Protein AF-0000000075213081 (afdb_homodimer)

Nearest PDB structures (foldseek):
  1ecx-assembly1_B  TM=9.614E-01  e=1.631E-43  Thermotoga maritima
  1ecx-assembly1_A  TM=9.609E-01  e=4.277E-42  Thermotoga maritima
  8rme-assembly1_A  TM=9.401E-01  e=3.590E-42  Homo sapiens
  5wkp-assembly1_E  TM=9.148E-01  e=1.260E-40  Homo sapiens
  6m4j-assembly1_A  TM=8.953E-01  e=1.385E-35  Vibrio cyclitrophicus

Structure (mmCIF, N/CA/C/O backbone):
data_AF-0000000075213081-model_v1
#
loop_
_entity.id
_entity.type
_entity.pdbx_description
1 polymer 'Cysteine desulfurase'
#
loop_
_atom_site.group_PDB
_atom_site.id
_atom_site.type_symbol
_atom_site.label_atom_id
_atom_site.label_alt_id
_atom_site.label_comp_id
_atom_site.label_asym_id
_atom_site.label_entity_id
_atom_site.label_seq_id
_atom_site.pdbx_PDB_ins_code
_atom_site.Cartn_x
_atom_site.Cartn_y
_atom_site.Cartn_z
_atom_site.occupancy
_atom_site.B_iso_or_equiv
_atom_site.auth_seq_id
_atom_site.auth_comp_id
_atom_site.auth_asym_id
_atom_site.auth_atom_id
_atom_site.pdbx_PDB_model_num
ATOM 1 N N . MET A 1 1 ? -8.414 -32.312 13.422 1 67.94 1 MET A N 1
ATOM 2 C CA . MET A 1 1 ? -7.164 -31.625 13.148 1 67.94 1 MET A CA 1
ATOM 3 C C . MET A 1 1 ? -7.246 -30.828 11.852 1 67.94 1 MET A C 1
ATOM 5 O O . MET A 1 1 ? -8.031 -31.172 10.961 1 67.94 1 MET A O 1
ATOM 9 N N . SER A 1 2 ? -6.777 -29.5 11.734 1 89.31 2 SER A N 1
ATOM 10 C CA . SER A 1 2 ? -6.891 -28.625 10.57 1 89.31 2 SER A CA 1
ATOM 11 C C . SER A 1 2 ? -5.641 -28.703 9.703 1 89.31 2 SER A C 1
ATOM 13 O O . SER A 1 2 ? -4.535 -28.906 10.211 1 89.31 2 SER A O 1
ATOM 15 N N . ALA A 1 3 ? -5.809 -28.969 8.344 1 98 3 ALA A N 1
ATOM 16 C CA . ALA A 1 3 ? -4.719 -28.953 7.367 1 98 3 ALA A CA 1
ATOM 17 C C . ALA A 1 3 ? -4.801 -27.719 6.469 1 98 3 ALA A C 1
ATOM 19 O O . ALA A 1 3 ? -5.695 -27.625 5.625 1 98 3 ALA A O 1
ATOM 20 N N . TYR A 1 4 ? -3.863 -26.797 6.688 1 98.31 4 TYR A N 1
ATOM 21 C CA . TYR A 1 4 ? -3.818 -25.609 5.848 1 98.31 4 TYR A CA 1
ATOM 22 C C . TYR A 1 4 ? -2.945 -25.844 4.621 1 98.31 4 TYR A C 1
ATOM 24 O O . TYR A 1 4 ? -1.718 -25.906 4.73 1 98.31 4 TYR A O 1
ATOM 32 N N . LEU A 1 5 ? -3.57 -25.891 3.447 1 98.69 5 LEU A N 1
ATOM 33 C CA . LEU A 1 5 ? -2.896 -26.203 2.193 1 98.69 5 LEU A CA 1
ATOM 34 C C . LEU A 1 5 ? -3.248 -25.188 1.112 1 98.69 5 LEU A C 1
ATOM 36 O O . LEU A 1 5 ? -3.461 -25.562 -0.045 1 98.69 5 LEU A O 1
ATOM 40 N N . ASP A 1 6 ? -3.41 -23.953 1.481 1 98.25 6 ASP A N 1
ATOM 41 C CA . ASP A 1 6 ? -3.668 -22.828 0.59 1 98.25 6 ASP A CA 1
ATOM 42 C C . ASP A 1 6 ? -2.543 -21.797 0.667 1 98.25 6 ASP A C 1
ATOM 44 O O . ASP A 1 6 ? -2.801 -20.594 0.733 1 98.25 6 ASP A O 1
ATOM 48 N N . ASN A 1 7 ? -1.313 -22.266 0.641 1 98.44 7 ASN A N 1
ATOM 49 C CA . ASN A 1 7 ? -0.143 -21.438 0.887 1 98.44 7 ASN A CA 1
ATOM 50 C C . ASN A 1 7 ? 0.179 -20.547 -0.316 1 98.44 7 ASN A C 1
ATOM 52 O O . ASN A 1 7 ? 0.93 -19.578 -0.196 1 98.44 7 ASN A O 1
ATOM 56 N N . SER A 1 8 ? -0.379 -20.828 -1.518 1 98.06 8 SER A N 1
ATOM 57 C CA . SER A 1 8 ? -0.176 -19.969 -2.684 1 98.06 8 SER A CA 1
ATOM 58 C C . SER A 1 8 ? -1.087 -18.75 -2.639 1 98.06 8 SER A C 1
ATOM 60 O O . SER A 1 8 ? -0.876 -17.781 -3.375 1 98.06 8 SER A O 1
ATOM 62 N N . ALA A 1 9 ? -2.182 -18.828 -1.799 1 97.69 9 ALA A N 1
ATOM 63 C CA . ALA A 1 9 ? -2.975 -17.625 -1.53 1 97.69 9 ALA A CA 1
ATOM 64 C C . ALA A 1 9 ? -2.32 -16.766 -0.456 1 97.69 9 ALA A C 1
ATOM 66 O O . ALA A 1 9 ? -2.197 -15.547 -0.617 1 97.69 9 ALA A O 1
ATOM 67 N N . THR A 1 10 ? -1.989 -17.391 0.623 1 98.44 10 THR A N 1
ATOM 68 C CA . THR A 1 10 ? -1.233 -16.734 1.683 1 98.44 10 THR A CA 1
ATOM 69 C C . THR A 1 10 ? -0.681 -17.766 2.67 1 98.44 10 THR A C 1
ATOM 71 O O . THR A 1 10 ? -1.276 -18.828 2.869 1 98.44 10 THR A O 1
ATOM 74 N N . THR A 1 11 ? 0.454 -17.516 3.244 1 98.69 11 THR A N 1
ATOM 75 C CA . THR A 1 11 ? 1.02 -18.344 4.301 1 98.69 11 THR A CA 1
ATOM 76 C C . THR A 1 11 ? 0.714 -17.766 5.676 1 98.69 11 THR A C 1
ATOM 78 O O . THR A 1 11 ? 0.503 -16.547 5.809 1 98.69 11 THR A O 1
ATOM 81 N N . LYS A 1 12 ? 0.634 -18.594 6.656 1 98.38 12 LYS A N 1
ATOM 82 C CA . LYS A 1 12 ? 0.564 -18.109 8.031 1 98.38 12 LYS A CA 1
ATOM 83 C C . LYS A 1 12 ? 1.892 -17.5 8.461 1 98.38 12 LYS A C 1
ATOM 85 O O . LYS A 1 12 ? 2.941 -18.125 8.359 1 98.38 12 LYS A O 1
ATOM 90 N N . PRO A 1 13 ? 1.875 -16.266 8.961 1 98.75 13 PRO A N 1
ATOM 91 C CA . PRO A 1 13 ? 3.127 -15.672 9.445 1 98.75 13 PRO A CA 1
ATOM 92 C C . PRO A 1 13 ? 3.736 -16.453 10.602 1 98.75 13 PRO A C 1
ATOM 94 O O . PRO A 1 13 ? 3.008 -16.969 11.453 1 98.75 13 PRO A O 1
ATOM 97 N N . GLU A 1 14 ? 5.066 -16.5 10.594 1 98.31 14 GLU A N 1
ATOM 98 C CA . GLU A 1 14 ? 5.766 -17.047 11.75 1 98.31 14 GLU A CA 1
ATOM 99 C C . GLU A 1 14 ? 5.473 -16.234 13.008 1 98.31 14 GLU A C 1
ATOM 101 O O . GLU A 1 14 ? 5.219 -15.031 12.93 1 98.31 14 GLU A O 1
ATOM 106 N N . GLU A 1 15 ? 5.504 -16.922 14.141 1 98.38 15 GLU A N 1
ATOM 107 C CA . GLU A 1 15 ? 5.254 -16.234 15.406 1 98.38 15 GLU A CA 1
ATOM 108 C C . GLU A 1 15 ? 6.23 -15.086 15.617 1 98.38 15 GLU A C 1
ATOM 110 O O . GLU A 1 15 ? 5.84 -14.016 16.078 1 98.38 15 GLU A O 1
ATOM 115 N N . ALA A 1 16 ? 7.484 -15.32 15.305 1 98.81 16 ALA A N 1
ATOM 116 C CA . ALA A 1 16 ? 8.508 -14.289 15.453 1 98.81 16 ALA A CA 1
ATOM 117 C C . ALA A 1 16 ? 8.195 -13.07 14.586 1 98.81 16 ALA A C 1
ATOM 119 O O . ALA A 1 16 ? 8.492 -11.938 14.977 1 98.81 16 ALA A O 1
ATOM 120 N N . VAL A 1 17 ? 7.613 -13.312 13.438 1 98.94 17 VAL A N 1
ATOM 121 C CA . VAL A 1 17 ? 7.215 -12.234 12.539 1 98.94 17 VAL A CA 1
ATOM 122 C C . VAL A 1 17 ? 6.109 -11.398 13.18 1 98.94 17 VAL A C 1
ATOM 124 O O . VAL A 1 17 ? 6.18 -10.172 13.195 1 98.94 17 VAL A O 1
ATOM 127 N N . ALA A 1 18 ? 5.062 -12.086 13.711 1 98.94 18 ALA A N 1
ATOM 128 C CA . ALA A 1 18 ? 3.963 -11.391 14.375 1 98.94 18 ALA A CA 1
ATOM 129 C C . ALA A 1 18 ? 4.469 -10.57 15.562 1 98.94 18 ALA A C 1
ATOM 131 O O . ALA A 1 18 ? 4.023 -9.445 15.781 1 98.94 18 ALA A O 1
ATOM 132 N N . LYS A 1 19 ? 5.375 -11.109 16.281 1 98.88 19 LYS A N 1
ATOM 133 C CA . LYS A 1 19 ? 5.953 -10.422 17.438 1 98.88 19 LYS A CA 1
ATOM 134 C C . LYS A 1 19 ? 6.73 -9.18 16.984 1 98.88 19 LYS A C 1
ATOM 136 O O . LYS A 1 19 ? 6.68 -8.141 17.656 1 98.88 19 LYS A O 1
ATOM 141 N N . LYS A 1 20 ? 7.504 -9.336 15.93 1 98.94 20 LYS A N 1
ATOM 142 C CA . LYS A 1 20 ? 8.258 -8.203 15.391 1 98.94 20 LYS A CA 1
ATOM 143 C C . LYS A 1 20 ? 7.324 -7.074 14.969 1 98.94 20 LYS A C 1
ATOM 145 O O . LYS A 1 20 ? 7.582 -5.902 15.258 1 98.94 20 LYS A O 1
ATOM 150 N N . VAL A 1 21 ? 6.223 -7.414 14.289 1 98.94 21 VAL A N 1
ATOM 151 C CA . VAL A 1 21 ? 5.238 -6.414 13.891 1 98.94 21 VAL A CA 1
ATOM 152 C C . VAL A 1 21 ? 4.656 -5.73 15.125 1 98.94 21 VAL A C 1
ATOM 154 O O . VAL A 1 21 ? 4.543 -4.504 15.172 1 98.94 21 VAL A O 1
ATOM 157 N N . TYR A 1 22 ? 4.32 -6.504 16.125 1 98.94 22 TYR A N 1
ATOM 158 C CA . TYR A 1 22 ? 3.783 -5.977 17.359 1 98.94 22 TYR A CA 1
ATOM 159 C C . TYR A 1 22 ? 4.77 -5.016 18.016 1 98.94 22 TYR A C 1
ATOM 161 O O . TYR A 1 22 ? 4.379 -3.939 18.484 1 98.94 22 TYR A O 1
ATOM 169 N N . GLN A 1 23 ? 6.016 -5.371 18.031 1 98.81 23 GLN A N 1
ATOM 170 C CA . GLN A 1 23 ? 7.066 -4.543 18.625 1 98.81 23 GLN A CA 1
ATOM 171 C C . GLN A 1 23 ? 7.188 -3.209 17.891 1 98.81 23 GLN A C 1
ATOM 173 O O . GLN A 1 23 ? 7.379 -2.166 18.516 1 98.81 23 GLN A O 1
ATOM 178 N N . MET A 1 24 ? 7.109 -3.244 16.578 1 98.88 24 MET A N 1
ATOM 179 C CA . MET A 1 24 ? 7.211 -2.027 15.781 1 98.88 24 MET A CA 1
ATOM 180 C C . MET A 1 24 ? 6.043 -1.089 16.062 1 98.88 24 MET A C 1
ATOM 182 O O . MET A 1 24 ? 6.184 0.132 15.977 1 98.88 24 MET A O 1
ATOM 186 N N . LEU A 1 25 ? 4.859 -1.648 16.438 1 98.81 25 LEU A N 1
ATOM 187 C CA . LEU A 1 25 ? 3.674 -0.845 16.703 1 98.81 25 LEU A CA 1
ATOM 188 C C . LEU A 1 25 ? 3.736 -0.246 18.109 1 98.81 25 LEU A C 1
ATOM 190 O O . LEU A 1 25 ? 3.189 0.833 18.359 1 98.81 25 LEU A O 1
ATOM 194 N N . THR A 1 26 ? 4.465 -0.879 19.016 1 98.38 26 THR A N 1
ATOM 195 C CA . THR A 1 26 ? 4.363 -0.498 20.406 1 98.38 26 THR A CA 1
ATOM 196 C C . THR A 1 26 ? 5.648 0.18 20.875 1 98.38 26 THR A C 1
ATOM 198 O O . THR A 1 26 ? 5.602 1.148 21.641 1 98.38 26 THR A O 1
ATOM 201 N N . GLU A 1 27 ? 6.789 -0.245 20.344 1 97.94 27 GLU A N 1
ATOM 202 C CA . GLU A 1 27 ? 8.07 0.209 20.875 1 97.94 27 GLU A CA 1
ATOM 203 C C . GLU A 1 27 ? 8.797 1.089 19.859 1 97.94 27 GLU A C 1
ATOM 205 O O . GLU A 1 27 ? 9.438 2.076 20.234 1 97.94 27 GLU A O 1
ATOM 210 N N . HIS A 1 28 ? 8.727 0.736 18.641 1 97.94 28 HIS A N 1
ATOM 211 C CA . HIS A 1 28 ? 9.398 1.468 17.578 1 97.94 28 HIS A CA 1
ATOM 212 C C . HIS A 1 28 ? 8.391 2.076 16.609 1 97.94 28 HIS A C 1
ATOM 214 O O . HIS A 1 28 ? 8.5 1.891 15.391 1 97.94 28 HIS A O 1
ATOM 220 N N . PHE A 1 29 ? 7.469 2.869 17.172 1 98 29 PHE A N 1
ATOM 221 C CA . PHE A 1 29 ? 6.293 3.299 16.422 1 98 29 PHE A CA 1
ATOM 222 C C . PHE A 1 29 ? 6.594 4.555 15.617 1 98 29 PHE A C 1
ATOM 224 O O . PHE A 1 29 ? 5.797 4.961 14.766 1 98 29 PHE A O 1
ATOM 231 N N . GLY A 1 30 ? 7.727 5.219 15.766 1 97.81 30 GLY A N 1
ATOM 232 C CA . GLY A 1 30 ? 8 6.52 15.172 1 97.81 30 GLY A CA 1
ATOM 233 C C . GLY A 1 30 ? 7.977 6.504 13.656 1 97.81 30 GLY A C 1
ATOM 234 O O . GLY A 1 30 ? 8 5.434 13.047 1 97.81 30 GLY A O 1
ATOM 235 N N . ASN A 1 31 ? 7.832 7.633 13.055 1 97.25 31 ASN A N 1
ATOM 236 C CA . ASN A 1 31 ? 7.977 7.809 11.609 1 97.25 31 ASN A CA 1
ATOM 237 C C . ASN A 1 31 ? 9.43 7.68 11.172 1 97.25 31 ASN A C 1
ATOM 239 O O . ASN A 1 31 ? 10.281 8.469 11.594 1 97.25 31 ASN A O 1
ATOM 243 N N . PRO A 1 32 ? 9.734 6.773 10.258 1 97.12 32 PRO A N 1
ATOM 244 C CA . PRO A 1 32 ? 11.133 6.574 9.867 1 97.12 32 PRO A CA 1
ATOM 245 C C . PRO A 1 32 ? 11.773 7.84 9.305 1 97.12 32 PRO A C 1
ATOM 247 O O . PRO A 1 32 ? 13.008 7.949 9.266 1 97.12 32 PRO A O 1
ATOM 250 N N . SER A 1 33 ? 11 8.812 8.898 1 93.94 33 SER A N 1
ATOM 251 C CA . SER A 1 33 ? 11.523 10.039 8.297 1 93.94 33 SER A CA 1
ATOM 252 C C . SER A 1 33 ? 11.797 11.102 9.352 1 93.94 33 SER A C 1
ATOM 254 O O . SER A 1 33 ? 12.336 12.164 9.047 1 93.94 33 SER A O 1
ATOM 256 N N . SER A 1 34 ? 11.375 10.859 10.586 1 94.12 34 SER A N 1
ATOM 257 C CA . SER A 1 34 ? 11.602 11.836 11.648 1 94.12 34 SER A CA 1
ATOM 258 C C . SER A 1 34 ? 13.039 11.773 12.148 1 94.12 34 SER A C 1
ATOM 260 O O . SER A 1 34 ? 13.625 10.695 12.242 1 94.12 34 SER A O 1
ATOM 262 N N . PHE A 1 35 ? 13.578 12.883 12.633 1 91.88 35 PHE A N 1
ATOM 263 C CA . PHE A 1 35 ? 14.992 13 12.953 1 91.88 35 PHE A CA 1
ATOM 264 C C . PHE A 1 35 ? 15.219 12.859 14.453 1 91.88 35 PHE A C 1
ATOM 266 O O . PHE A 1 35 ? 16.359 12.961 14.922 1 91.88 35 PHE A O 1
ATOM 273 N N . HIS A 1 36 ? 14.203 12.609 15.211 1 93.56 36 HIS A N 1
ATOM 274 C CA . HIS A 1 36 ? 14.352 12.336 16.641 1 93.56 36 HIS A CA 1
ATOM 275 C C . HIS A 1 36 ? 14.523 10.836 16.891 1 93.56 36 HIS A C 1
ATOM 277 O O . HIS A 1 36 ? 14.398 10.031 15.969 1 93.56 36 HIS A O 1
ATOM 283 N N . LYS A 1 37 ? 14.727 10.383 18.078 1 93.62 37 LYS A N 1
ATOM 284 C CA . LYS A 1 37 ? 15.109 9.023 18.469 1 93.62 37 LYS A CA 1
ATOM 285 C C . LYS A 1 37 ? 14.062 8.008 18.016 1 93.62 37 LYS A C 1
ATOM 287 O O . LYS A 1 37 ? 14.398 6.957 17.469 1 93.62 37 LYS A O 1
ATOM 292 N N . GLU A 1 38 ? 12.75 8.289 18.219 1 95 38 GLU A N 1
ATOM 293 C CA . GLU A 1 38 ? 11.688 7.371 17.844 1 95 38 GLU A CA 1
ATOM 294 C C . GLU A 1 38 ? 11.688 7.117 16.328 1 95 38 GLU A C 1
ATOM 296 O O . GLU A 1 38 ? 11.438 5.996 15.891 1 95 38 GLU A O 1
ATOM 301 N N . GLY A 1 39 ? 11.898 8.188 15.57 1 96.25 39 GLY A N 1
ATOM 302 C CA . GLY A 1 39 ? 12.008 8.047 14.125 1 96.25 39 GLY A CA 1
ATOM 303 C C . GLY A 1 39 ? 13.242 7.289 13.688 1 96.25 39 GLY A C 1
ATOM 304 O O . GLY A 1 39 ? 13.164 6.414 12.82 1 96.25 39 GLY A O 1
ATOM 305 N N . LEU A 1 40 ? 14.359 7.586 14.32 1 95.81 40 LEU A N 1
ATOM 306 C CA . LEU A 1 40 ? 15.625 6.941 13.992 1 95.81 40 LEU A CA 1
ATOM 307 C C . LEU A 1 40 ? 15.57 5.449 14.312 1 95.81 40 LEU A C 1
ATOM 309 O O . LEU A 1 40 ? 16.109 4.633 13.562 1 95.81 40 LEU A O 1
ATOM 313 N N . ASP A 1 41 ? 14.93 5.113 15.391 1 96.62 41 ASP A N 1
ATOM 314 C CA . ASP A 1 41 ? 14.781 3.711 15.766 1 96.62 41 ASP A CA 1
ATOM 315 C C . ASP A 1 41 ? 13.945 2.953 14.734 1 96.62 41 ASP A C 1
ATOM 317 O O . ASP A 1 41 ? 14.289 1.833 14.352 1 96.62 41 ASP A O 1
ATOM 321 N N . ALA A 1 42 ? 12.859 3.535 14.352 1 97.94 42 ALA A N 1
ATOM 322 C CA . ALA A 1 42 ? 12.016 2.93 13.32 1 97.94 42 ALA A CA 1
ATOM 323 C C . ALA A 1 42 ? 12.781 2.781 12.008 1 97.94 42 ALA A C 1
ATOM 325 O O . ALA A 1 42 ? 12.68 1.751 11.344 1 97.94 42 ALA A O 1
ATOM 326 N N . ASN A 1 43 ? 13.492 3.801 11.656 1 98.25 43 ASN A N 1
ATOM 327 C CA . ASN A 1 43 ? 14.281 3.777 10.43 1 98.25 43 ASN A CA 1
ATOM 328 C C . ASN A 1 43 ? 15.336 2.674 10.461 1 98.25 43 ASN A C 1
ATOM 330 O O . ASN A 1 43 ? 15.602 2.035 9.445 1 98.25 43 ASN A O 1
ATOM 334 N N . ALA A 1 44 ? 15.953 2.488 11.602 1 98.62 44 ALA A N 1
ATOM 335 C CA . ALA A 1 44 ? 16.953 1.439 11.758 1 98.62 44 ALA A CA 1
ATOM 336 C C . ALA A 1 44 ? 16.375 0.066 11.453 1 98.62 44 ALA A C 1
ATOM 338 O O . ALA A 1 44 ? 17.031 -0.783 10.852 1 98.62 44 ALA A O 1
ATOM 339 N N . GLU A 1 45 ? 15.148 -0.151 11.859 1 98.75 45 GLU A N 1
ATOM 340 C CA . GLU A 1 45 ? 14.484 -1.425 11.617 1 98.75 45 GLU A CA 1
ATOM 341 C C . GLU A 1 45 ? 14.141 -1.597 10.141 1 98.75 45 GLU A C 1
ATOM 343 O O . GLU A 1 45 ? 14.219 -2.703 9.602 1 98.75 45 GLU A O 1
ATOM 348 N N . VAL A 1 46 ? 13.734 -0.515 9.484 1 98.75 46 VAL A N 1
ATOM 349 C CA . VAL A 1 46 ? 13.469 -0.549 8.055 1 98.75 46 VAL A CA 1
ATOM 350 C C . VAL A 1 46 ? 14.75 -0.877 7.297 1 98.75 46 VAL A C 1
ATOM 352 O O . VAL A 1 46 ? 14.75 -1.708 6.387 1 98.75 46 VAL A O 1
ATOM 355 N N . ARG A 1 47 ? 15.852 -0.271 7.695 1 98.69 47 ARG A N 1
ATOM 356 C CA . ARG A 1 47 ? 17.156 -0.519 7.074 1 98.69 47 ARG A CA 1
ATOM 357 C C . ARG A 1 47 ? 17.594 -1.962 7.285 1 98.69 47 ARG A C 1
ATOM 359 O O . ARG A 1 47 ? 18.125 -2.596 6.371 1 98.69 47 ARG A O 1
ATOM 366 N N . ARG A 1 48 ? 17.391 -2.439 8.461 1 98.81 48 ARG A N 1
ATOM 367 C CA . ARG A 1 48 ? 17.734 -3.824 8.773 1 98.81 48 ARG A CA 1
ATOM 368 C C . ARG A 1 48 ? 16.969 -4.793 7.883 1 98.81 48 ARG A C 1
ATOM 370 O O . ARG A 1 48 ? 17.547 -5.738 7.34 1 98.81 48 ARG A O 1
ATOM 377 N N . ALA A 1 49 ? 15.695 -4.543 7.785 1 98.94 49 ALA A N 1
ATOM 378 C CA . ALA A 1 49 ? 14.867 -5.375 6.914 1 98.94 49 ALA A CA 1
ATOM 379 C C . ALA A 1 49 ? 15.375 -5.34 5.477 1 98.94 49 ALA A C 1
ATOM 381 O O . ALA A 1 49 ? 15.477 -6.379 4.82 1 98.94 49 ALA A O 1
ATOM 382 N N . ARG A 1 50 ? 15.656 -4.121 4.957 1 98.94 50 ARG A N 1
ATOM 383 C CA . ARG A 1 50 ? 16.172 -3.957 3.604 1 98.94 50 ARG A CA 1
ATOM 384 C C . ARG A 1 50 ? 17.453 -4.754 3.408 1 98.94 50 ARG A C 1
ATOM 386 O O . ARG A 1 50 ? 17.641 -5.414 2.383 1 98.94 50 ARG A O 1
ATOM 393 N N . GLU A 1 51 ? 18.328 -4.711 4.371 1 98.88 51 GLU A N 1
ATOM 394 C CA . GLU A 1 51 ? 19.609 -5.422 4.305 1 98.88 51 GLU A CA 1
ATOM 395 C C . GLU A 1 51 ? 19.391 -6.934 4.23 1 98.88 51 GLU A C 1
ATOM 397 O O . GLU A 1 51 ? 20.016 -7.613 3.422 1 98.88 51 GLU A O 1
ATOM 402 N N . ILE A 1 52 ? 18.547 -7.441 5.051 1 98.94 52 ILE A N 1
ATOM 403 C CA . ILE A 1 52 ? 18.281 -8.875 5.121 1 98.94 52 ILE A CA 1
ATOM 404 C C . ILE A 1 52 ? 17.703 -9.359 3.791 1 98.94 52 ILE A C 1
ATOM 406 O O . ILE A 1 52 ? 18.141 -10.367 3.244 1 98.94 52 ILE A O 1
ATOM 410 N N . ILE A 1 53 ? 16.734 -8.617 3.232 1 98.94 53 ILE A N 1
ATOM 411 C CA . ILE A 1 53 ? 16.062 -9.016 2.004 1 98.94 53 ILE A CA 1
ATOM 412 C C . ILE A 1 53 ? 17 -8.867 0.819 1 98.94 53 ILE A C 1
ATOM 414 O O . ILE A 1 53 ? 17.062 -9.75 -0.046 1 98.94 53 ILE A O 1
ATOM 418 N N . ALA A 1 54 ? 17.719 -7.766 0.767 1 98.94 54 ALA A N 1
ATOM 419 C CA . ALA A 1 54 ? 18.703 -7.566 -0.296 1 98.94 54 ALA A CA 1
ATOM 420 C C . ALA A 1 54 ? 19.734 -8.695 -0.305 1 98.94 54 ALA A C 1
ATOM 422 O O . ALA A 1 54 ? 20.078 -9.219 -1.366 1 98.94 54 ALA A O 1
ATOM 423 N N . LYS A 1 55 ? 20.219 -9.047 0.864 1 98.81 55 LYS A N 1
ATOM 424 C CA . LYS A 1 55 ? 21.188 -10.133 0.979 1 98.81 55 LYS A CA 1
ATOM 425 C C . LYS A 1 55 ? 20.609 -11.438 0.445 1 98.81 55 LYS A C 1
ATOM 427 O O . LYS A 1 55 ? 21.312 -12.195 -0.24 1 98.81 55 LYS A O 1
ATOM 432 N N . SER A 1 56 ? 19.359 -11.719 0.729 1 98.75 56 SER A N 1
ATOM 433 C CA . SER A 1 56 ? 18.719 -12.945 0.281 1 98.75 56 SER A CA 1
ATOM 434 C C . SER A 1 56 ? 18.641 -13.008 -1.241 1 98.75 56 SER A C 1
ATOM 436 O O . SER A 1 56 ? 18.594 -14.094 -1.824 1 98.75 56 SER A O 1
ATOM 438 N N . LEU A 1 57 ? 18.656 -11.867 -1.919 1 98.81 57 LEU A N 1
ATOM 439 C CA . LEU A 1 57 ? 18.594 -11.766 -3.373 1 98.81 57 LEU A CA 1
ATOM 440 C C . LEU A 1 57 ? 19.969 -11.555 -3.973 1 98.81 57 LEU A C 1
ATOM 442 O O . LEU A 1 57 ? 20.125 -11.469 -5.195 1 98.81 57 LEU A O 1
ATOM 446 N N . SER A 1 58 ? 20.969 -11.414 -3.135 1 98.56 58 SER A N 1
ATOM 447 C CA . SER A 1 58 ? 22.344 -11.117 -3.557 1 98.56 58 SER A CA 1
ATOM 448 C C . SER A 1 58 ? 22.391 -9.828 -4.363 1 98.56 58 SER A C 1
ATOM 450 O O . SER A 1 58 ? 23.016 -9.781 -5.43 1 98.56 58 SER A O 1
ATOM 452 N N . CYS A 1 59 ? 21.719 -8.805 -3.861 1 98.62 59 CYS A N 1
ATOM 453 C CA . CYS A 1 59 ? 21.75 -7.496 -4.512 1 98.62 59 CYS A CA 1
ATOM 454 C C . CYS A 1 59 ? 22.094 -6.398 -3.51 1 98.62 59 CYS A C 1
ATOM 456 O O . CYS A 1 59 ? 22.281 -6.672 -2.324 1 98.62 59 CYS A O 1
ATOM 458 N N . GLU A 1 60 ? 22.297 -5.141 -3.99 1 98.62 60 GLU A N 1
ATOM 459 C CA . GLU A 1 60 ? 22.578 -3.992 -3.135 1 98.62 60 GLU A CA 1
ATOM 460 C C . GLU A 1 60 ? 21.312 -3.467 -2.467 1 98.62 60 GLU A C 1
ATOM 462 O O . GLU A 1 60 ? 20.234 -3.553 -3.037 1 98.62 60 GLU A O 1
ATOM 467 N N . ASN A 1 61 ? 21.5 -2.916 -1.284 1 98.56 61 ASN A N 1
ATOM 468 C CA . ASN A 1 61 ? 20.359 -2.336 -0.563 1 98.56 61 ASN A CA 1
ATOM 469 C C . ASN A 1 61 ? 19.641 -1.294 -1.407 1 98.56 61 ASN A C 1
ATOM 471 O O . ASN A 1 61 ? 18.406 -1.208 -1.372 1 98.56 61 ASN A O 1
ATOM 475 N N . GLU A 1 62 ? 20.359 -0.523 -2.229 1 98 62 GLU A N 1
ATOM 476 C CA . GLU A 1 62 ? 19.828 0.589 -3.014 1 98 62 GLU A CA 1
ATOM 477 C C . GLU A 1 62 ? 18.984 0.089 -4.18 1 98 62 GLU A C 1
ATOM 479 O O . GLU A 1 62 ? 18.266 0.865 -4.805 1 98 62 GLU A O 1
ATOM 484 N N . GLU A 1 63 ? 19.016 -1.224 -4.41 1 98.81 63 GLU A N 1
ATOM 485 C CA . GLU A 1 63 ? 18.281 -1.807 -5.531 1 98.81 63 GLU A CA 1
ATOM 486 C C . GLU A 1 63 ? 16.922 -2.342 -5.086 1 98.81 63 GLU A C 1
ATOM 488 O O . GLU A 1 63 ? 16.125 -2.807 -5.91 1 98.81 63 GLU A O 1
ATOM 493 N N . LEU A 1 64 ? 16.688 -2.24 -3.777 1 98.81 64 LEU A N 1
ATOM 494 C CA . LEU A 1 64 ? 15.453 -2.799 -3.244 1 98.81 64 LEU A CA 1
ATOM 495 C C . LEU A 1 64 ? 14.484 -1.691 -2.844 1 98.81 64 LEU A C 1
ATOM 497 O O . LEU A 1 64 ? 14.844 -0.797 -2.074 1 98.81 64 LEU A O 1
ATOM 501 N N . PHE A 1 65 ? 13.227 -1.751 -3.334 1 98.88 65 PHE A N 1
ATOM 502 C CA . PHE A 1 65 ? 12.195 -0.772 -3.033 1 98.88 65 PHE A CA 1
ATOM 503 C C . PHE A 1 65 ? 10.961 -1.452 -2.449 1 98.88 65 PHE A C 1
ATOM 505 O O . PHE A 1 65 ? 10.383 -2.346 -3.074 1 98.88 65 PHE A O 1
ATOM 512 N N . PHE A 1 66 ? 10.531 -1.043 -1.281 1 98.88 66 PHE A N 1
ATOM 513 C CA . PHE A 1 66 ? 9.375 -1.646 -0.634 1 98.88 66 PHE A CA 1
ATOM 514 C C . PHE A 1 66 ? 8.078 -1.15 -1.269 1 98.88 66 PHE A C 1
ATOM 516 O O . PHE A 1 66 ? 7.973 0.022 -1.635 1 98.88 66 PHE A O 1
ATOM 523 N N . THR A 1 67 ? 7.137 -2.016 -1.458 1 98.81 67 THR A N 1
ATOM 524 C CA . THR A 1 67 ? 5.797 -1.742 -1.967 1 98.81 67 THR A CA 1
ATOM 525 C C . THR A 1 67 ? 4.734 -2.326 -1.039 1 98.81 67 THR A C 1
ATOM 527 O O . THR A 1 67 ? 5.062 -2.996 -0.057 1 98.81 67 THR A O 1
ATOM 530 N N . SER A 1 68 ? 3.492 -2.059 -1.298 1 98.69 68 SER A N 1
ATOM 531 C CA . SER A 1 68 ? 2.412 -2.539 -0.442 1 98.69 68 SER A CA 1
ATOM 532 C C . SER A 1 68 ? 2.049 -3.982 -0.768 1 98.69 68 SER A C 1
ATOM 534 O O . SER A 1 68 ? 1.137 -4.551 -0.165 1 98.69 68 SER A O 1
ATOM 536 N N . GLY A 1 69 ? 2.73 -4.652 -1.699 1 98.56 69 GLY A N 1
ATOM 537 C CA . GLY A 1 69 ? 2.494 -6.031 -2.084 1 98.56 69 GLY A CA 1
ATOM 538 C C . GLY A 1 69 ? 2.988 -6.355 -3.482 1 98.56 69 GLY A C 1
ATOM 539 O O . GLY A 1 69 ? 3.535 -5.488 -4.168 1 98.56 69 GLY A O 1
ATOM 540 N N . GLY A 1 70 ? 2.812 -7.578 -3.861 1 98.75 70 GLY A N 1
ATOM 541 C CA . GLY A 1 70 ? 3.246 -8.023 -5.176 1 98.75 70 GLY A CA 1
ATOM 542 C C . GLY A 1 70 ? 2.516 -7.332 -6.312 1 98.75 70 GLY A C 1
ATOM 543 O O . GLY A 1 70 ? 3.107 -7.043 -7.352 1 98.75 70 GLY A O 1
ATOM 544 N N . THR A 1 71 ? 1.214 -7.035 -6.117 1 98.81 71 THR A N 1
ATOM 545 C CA . THR A 1 71 ? 0.419 -6.367 -7.141 1 98.81 71 THR A CA 1
ATOM 546 C C . THR A 1 71 ? 0.971 -4.977 -7.434 1 98.81 71 THR A C 1
ATOM 548 O O . THR A 1 71 ? 1.169 -4.609 -8.594 1 98.81 71 THR A O 1
ATOM 551 N N . GLU A 1 72 ? 1.263 -4.23 -6.391 1 98.81 72 GLU A N 1
ATOM 552 C CA . GLU A 1 72 ? 1.831 -2.9 -6.594 1 98.81 72 GLU A CA 1
ATOM 553 C C . GLU A 1 72 ? 3.211 -2.98 -7.238 1 98.81 72 GLU A C 1
ATOM 555 O O . GLU A 1 72 ? 3.543 -2.17 -8.109 1 98.81 72 GLU A O 1
ATOM 560 N N . ALA A 1 73 ? 4.027 -3.916 -6.82 1 98.94 73 ALA A N 1
ATOM 561 C CA . ALA A 1 73 ? 5.363 -4.09 -7.387 1 98.94 73 ALA A CA 1
ATOM 562 C C . ALA A 1 73 ? 5.289 -4.422 -8.875 1 98.94 73 ALA A C 1
ATOM 564 O O . ALA A 1 73 ? 6.031 -3.861 -9.68 1 98.94 73 ALA A O 1
ATOM 565 N N . ASN A 1 74 ? 4.379 -5.352 -9.273 1 98.94 74 ASN A N 1
ATOM 566 C CA . ASN A 1 74 ? 4.188 -5.695 -10.672 1 98.94 74 ASN A CA 1
ATOM 567 C C . ASN A 1 74 ? 3.74 -4.484 -11.492 1 98.94 74 ASN A C 1
ATOM 569 O O . ASN A 1 74 ? 4.227 -4.266 -12.602 1 98.94 74 ASN A O 1
ATOM 573 N N . ASN A 1 75 ? 2.787 -3.744 -10.945 1 98.94 75 ASN A N 1
ATOM 574 C CA . ASN A 1 75 ? 2.318 -2.551 -11.641 1 98.94 75 ASN A CA 1
ATOM 575 C C . ASN A 1 75 ? 3.449 -1.548 -11.852 1 98.94 75 ASN A C 1
ATOM 577 O O . ASN A 1 75 ? 3.596 -0.994 -12.945 1 98.94 75 ASN A O 1
ATOM 581 N N . LEU A 1 76 ? 4.199 -1.304 -10.758 1 98.88 76 LEU A N 1
ATOM 582 C CA . LEU A 1 76 ? 5.332 -0.389 -10.852 1 98.88 76 LEU A CA 1
ATOM 583 C C . LEU A 1 76 ? 6.328 -0.86 -11.906 1 98.88 76 LEU A C 1
ATOM 585 O O . LEU A 1 76 ? 6.809 -0.061 -12.711 1 98.88 76 LEU A O 1
ATOM 589 N N . ALA A 1 77 ? 6.625 -2.133 -11.953 1 98.94 77 ALA A N 1
ATOM 590 C CA . ALA A 1 77 ? 7.566 -2.703 -12.914 1 98.94 77 ALA A CA 1
ATOM 591 C C . ALA A 1 77 ? 7.059 -2.545 -14.344 1 98.94 77 ALA A C 1
ATOM 593 O O . ALA A 1 77 ? 7.789 -2.08 -15.219 1 98.94 77 ALA A O 1
ATOM 594 N N . ILE A 1 78 ? 5.805 -2.9 -14.57 1 98.94 78 ILE A N 1
ATOM 595 C CA . ILE A 1 78 ? 5.25 -2.99 -15.914 1 98.94 78 ILE A CA 1
ATOM 596 C C . ILE A 1 78 ? 5.012 -1.587 -16.469 1 98.94 78 ILE A C 1
ATOM 598 O O . ILE A 1 78 ? 5.52 -1.237 -17.531 1 98.94 78 ILE A O 1
ATOM 602 N N . PHE A 1 79 ? 4.285 -0.75 -15.758 1 98.75 79 PHE A N 1
ATOM 603 C CA . PHE A 1 79 ? 4.004 0.599 -16.234 1 98.75 79 PHE A CA 1
ATOM 604 C C . PHE A 1 79 ? 5.273 1.442 -16.25 1 98.75 79 PHE A C 1
ATOM 606 O O . PHE A 1 79 ? 5.516 2.189 -17.188 1 98.75 79 PHE A O 1
ATOM 613 N N . GLY A 1 80 ? 6.031 1.337 -15.102 1 98.62 80 GLY A N 1
ATOM 614 C CA . GLY A 1 80 ? 7.25 2.123 -15.016 1 98.62 80 GLY A CA 1
ATOM 615 C C . GLY A 1 80 ? 8.219 1.847 -16.156 1 98.62 80 GLY A C 1
ATOM 616 O O . GLY A 1 80 ? 8.805 2.775 -16.703 1 98.62 80 GLY A O 1
ATOM 617 N N . SER A 1 81 ? 8.398 0.555 -16.5 1 98.62 81 SER A N 1
ATOM 618 C CA . SER A 1 81 ? 9.305 0.171 -17.562 1 98.62 81 SER A CA 1
ATOM 619 C C . SER A 1 81 ? 8.773 0.618 -18.922 1 98.62 81 SER A C 1
ATOM 621 O O . SER A 1 81 ? 9.516 1.153 -19.75 1 98.62 81 SER A O 1
ATOM 623 N N . ALA A 1 82 ? 7.48 0.337 -19.188 1 98.56 82 ALA A N 1
ATOM 624 C CA . ALA A 1 82 ? 6.875 0.69 -20.469 1 98.56 82 ALA A CA 1
ATOM 625 C C . ALA A 1 82 ? 6.988 2.189 -20.734 1 98.56 82 ALA A C 1
ATOM 627 O O . ALA A 1 82 ? 7.391 2.605 -21.828 1 98.56 82 ALA A O 1
ATOM 628 N N . MET A 1 83 ? 6.711 3.014 -19.703 1 97.69 83 MET A N 1
ATOM 629 C CA . MET A 1 83 ? 6.723 4.465 -19.875 1 97.69 83 MET A CA 1
ATOM 630 C C . MET A 1 83 ? 8.148 4.98 -20.031 1 97.69 83 MET A C 1
ATOM 632 O O . MET A 1 83 ? 8.391 5.914 -20.797 1 97.69 83 MET A O 1
ATOM 636 N N . ALA A 1 84 ? 9.031 4.371 -19.328 1 97.88 84 ALA A N 1
ATOM 637 C CA . ALA A 1 84 ? 10.422 4.801 -19.406 1 97.88 84 ALA A CA 1
ATOM 638 C C . ALA A 1 84 ? 11.008 4.523 -20.781 1 97.88 84 ALA A C 1
ATOM 640 O O . ALA A 1 84 ? 11.914 5.227 -21.234 1 97.88 84 ALA A O 1
ATOM 641 N N . ASN A 1 85 ? 10.484 3.549 -21.484 1 97.88 85 ASN A N 1
ATOM 642 C CA . ASN A 1 85 ? 11.086 3.113 -22.734 1 97.88 85 ASN A CA 1
ATO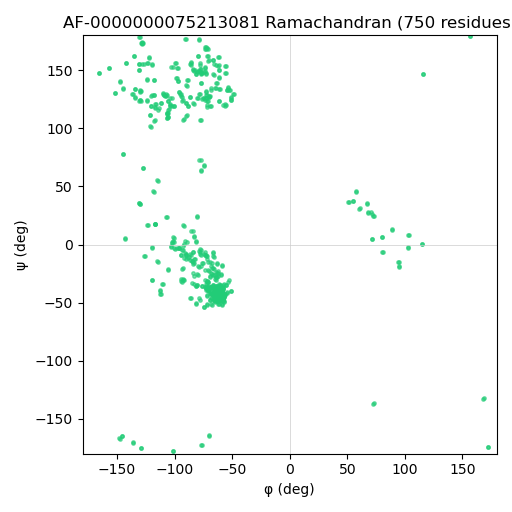M 643 C C . ASN A 1 85 ? 10.141 3.328 -23.922 1 97.88 85 ASN A C 1
ATOM 645 O O . ASN A 1 85 ? 10.336 2.748 -24.984 1 97.88 85 ASN A O 1
ATOM 649 N N . LYS A 1 86 ? 9.164 4.145 -23.719 1 95 86 LYS A N 1
ATOM 650 C CA . LYS A 1 86 ? 8.094 4.34 -24.703 1 95 86 LYS A CA 1
ATOM 651 C C . LYS A 1 86 ? 8.648 4.832 -26.031 1 95 86 LYS A C 1
ATOM 653 O O . LYS A 1 86 ? 8.094 4.535 -27.094 1 95 86 LYS A O 1
ATOM 658 N N . ARG A 1 87 ? 9.75 5.5 -26.109 1 96 87 ARG A N 1
ATOM 659 C CA . ARG A 1 87 ? 10.32 6.074 -27.328 1 96 87 ARG A CA 1
ATOM 660 C C . ARG A 1 87 ? 11.156 5.039 -28.078 1 96 87 ARG A C 1
ATOM 662 O O . ARG A 1 87 ? 11.484 5.234 -29.25 1 96 87 ARG A O 1
ATOM 669 N N . LYS A 1 88 ? 11.477 3.943 -27.422 1 97.62 88 LYS A N 1
ATOM 670 C CA . LYS A 1 88 ? 12.375 2.955 -28 1 97.62 88 LYS A CA 1
ATOM 671 C C . LYS A 1 88 ? 11.602 1.864 -28.734 1 97.62 88 LYS A C 1
ATOM 673 O O . LYS A 1 88 ? 12.156 1.156 -29.578 1 97.62 88 LYS A O 1
ATOM 678 N N . GLY A 1 89 ? 10.383 1.689 -28.453 1 96.69 89 GLY A N 1
ATOM 679 C CA . GLY A 1 89 ? 9.531 0.643 -29 1 96.69 89 GLY A CA 1
ATOM 680 C C . GLY A 1 89 ? 8.172 0.565 -28.328 1 96.69 89 GLY A C 1
ATOM 681 O O . GLY A 1 89 ? 7.859 1.372 -27.453 1 96.69 89 GLY A O 1
ATOM 682 N N . ASN A 1 90 ? 7.391 -0.416 -28.688 1 97.62 90 ASN A N 1
ATOM 683 C CA . ASN A 1 90 ? 6.039 -0.476 -28.141 1 97.62 90 ASN A CA 1
ATOM 684 C C . ASN A 1 90 ? 5.609 -1.914 -27.859 1 97.62 90 ASN A C 1
ATOM 686 O O . ASN A 1 90 ? 4.457 -2.166 -27.516 1 97.62 90 ASN A O 1
ATOM 690 N N . ARG A 1 91 ? 6.504 -2.842 -28.031 1 98.81 91 ARG A N 1
ATOM 691 C CA . ARG A 1 91 ? 6.137 -4.246 -27.875 1 98.81 91 ARG A CA 1
ATOM 692 C C . ARG A 1 91 ? 6.453 -4.742 -26.469 1 98.81 91 ARG A C 1
ATOM 694 O O . ARG A 1 91 ? 7.547 -4.5 -25.953 1 98.81 91 ARG A O 1
ATOM 701 N N . ILE A 1 92 ? 5.504 -5.352 -25.844 1 98.94 92 ILE A N 1
ATOM 702 C CA . ILE A 1 92 ? 5.625 -6.008 -24.547 1 98.94 92 ILE A CA 1
ATOM 703 C C . ILE A 1 92 ? 5.336 -7.5 -24.703 1 98.94 92 ILE A C 1
ATOM 705 O O . ILE A 1 92 ? 4.332 -7.887 -25.297 1 98.94 92 ILE A O 1
ATOM 709 N N . VAL A 1 93 ? 6.223 -8.375 -24.203 1 98.94 93 VAL A N 1
ATOM 710 C CA . VAL A 1 93 ? 6.051 -9.82 -24.25 1 98.94 93 VAL A CA 1
ATOM 711 C C . VAL A 1 93 ? 5.773 -10.359 -22.859 1 98.94 93 VAL A C 1
ATOM 713 O O . VAL A 1 93 ? 6.473 -10.008 -21.906 1 98.94 93 VAL A O 1
ATOM 716 N N . THR A 1 94 ? 4.773 -11.102 -22.703 1 98.94 94 THR A N 1
ATOM 717 C CA . THR A 1 94 ? 4.387 -11.758 -21.469 1 98.94 94 THR A CA 1
ATOM 718 C C . THR A 1 94 ? 3.764 -13.117 -21.734 1 98.94 94 THR A C 1
ATOM 720 O O . THR A 1 94 ? 4.055 -13.742 -22.766 1 98.94 94 THR A O 1
ATOM 723 N N . THR A 1 95 ? 3.086 -13.734 -20.797 1 98.88 95 THR A N 1
ATOM 724 C CA . THR A 1 95 ? 2.428 -15.016 -21.016 1 98.88 95 THR A CA 1
ATOM 725 C C . THR A 1 95 ? 0.933 -14.914 -20.734 1 98.88 95 THR A C 1
ATOM 727 O O . THR A 1 95 ? 0.488 -13.992 -20.047 1 98.88 95 THR A O 1
ATOM 730 N N . ALA A 1 96 ? 0.174 -15.844 -21.25 1 98.62 96 ALA A N 1
ATOM 731 C CA . ALA A 1 96 ? -1.275 -15.867 -21.062 1 98.62 96 ALA A CA 1
ATOM 732 C C . ALA A 1 96 ? -1.647 -16.375 -19.688 1 98.62 96 ALA A C 1
ATOM 734 O O . ALA A 1 96 ? -2.799 -16.25 -19.25 1 98.62 96 ALA A O 1
ATOM 735 N N . ILE A 1 97 ? -0.651 -16.812 -18.906 1 98.12 97 ILE A N 1
ATOM 736 C CA . ILE A 1 97 ? -0.99 -17.469 -17.641 1 98.12 97 ILE A CA 1
ATOM 737 C C . ILE A 1 97 ? -0.445 -16.656 -16.469 1 98.12 97 ILE A C 1
ATOM 739 O O . ILE A 1 97 ? -0.312 -17.172 -15.359 1 98.12 97 ILE A O 1
ATOM 743 N N . GLU A 1 98 ? -0.103 -15.375 -16.719 1 98.62 98 GLU A N 1
ATOM 744 C CA . GLU A 1 98 ? 0.407 -14.508 -15.664 1 98.62 98 GLU A CA 1
ATOM 745 C C . GLU A 1 98 ? -0.664 -14.219 -14.617 1 98.62 98 GLU A C 1
ATOM 747 O O . GLU A 1 98 ? -1.854 -14.43 -14.867 1 98.62 98 GLU A O 1
ATOM 752 N N . HIS A 1 99 ? -0.19 -13.828 -13.414 1 98.19 99 HIS A N 1
ATOM 753 C CA . HIS A 1 99 ? -1.097 -13.297 -12.406 1 98.19 99 HIS A CA 1
ATOM 754 C C . HIS A 1 99 ? -1.888 -12.109 -12.945 1 98.19 99 HIS A C 1
ATOM 756 O O . HIS A 1 99 ? -1.396 -11.367 -13.797 1 98.19 99 HIS A O 1
ATOM 762 N N . GLU A 1 100 ? -3.039 -11.875 -12.406 1 97.69 100 GLU A N 1
ATOM 763 C CA . GLU A 1 100 ? -3.926 -10.812 -12.859 1 97.69 100 GLU A CA 1
ATOM 764 C C . GLU A 1 100 ? -3.234 -9.453 -12.781 1 97.69 100 GLU A C 1
ATOM 766 O O . GLU A 1 100 ? -3.492 -8.57 -13.602 1 97.69 100 GLU A O 1
ATOM 771 N N . SER A 1 101 ? -2.383 -9.242 -11.797 1 98.56 101 SER A N 1
ATOM 772 C CA . SER A 1 101 ? -1.692 -7.965 -11.641 1 98.56 101 SER A CA 1
ATOM 773 C C . SER A 1 101 ? -0.796 -7.672 -12.844 1 98.56 101 SER A C 1
ATOM 775 O O . SER A 1 101 ? -0.516 -6.512 -13.148 1 98.56 101 SER A O 1
ATOM 777 N N . VAL A 1 102 ? -0.313 -8.688 -13.523 1 98.88 102 VAL A N 1
ATOM 778 C CA . VAL A 1 102 ? 0.463 -8.5 -14.75 1 98.88 102 VAL A CA 1
ATOM 779 C C . VAL A 1 102 ? -0.477 -8.398 -15.945 1 98.88 102 VAL A C 1
ATOM 781 O O . VAL A 1 102 ? -0.367 -7.473 -16.75 1 98.88 102 VAL A O 1
ATOM 784 N N . LEU A 1 103 ? -1.473 -9.305 -16.047 1 98.75 103 LEU A N 1
ATOM 785 C CA . LEU A 1 103 ? -2.354 -9.383 -17.203 1 98.75 103 LEU A CA 1
ATOM 786 C C . LEU A 1 103 ? -3.18 -8.109 -17.359 1 98.75 103 LEU A C 1
ATOM 788 O O . LEU A 1 103 ? -3.348 -7.594 -18.453 1 98.75 103 LEU A O 1
ATOM 792 N N . GLU A 1 104 ? -3.73 -7.609 -16.219 1 98.62 104 GLU A N 1
ATOM 793 C CA . GLU A 1 104 ? -4.547 -6.398 -16.266 1 98.62 104 GLU A CA 1
ATOM 794 C C . GLU A 1 104 ? -3.691 -5.164 -16.547 1 98.62 104 GLU A C 1
ATOM 796 O O . GLU A 1 104 ? -4.145 -4.215 -17.188 1 98.62 104 GLU A O 1
ATOM 801 N N . SER A 1 105 ? -2.465 -5.133 -16.094 1 98.81 105 SER A N 1
ATOM 802 C CA . SER A 1 105 ? -1.549 -4.027 -16.344 1 98.81 105 SER A CA 1
ATOM 803 C C . SER A 1 105 ? -1.213 -3.924 -17.828 1 98.81 105 SER A C 1
ATOM 805 O O . SER A 1 105 ? -1.293 -2.844 -18.422 1 98.81 105 SER A O 1
ATOM 807 N N . VAL A 1 106 ? -0.865 -5.07 -18.438 1 98.88 106 VAL A N 1
ATOM 808 C CA . 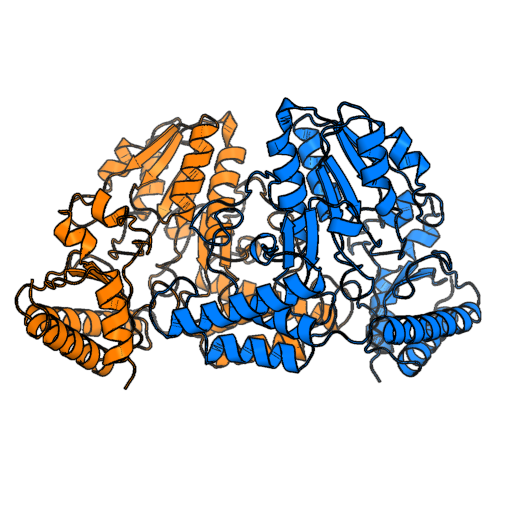VAL A 1 106 ? -0.492 -5.02 -19.844 1 98.88 106 VAL A CA 1
ATOM 809 C C . VAL A 1 106 ? -1.733 -4.77 -20.703 1 98.88 106 VAL A C 1
ATOM 811 O O . VAL A 1 106 ? -1.656 -4.113 -21.734 1 98.88 106 VAL A O 1
ATOM 814 N N . ALA A 1 107 ? -2.906 -5.281 -20.234 1 98.81 107 ALA A N 1
ATOM 815 C CA . ALA A 1 107 ? -4.145 -4.98 -20.953 1 98.81 107 ALA A CA 1
ATOM 816 C C . ALA A 1 107 ? -4.402 -3.479 -21 1 98.81 1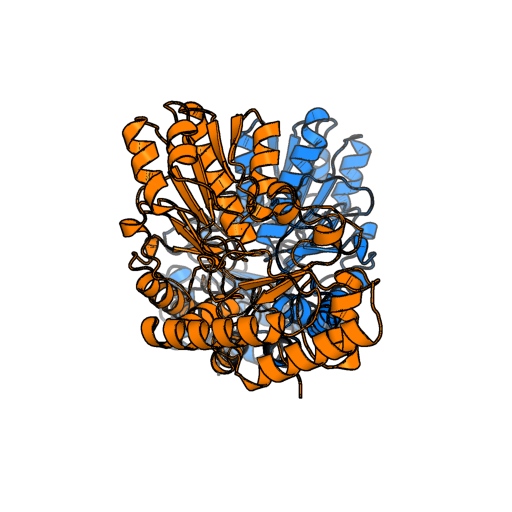07 ALA A C 1
ATOM 818 O O . ALA A 1 107 ? -4.832 -2.947 -22.016 1 98.81 107 ALA A O 1
ATOM 819 N N . GLU A 1 108 ? -4.18 -2.811 -19.875 1 98.5 108 GLU A N 1
ATOM 820 C CA . GLU A 1 108 ? -4.34 -1.361 -19.828 1 98.5 108 GLU A CA 1
ATOM 821 C C . GLU A 1 108 ? -3.354 -0.667 -20.766 1 98.5 108 GLU A C 1
ATOM 823 O O . GLU A 1 108 ? -3.701 0.312 -21.438 1 98.5 108 GLU A O 1
ATOM 828 N N . LEU A 1 109 ? -2.127 -1.151 -20.781 1 98.62 109 LEU A N 1
ATOM 829 C CA . LEU A 1 109 ? -1.117 -0.591 -21.688 1 98.62 109 LEU A CA 1
ATOM 830 C C . LEU A 1 109 ? -1.504 -0.805 -23.141 1 98.62 109 LEU A C 1
ATOM 832 O O . LEU A 1 109 ? -1.232 0.046 -23.984 1 98.62 109 LEU A O 1
ATOM 836 N N . GLU A 1 110 ? -2.133 -1.95 -23.391 1 98.56 110 GLU A N 1
ATOM 837 C CA . GLU A 1 110 ? -2.619 -2.211 -24.734 1 98.56 110 GLU A CA 1
ATOM 838 C C . GLU A 1 110 ? -3.613 -1.144 -25.188 1 98.56 110 GLU A C 1
ATOM 840 O O . GLU A 1 110 ? -3.578 -0.695 -26.328 1 98.56 110 GLU A O 1
ATOM 845 N N . LYS A 1 111 ? -4.473 -0.722 -24.297 1 97.62 111 LYS A N 1
ATOM 846 C CA . LYS A 1 111 ? -5.426 0.345 -24.578 1 97.62 111 LYS A CA 1
ATOM 847 C C . LYS A 1 111 ? -4.707 1.654 -24.891 1 97.62 111 LYS A C 1
ATOM 849 O O . LYS A 1 111 ? -5.262 2.523 -25.562 1 97.62 111 LYS A O 1
ATOM 854 N N . GLN A 1 112 ? -3.52 1.777 -24.406 1 96.06 112 GLN A N 1
ATOM 855 C CA . GLN A 1 112 ? -2.75 3.004 -24.594 1 96.06 112 GLN A CA 1
ATOM 856 C C . GLN A 1 112 ? -1.873 2.93 -25.828 1 96.06 112 GLN A C 1
ATOM 858 O O . GLN A 1 112 ? -1.068 3.83 -26.094 1 96.06 112 GLN A O 1
ATOM 863 N N . GLY A 1 113 ? -1.913 1.82 -26.547 1 97.56 113 GLY A N 1
ATOM 864 C CA . GLY A 1 113 ? -1.274 1.771 -27.859 1 97.56 113 GLY A CA 1
ATOM 865 C C . GLY A 1 113 ? -0.105 0.806 -27.906 1 97.56 113 GLY A C 1
ATOM 866 O O . GLY A 1 113 ? 0.508 0.625 -28.969 1 97.56 113 GLY A O 1
ATOM 867 N N . PHE A 1 114 ? 0.223 0.117 -26.844 1 98.69 114 PHE A N 1
ATOM 868 C CA . PHE A 1 114 ? 1.3 -0.866 -26.844 1 98.69 114 PHE A CA 1
ATOM 869 C C . PHE A 1 114 ? 0.848 -2.16 -27.516 1 98.69 114 PHE A C 1
ATOM 871 O O . PHE A 1 114 ? -0.336 -2.502 -27.484 1 98.69 114 PHE A O 1
ATOM 878 N N . GLU A 1 115 ? 1.778 -2.832 -28.172 1 98.81 115 GLU A N 1
ATOM 879 C CA . GLU A 1 115 ? 1.564 -4.184 -28.672 1 98.81 115 GLU A CA 1
ATOM 880 C C . GLU A 1 115 ? 1.922 -5.227 -27.625 1 98.81 115 GLU A C 1
ATOM 882 O O . GLU A 1 115 ? 3.074 -5.316 -27.188 1 98.81 115 GLU A O 1
ATOM 887 N N . VAL A 1 116 ? 0.979 -5.988 -27.25 1 98.88 116 VAL A N 1
ATOM 888 C CA . VAL A 1 116 ? 1.238 -6.984 -26.203 1 98.88 116 VAL A CA 1
ATOM 889 C C . VAL A 1 116 ? 1.166 -8.383 -26.812 1 98.88 116 VAL A C 1
ATOM 891 O O . VAL A 1 116 ? 0.156 -8.758 -27.406 1 98.88 116 VAL A O 1
ATOM 894 N N . ILE A 1 117 ? 2.25 -9.148 -26.703 1 98.94 117 ILE A N 1
ATOM 895 C CA . ILE A 1 117 ? 2.314 -10.547 -27.109 1 98.94 117 ILE A CA 1
ATOM 896 C C . ILE A 1 117 ? 2.174 -11.453 -25.875 1 98.94 117 ILE A C 1
ATOM 898 O O . ILE A 1 117 ? 2.986 -11.383 -24.953 1 98.94 117 ILE A O 1
ATOM 902 N N . ARG A 1 118 ? 1.17 -12.258 -25.859 1 98.88 118 ARG A N 1
ATOM 903 C CA . ARG A 1 118 ? 0.94 -13.219 -24.797 1 98.88 118 ARG A CA 1
ATOM 904 C C . ARG A 1 118 ? 1.257 -14.641 -25.25 1 98.88 118 ARG A C 1
ATOM 906 O O . ARG A 1 118 ? 0.555 -15.195 -26.094 1 98.88 118 ARG A O 1
ATOM 913 N N . LEU A 1 119 ? 2.283 -15.219 -24.672 1 98.88 119 LEU A N 1
ATOM 914 C CA . LEU A 1 119 ? 2.666 -16.578 -25.016 1 98.88 119 LEU A CA 1
ATOM 915 C C . LEU A 1 119 ? 1.672 -17.594 -24.438 1 98.88 119 LEU A C 1
ATOM 917 O O . LEU A 1 119 ? 1.328 -17.516 -23.25 1 98.88 119 LEU A O 1
ATOM 921 N N . GLU A 1 120 ? 1.213 -18.516 -25.234 1 98.5 120 GLU A N 1
ATOM 922 C CA . GLU A 1 120 ? 0.249 -19.531 -24.828 1 98.5 120 GLU A CA 1
ATOM 923 C C . GLU A 1 120 ? 0.954 -20.781 -24.281 1 98.5 120 GLU A C 1
ATOM 925 O O . GLU A 1 120 ? 1.947 -21.234 -24.844 1 98.5 120 GLU A O 1
ATOM 930 N N . PRO A 1 121 ? 0.423 -21.281 -23.188 1 98.06 121 PRO A N 1
ATOM 931 C CA . PRO A 1 121 ? 1.014 -22.516 -22.656 1 98.06 121 PRO A CA 1
ATOM 932 C C . PRO A 1 121 ? 0.546 -23.766 -23.406 1 98.06 121 PRO A C 1
ATOM 934 O O . PRO A 1 121 ? -0.428 -23.703 -24.156 1 98.06 121 PRO A O 1
ATOM 937 N N . ASN A 1 122 ? 1.304 -24.875 -23.25 1 96.56 122 ASN A N 1
ATOM 938 C CA . ASN A 1 122 ? 0.766 -26.188 -23.641 1 96.56 122 ASN A CA 1
ATOM 939 C C . ASN A 1 122 ? -0.226 -26.703 -22.609 1 96.56 122 ASN A C 1
ATOM 941 O O . ASN A 1 122 ? -0.576 -26 -21.672 1 96.56 122 ASN A O 1
ATOM 945 N N . SER A 1 123 ? -0.646 -27.891 -22.75 1 94.38 123 SER A N 1
ATOM 946 C CA . SER A 1 123 ? -1.706 -28.453 -21.922 1 94.38 123 SER A CA 1
ATOM 947 C C . SER A 1 123 ? -1.207 -28.734 -20.516 1 94.38 123 SER A C 1
ATOM 949 O O . SER A 1 123 ? -2.004 -28.969 -19.594 1 94.38 123 SER A O 1
ATOM 951 N N . ASP A 1 124 ? 0.104 -28.641 -20.281 1 92.88 124 ASP A N 1
ATOM 952 C CA . ASP A 1 124 ? 0.682 -28.859 -18.969 1 92.88 124 ASP A CA 1
ATOM 953 C C . ASP A 1 124 ? 1.033 -27.531 -18.297 1 92.88 124 ASP A C 1
ATOM 955 O O . ASP A 1 124 ? 1.604 -27.5 -17.203 1 92.88 124 ASP A O 1
ATOM 959 N N . GLY A 1 125 ? 0.727 -26.438 -19 1 95.69 125 GLY A N 1
ATOM 960 C CA . GLY A 1 125 ? 0.966 -25.125 -18.438 1 95.69 125 GLY A CA 1
ATOM 961 C C . GLY A 1 125 ? 2.355 -24.594 -18.734 1 95.69 125 GLY A C 1
ATOM 962 O O . GLY A 1 125 ? 2.768 -23.562 -18.172 1 95.69 125 GLY A O 1
ATOM 963 N N . ASN A 1 126 ? 3.072 -25.219 -19.625 1 96.31 126 ASN A N 1
ATOM 964 C CA . ASN A 1 126 ? 4.461 -24.844 -19.875 1 96.31 126 ASN A CA 1
ATOM 965 C C . ASN A 1 126 ? 4.586 -23.922 -21.078 1 96.31 126 ASN A C 1
ATOM 967 O O . ASN A 1 126 ? 3.838 -24.047 -22.047 1 96.31 126 ASN A O 1
ATOM 971 N N . ILE A 1 127 ? 5.473 -23 -21 1 97.69 127 ILE A N 1
ATOM 972 C CA . ILE A 1 127 ? 5.902 -22.109 -22.078 1 97.69 127 ILE A CA 1
ATOM 973 C C . ILE A 1 127 ? 7.328 -22.469 -22.5 1 97.69 127 ILE A C 1
ATOM 975 O O . ILE A 1 127 ? 8.219 -22.609 -21.656 1 97.69 127 ILE A O 1
ATOM 979 N N . SER A 1 128 ? 7.57 -22.656 -23.766 1 98 128 SER A N 1
ATOM 980 C CA . SER A 1 128 ? 8.891 -23.094 -24.219 1 98 128 SER A CA 1
ATOM 981 C C . SER A 1 128 ? 9.828 -21.906 -24.406 1 98 128 SER A C 1
ATOM 983 O O . SER A 1 128 ? 9.375 -20.781 -24.609 1 98 128 SER A O 1
ATOM 985 N N . GLU A 1 129 ? 11.102 -22.188 -24.328 1 98.19 129 GLU A N 1
ATOM 986 C CA . GLU A 1 129 ? 12.094 -21.156 -24.625 1 98.19 129 GLU A CA 1
ATOM 987 C C . GLU A 1 129 ? 11.938 -20.625 -26.047 1 98.19 129 GLU A C 1
ATOM 989 O O . GLU A 1 129 ? 12.125 -19.422 -26.297 1 98.19 129 GLU A O 1
ATOM 994 N N . GLU A 1 130 ? 11.594 -21.516 -26.953 1 98.5 130 GLU A N 1
ATOM 995 C CA . GLU A 1 130 ? 11.445 -21.156 -28.359 1 98.5 130 GLU A CA 1
ATOM 996 C C . GLU A 1 130 ? 10.383 -20.062 -28.531 1 98.5 130 GLU A C 1
ATOM 998 O O . GLU A 1 130 ? 10.547 -19.156 -29.344 1 98.5 130 GLU A O 1
ATOM 1003 N N . GLN A 1 131 ? 9.328 -20.156 -27.781 1 98.75 131 GLN A N 1
ATOM 1004 C CA . GLN A 1 131 ? 8.273 -19.156 -27.859 1 98.75 131 GLN A CA 1
ATOM 1005 C C . GLN A 1 131 ? 8.797 -17.766 -27.5 1 98.75 131 GLN A C 1
ATOM 1007 O O . GLN A 1 131 ? 8.383 -16.766 -28.078 1 98.75 131 GLN A O 1
ATOM 1012 N N . ILE A 1 132 ? 9.703 -17.703 -26.484 1 98.88 132 ILE A N 1
ATOM 1013 C CA . ILE A 1 132 ? 10.273 -16.438 -26.047 1 98.88 132 ILE A CA 1
ATOM 1014 C C . ILE A 1 132 ? 11.133 -15.844 -27.156 1 98.88 132 ILE A C 1
ATOM 1016 O O . ILE A 1 132 ? 10.992 -14.672 -27.5 1 98.88 132 ILE A O 1
ATOM 1020 N N . PHE A 1 133 ? 11.984 -16.703 -27.766 1 98.81 133 PHE A N 1
ATOM 1021 C CA . PHE A 1 133 ? 12.875 -16.266 -28.828 1 98.81 133 PHE A CA 1
ATOM 1022 C C . PHE A 1 133 ? 12.078 -15.758 -30.016 1 98.81 133 PHE A C 1
ATOM 1024 O O . PHE A 1 133 ? 12.469 -14.789 -30.672 1 98.81 133 PHE A O 1
ATOM 1031 N N . GLU A 1 134 ? 11.008 -16.406 -30.328 1 98.81 134 GLU A N 1
ATOM 1032 C CA . GLU A 1 134 ? 10.18 -16.031 -31.469 1 98.81 134 GLU A CA 1
ATOM 1033 C C . GLU A 1 134 ? 9.414 -14.734 -31.203 1 98.81 134 GLU A C 1
ATOM 1035 O O . GLU A 1 134 ? 9.164 -13.961 -32.125 1 98.81 134 GLU A O 1
ATOM 1040 N N . ALA A 1 135 ? 9.055 -14.492 -29.969 1 98.88 135 ALA A N 1
ATOM 1041 C CA . ALA A 1 135 ? 8.195 -13.367 -29.625 1 98.88 135 ALA A CA 1
ATOM 1042 C C . ALA A 1 135 ? 9 -12.078 -29.484 1 98.88 135 ALA A C 1
ATOM 1044 O O . ALA A 1 135 ? 8.5 -10.992 -29.797 1 98.88 135 ALA A O 1
ATOM 1045 N N . VAL A 1 136 ? 10.25 -12.164 -29 1 98.88 136 VAL A N 1
ATOM 1046 C CA . VAL A 1 136 ? 11.094 -10.992 -28.766 1 98.88 136 VAL A CA 1
ATOM 1047 C C . VAL A 1 136 ? 11.711 -10.523 -30.078 1 98.88 136 VAL A C 1
ATOM 1049 O O . VAL A 1 136 ? 12.297 -11.32 -30.812 1 98.88 136 VAL A O 1
ATOM 1052 N N . ASN A 1 137 ? 11.531 -9.281 -30.391 1 98.56 137 ASN A N 1
ATOM 1053 C CA . ASN A 1 137 ? 12.156 -8.672 -31.562 1 98.56 137 ASN A CA 1
ATOM 1054 C C . ASN A 1 137 ? 12.734 -7.293 -31.234 1 98.56 137 ASN A C 1
ATOM 1056 O O . ASN A 1 137 ? 12.812 -6.914 -30.062 1 98.56 137 ASN A O 1
ATOM 1060 N N . SER A 1 138 ? 13.164 -6.508 -32.219 1 98.25 138 SER A N 1
ATOM 1061 C CA . SER A 1 138 ? 13.922 -5.277 -32.031 1 98.25 138 SER A CA 1
ATOM 1062 C C . SER A 1 138 ? 13.047 -4.172 -31.438 1 98.25 138 SER A C 1
ATOM 1064 O O . SER A 1 138 ? 13.547 -3.174 -30.922 1 98.25 138 SER A O 1
ATOM 1066 N N . ASP A 1 139 ? 11.68 -4.387 -31.484 1 98.31 139 ASP A N 1
ATOM 1067 C CA . ASP A 1 139 ? 10.75 -3.375 -30.984 1 98.31 139 ASP A CA 1
ATOM 1068 C C . ASP A 1 139 ? 10.328 -3.68 -29.547 1 98.31 139 ASP A C 1
ATOM 1070 O O . ASP A 1 139 ? 9.586 -2.908 -28.938 1 98.31 139 ASP A O 1
ATOM 1074 N N . THR A 1 140 ? 10.797 -4.801 -29.031 1 98.88 140 THR A N 1
ATOM 1075 C CA . THR A 1 140 ? 10.414 -5.207 -27.688 1 98.88 140 THR A CA 1
ATOM 1076 C C . THR A 1 140 ? 11.086 -4.32 -26.641 1 98.88 140 THR A C 1
ATOM 1078 O O . THR A 1 140 ? 12.305 -4.145 -26.656 1 98.88 140 THR A O 1
ATOM 1081 N N . ILE A 1 141 ? 10.258 -3.762 -25.703 1 98.88 141 ILE A N 1
ATOM 1082 C CA . ILE A 1 141 ? 10.82 -2.848 -24.719 1 98.88 141 ILE A CA 1
ATOM 1083 C C . ILE A 1 141 ? 10.695 -3.459 -23.312 1 98.88 141 ILE A C 1
ATOM 1085 O O . ILE A 1 141 ? 11.305 -2.975 -22.359 1 98.88 141 ILE A O 1
ATOM 1089 N N . LEU A 1 142 ? 9.891 -4.484 -23.172 1 98.94 142 LEU A N 1
ATOM 1090 C CA . LEU A 1 142 ? 9.672 -5.152 -21.891 1 98.94 142 LEU A CA 1
ATOM 1091 C C . LEU A 1 142 ? 9.297 -6.617 -22.094 1 98.94 142 LEU A C 1
ATOM 1093 O O . LEU A 1 142 ? 8.477 -6.934 -22.969 1 98.94 142 LEU A O 1
ATOM 1097 N N . VAL A 1 143 ? 9.938 -7.512 -21.422 1 98.94 143 VAL A N 1
ATOM 1098 C CA . VAL A 1 143 ? 9.484 -8.883 -21.234 1 98.94 143 VAL A CA 1
ATOM 1099 C C . VAL A 1 143 ? 9.148 -9.117 -19.766 1 98.94 143 VAL A C 1
ATOM 1101 O O . VAL A 1 143 ? 10 -8.93 -18.891 1 98.94 143 VAL A O 1
ATOM 1104 N N . SER A 1 144 ? 7.938 -9.406 -19.469 1 98.94 144 SER A N 1
ATOM 1105 C CA . SER A 1 144 ? 7.473 -9.711 -18.125 1 98.94 144 SER A CA 1
ATOM 1106 C C . SER A 1 144 ? 6.941 -11.141 -18.031 1 98.94 144 SER A C 1
ATOM 1108 O O . SER A 1 144 ? 5.996 -11.5 -18.734 1 98.94 144 SER A O 1
ATOM 1110 N N . MET A 1 145 ? 7.512 -11.953 -17.188 1 98.88 145 MET A N 1
ATOM 1111 C CA . MET A 1 145 ? 7.145 -13.359 -17.031 1 98.88 145 MET A CA 1
ATOM 1112 C C . MET A 1 145 ? 7.262 -13.805 -15.578 1 98.88 145 MET A C 1
ATOM 1114 O O . MET A 1 145 ? 8.227 -13.453 -14.898 1 98.88 145 MET A O 1
ATOM 1118 N N . MET A 1 146 ? 6.281 -14.508 -15.094 1 98.88 146 MET A N 1
ATOM 1119 C CA . MET A 1 146 ? 6.402 -15.062 -13.75 1 98.88 146 MET A CA 1
ATOM 1120 C C . MET A 1 146 ? 7.367 -16.25 -13.742 1 98.88 146 MET A C 1
ATOM 1122 O O . MET A 1 146 ? 7.543 -16.922 -14.758 1 98.88 146 MET A O 1
ATOM 1126 N N . TYR A 1 147 ? 8.008 -16.469 -12.586 1 98.88 147 TYR A N 1
ATOM 1127 C CA . TYR A 1 147 ? 8.922 -17.594 -12.414 1 98.88 147 TYR A CA 1
ATOM 1128 C C . TYR A 1 147 ? 8.156 -18.891 -12.203 1 98.88 147 TYR A C 1
ATOM 1130 O O . TYR A 1 147 ? 8.445 -19.906 -12.844 1 98.88 147 TYR A O 1
ATOM 1138 N N . VAL A 1 148 ? 7.184 -18.859 -11.328 1 98.81 148 VAL A N 1
ATOM 1139 C CA . VAL A 1 148 ? 6.344 -20 -10.984 1 98.81 148 VAL A CA 1
ATOM 1140 C C . VAL A 1 148 ? 4.871 -19.594 -11.047 1 98.81 148 VAL A C 1
ATOM 1142 O O . VAL A 1 148 ? 4.473 -18.578 -10.477 1 98.81 148 VAL A O 1
ATOM 1145 N N . ASN A 1 149 ? 4.105 -20.328 -11.844 1 98.5 149 ASN A N 1
ATOM 1146 C CA . ASN A 1 149 ? 2.674 -20.062 -11.914 1 98.5 149 ASN A CA 1
ATOM 1147 C C . ASN A 1 149 ? 1.971 -20.422 -10.602 1 98.5 149 ASN A C 1
ATOM 1149 O O . ASN A 1 149 ? 2.211 -21.484 -10.031 1 98.5 149 ASN A O 1
ATOM 1153 N N . ASN A 1 150 ? 1.144 -19.531 -10.148 1 97.88 150 ASN A N 1
ATOM 1154 C CA . ASN A 1 150 ? 0.531 -19.656 -8.836 1 97.88 150 ASN A CA 1
ATOM 1155 C C . ASN A 1 150 ? -0.617 -20.656 -8.836 1 97.88 150 ASN A C 1
ATOM 1157 O O . ASN A 1 150 ? -1.151 -21 -7.781 1 97.88 150 ASN A O 1
ATOM 1161 N N . GLU A 1 151 ? -1.039 -21.203 -9.93 1 97.25 151 GLU A N 1
ATOM 1162 C CA . GLU A 1 151 ? -2.211 -22.078 -9.984 1 97.25 151 GLU A CA 1
ATOM 1163 C C . GLU A 1 151 ? -1.814 -23.516 -10.297 1 97.25 151 GLU A C 1
ATOM 1165 O O . GLU A 1 151 ? -2.299 -24.453 -9.656 1 97.25 151 GLU A O 1
ATOM 1170 N N . VAL A 1 152 ? -0.865 -23.641 -11.273 1 97.75 152 VAL A N 1
ATOM 1171 C CA . VAL A 1 152 ? -0.537 -25 -11.711 1 97.75 152 VAL A CA 1
ATOM 1172 C C . VAL A 1 152 ? 0.939 -25.281 -11.445 1 97.75 152 VAL A C 1
ATOM 1174 O O . VAL A 1 152 ? 1.428 -26.375 -11.727 1 97.75 152 VAL A O 1
ATOM 1177 N N . GLY A 1 153 ? 1.686 -24.328 -10.945 1 98.25 153 GLY A N 1
ATOM 1178 C CA . GLY A 1 153 ? 3.051 -24.562 -10.5 1 98.25 153 GLY A CA 1
ATOM 1179 C C . GLY A 1 153 ? 4.055 -24.594 -11.633 1 98.25 153 GLY A C 1
ATOM 1180 O O . GLY A 1 153 ? 5.23 -24.906 -11.422 1 98.25 153 GLY A O 1
ATOM 1181 N N . SER A 1 154 ? 3.646 -24.281 -12.883 1 98.19 154 SER A N 1
ATOM 1182 C CA . SER A 1 154 ? 4.59 -24.25 -13.992 1 98.19 154 SER A C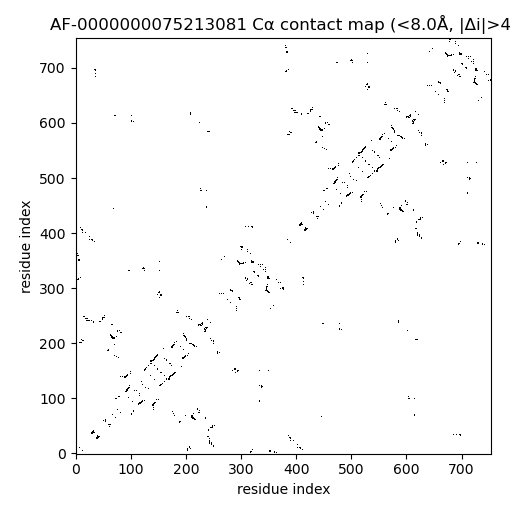A 1
ATOM 1183 C C . SER A 1 154 ? 5.809 -23.391 -13.656 1 98.19 154 SER A C 1
ATOM 1185 O O . SER A 1 154 ? 5.672 -22.281 -13.156 1 98.19 154 SER A O 1
ATOM 1187 N N . VAL A 1 155 ? 6.98 -23.969 -13.812 1 98.5 155 VAL A N 1
ATOM 1188 C CA . VAL A 1 155 ? 8.234 -23.234 -13.695 1 98.5 155 VAL A CA 1
ATOM 1189 C C . VAL A 1 155 ? 8.664 -22.734 -15.07 1 98.5 155 VAL A C 1
ATOM 1191 O O . VAL A 1 155 ? 9.125 -23.516 -15.906 1 98.5 155 VAL A O 1
ATOM 1194 N N . LEU A 1 156 ? 8.555 -21.438 -15.344 1 98.44 156 LEU A N 1
ATOM 1195 C CA . LEU A 1 156 ? 8.75 -20.891 -16.688 1 98.44 156 LEU A CA 1
ATOM 1196 C C . LEU A 1 156 ? 10.227 -20.656 -16.969 1 98.44 156 LEU A C 1
ATOM 1198 O O . LEU A 1 156 ? 11.016 -20.453 -16.031 1 98.44 156 LEU A O 1
ATOM 1202 N N . PRO A 1 157 ? 10.625 -20.75 -18.188 1 98.44 157 PRO A N 1
ATOM 1203 C CA . PRO A 1 157 ? 12.039 -20.641 -18.562 1 98.44 157 PRO A CA 1
ATOM 1204 C C . PRO A 1 157 ? 12.539 -19.203 -18.562 1 98.44 157 PRO A C 1
ATOM 1206 O O . PRO A 1 157 ? 13.078 -18.734 -19.562 1 98.44 157 PRO A O 1
ATOM 1209 N N . VAL A 1 158 ? 12.547 -18.531 -17.422 1 98.62 158 VAL A N 1
ATOM 1210 C CA . VAL A 1 158 ? 12.836 -17.109 -17.297 1 98.62 158 VAL A CA 1
ATOM 1211 C C . VAL A 1 158 ? 14.312 -16.859 -17.578 1 98.62 158 VAL A C 1
ATOM 1213 O O . VAL A 1 158 ? 14.695 -15.75 -17.969 1 98.62 158 VAL A O 1
ATOM 1216 N N . LYS A 1 159 ? 15.188 -17.828 -17.438 1 97.62 159 LYS A N 1
ATOM 1217 C CA . LYS A 1 159 ? 16.609 -17.672 -17.688 1 97.62 159 LYS A CA 1
ATOM 1218 C C . LYS A 1 159 ? 16.891 -17.406 -19.156 1 97.62 159 LYS A C 1
ATOM 1220 O O . LYS A 1 159 ? 17.938 -16.875 -19.516 1 97.62 159 LYS A O 1
ATOM 1225 N N . SER A 1 160 ? 15.953 -17.766 -20.016 1 98.38 160 SER A N 1
ATOM 1226 C CA . SER A 1 160 ? 16.125 -17.625 -21.453 1 98.38 160 SER A CA 1
ATOM 1227 C C . SER A 1 160 ? 15.773 -16.219 -21.922 1 98.38 160 SER A C 1
ATOM 1229 O O . SER A 1 160 ? 16.109 -15.836 -23.047 1 98.38 160 SER A O 1
ATOM 1231 N N . ILE A 1 161 ? 15.102 -15.43 -21.094 1 98.88 161 ILE A N 1
ATOM 1232 C CA . ILE A 1 161 ? 14.578 -14.133 -21.5 1 98.88 161 ILE A CA 1
ATOM 1233 C C . ILE A 1 161 ? 15.727 -13.219 -21.906 1 98.88 161 ILE A C 1
ATOM 1235 O O . ILE A 1 161 ? 15.703 -12.625 -22.984 1 98.88 161 ILE A O 1
ATOM 1239 N N . ARG A 1 162 ? 16.719 -13.117 -21.031 1 98.75 162 ARG A N 1
ATOM 1240 C CA . ARG A 1 162 ? 17.844 -12.234 -21.328 1 98.75 162 ARG A CA 1
ATOM 1241 C C . ARG A 1 162 ? 18.531 -12.633 -22.625 1 98.75 162 ARG A C 1
ATOM 1243 O O . ARG A 1 162 ? 18.953 -11.773 -23.391 1 98.75 162 ARG A O 1
ATOM 1250 N N . LYS A 1 163 ? 18.672 -13.961 -22.844 1 98.56 163 LYS A N 1
ATOM 1251 C CA . LYS A 1 163 ? 19.281 -14.461 -24.078 1 98.56 163 LYS A CA 1
ATOM 1252 C C . LYS A 1 163 ? 18.469 -14.031 -25.297 1 98.56 163 LYS A C 1
ATOM 1254 O O . LYS A 1 163 ? 19.031 -13.617 -26.312 1 98.56 163 LYS A O 1
ATOM 1259 N N . ALA A 1 164 ? 17.188 -14.156 -25.219 1 98.81 164 ALA A N 1
ATOM 1260 C CA . ALA A 1 164 ? 16.312 -13.766 -26.328 1 98.81 164 ALA A CA 1
ATOM 1261 C C . ALA A 1 164 ? 16.406 -12.273 -26.609 1 98.81 164 ALA A C 1
ATOM 1263 O O . ALA A 1 164 ? 16.453 -11.852 -27.766 1 98.81 164 ALA A O 1
ATOM 1264 N N . VAL A 1 165 ? 16.453 -11.461 -25.547 1 98.88 165 VAL A N 1
ATOM 1265 C CA . VAL A 1 165 ? 16.547 -10.008 -25.656 1 98.88 165 VAL A CA 1
ATOM 1266 C C . VAL A 1 165 ? 17.859 -9.633 -26.359 1 98.88 165 VAL A C 1
ATOM 1268 O O . VAL A 1 165 ? 17.859 -8.805 -27.266 1 98.88 165 VAL A O 1
ATOM 1271 N N . LYS A 1 166 ? 18.953 -10.234 -25.953 1 98.69 166 LYS A N 1
ATOM 1272 C CA . LYS A 1 166 ? 20.266 -9.969 -26.547 1 98.69 166 LYS A CA 1
ATOM 1273 C C . LYS A 1 166 ? 20.297 -10.375 -28.016 1 98.69 166 LYS A C 1
ATOM 1275 O O . LYS A 1 166 ? 20.781 -9.625 -28.859 1 98.69 166 LYS A O 1
ATOM 1280 N N . LYS A 1 167 ? 19.797 -11.555 -28.25 1 98.5 167 LYS A N 1
ATOM 1281 C CA . LYS A 1 167 ? 19.797 -12.078 -29.609 1 98.5 167 LYS A CA 1
ATOM 1282 C C . LYS A 1 167 ? 19.031 -11.148 -30.562 1 98.5 167 LYS A C 1
ATOM 1284 O O . LYS A 1 167 ? 19.469 -10.922 -31.688 1 98.5 167 LYS A O 1
ATOM 1289 N N . ALA A 1 168 ? 17.953 -10.586 -30.109 1 98.56 168 ALA A N 1
ATOM 1290 C CA . ALA A 1 168 ? 17.094 -9.734 -30.922 1 98.56 168 ALA A CA 1
ATOM 1291 C C . ALA A 1 168 ? 17.609 -8.297 -30.953 1 98.56 168 ALA A C 1
ATOM 1293 O O . ALA A 1 168 ? 17.078 -7.457 -31.688 1 98.56 168 ALA A O 1
ATOM 1294 N N . LYS A 1 169 ? 18.656 -8.016 -30.141 1 98.38 169 LYS A N 1
ATOM 1295 C CA . LYS A 1 169 ? 19.156 -6.652 -29.969 1 98.38 169 LYS A CA 1
ATOM 1296 C C . LYS A 1 169 ? 18.031 -5.711 -29.531 1 98.38 169 LYS A C 1
ATOM 1298 O O . LYS A 1 169 ? 17.922 -4.594 -30.047 1 98.38 169 LYS A O 1
ATOM 1303 N N . ALA A 1 170 ? 17.188 -6.203 -28.719 1 98.56 170 ALA A N 1
ATOM 1304 C CA . ALA A 1 170 ? 16.047 -5.438 -28.219 1 98.56 170 ALA A CA 1
ATOM 1305 C C . ALA A 1 170 ? 16.453 -4.523 -27.062 1 98.56 170 ALA A C 1
ATOM 1307 O O . ALA A 1 170 ? 17.328 -4.871 -26.281 1 98.56 170 ALA A O 1
ATOM 1308 N N . PRO A 1 171 ? 15.859 -3.371 -26.922 1 98.19 171 PRO A N 1
ATOM 1309 C CA . PRO A 1 171 ? 16.094 -2.516 -25.766 1 98.19 171 PRO A CA 1
ATOM 1310 C C . PRO A 1 171 ? 15.281 -2.953 -24.547 1 98.19 171 PRO A C 1
ATOM 1312 O O . PRO A 1 171 ? 15.039 -2.152 -23.641 1 98.19 171 PRO A O 1
ATOM 1315 N N . ALA A 1 172 ? 14.859 -4.164 -24.422 1 98.75 172 ALA A N 1
ATOM 1316 C CA . ALA A 1 172 ? 13.836 -4.641 -23.5 1 98.75 172 ALA A CA 1
ATOM 1317 C C . ALA A 1 172 ? 14.391 -4.797 -22.094 1 98.75 172 ALA A C 1
ATOM 1319 O O . ALA A 1 172 ? 15.484 -5.332 -21.906 1 98.75 172 ALA A O 1
ATOM 1320 N N . LEU A 1 173 ? 13.68 -4.223 -21.125 1 98.94 173 LEU A N 1
ATOM 1321 C CA . LEU A 1 173 ? 13.883 -4.613 -19.734 1 98.94 173 LEU A CA 1
ATOM 1322 C C . LEU A 1 173 ? 13.305 -5.996 -19.469 1 98.94 173 LEU A C 1
ATOM 1324 O O . LEU A 1 173 ? 12.328 -6.402 -20.094 1 98.94 173 LEU A O 1
ATOM 1328 N N . VAL A 1 174 ? 13.938 -6.727 -18.578 1 98.94 174 VAL A N 1
ATOM 1329 C CA . VAL A 1 174 ? 13.484 -8.047 -18.156 1 98.94 174 VAL A CA 1
ATOM 1330 C C . VAL A 1 174 ? 12.898 -7.977 -16.75 1 98.94 174 VAL A C 1
ATOM 1332 O O . VAL A 1 174 ? 13.609 -7.688 -15.789 1 98.94 174 VAL A O 1
ATOM 1335 N N . HIS A 1 175 ? 11.617 -8.195 -16.656 1 99 175 HIS A N 1
ATOM 1336 C CA . HIS A 1 175 ? 10.914 -8.289 -15.375 1 99 175 HIS A CA 1
ATOM 1337 C C . HIS A 1 175 ? 10.516 -9.727 -15.07 1 99 175 HIS A C 1
ATOM 1339 O O . HIS A 1 175 ? 9.922 -10.398 -15.922 1 99 175 HIS A O 1
ATOM 1345 N N . ILE A 1 176 ? 10.836 -10.219 -13.898 1 99 176 ILE A N 1
ATOM 1346 C CA . ILE A 1 176 ? 10.414 -11.547 -13.469 1 99 176 ILE A CA 1
ATOM 1347 C C . ILE A 1 176 ? 9.578 -11.43 -12.195 1 99 176 ILE A C 1
ATOM 1349 O O . ILE A 1 176 ? 10.047 -10.898 -11.18 1 99 176 ILE A O 1
ATOM 1353 N N . ASP A 1 177 ? 8.344 -11.867 -12.266 1 98.94 177 ASP A N 1
ATOM 1354 C CA . ASP A 1 177 ? 7.496 -11.992 -11.086 1 98.94 177 ASP A CA 1
ATOM 1355 C C . ASP A 1 177 ? 7.859 -13.234 -10.273 1 98.94 177 ASP A C 1
ATOM 1357 O O . ASP A 1 177 ? 7.5 -14.352 -10.648 1 98.94 177 ASP A O 1
ATOM 1361 N N . CYS A 1 178 ? 8.5 -13.016 -9.133 1 98.94 178 CYS A N 1
ATOM 1362 C CA . CYS A 1 178 ? 9 -14.117 -8.312 1 98.94 178 CYS A CA 1
ATOM 1363 C C . CYS A 1 178 ? 8.156 -14.305 -7.066 1 98.94 178 CYS A C 1
ATOM 1365 O O . CYS A 1 178 ? 8.609 -14.883 -6.078 1 98.94 178 CYS A O 1
ATOM 1367 N N . VAL A 1 179 ? 6.934 -13.875 -7.078 1 98.88 179 VAL A N 1
ATOM 1368 C CA . VAL A 1 179 ? 6.051 -13.891 -5.918 1 98.88 179 VAL A CA 1
ATOM 1369 C C . VAL A 1 179 ? 5.914 -15.32 -5.395 1 98.88 179 VAL A C 1
ATOM 1371 O O . VAL A 1 179 ? 6.008 -15.562 -4.188 1 98.88 179 VAL A O 1
ATOM 1374 N N . GLN A 1 180 ? 5.734 -16.297 -6.277 1 98.75 180 GLN A N 1
ATOM 1375 C CA . GLN A 1 180 ? 5.543 -17.672 -5.852 1 98.75 180 GLN A CA 1
ATOM 1376 C C . GLN A 1 180 ? 6.875 -18.422 -5.777 1 98.75 180 GLN A C 1
ATOM 1378 O O . GLN A 1 180 ? 6.949 -19.516 -5.215 1 98.75 180 GLN A O 1
ATOM 1383 N N . ALA A 1 181 ? 7.938 -17.844 -6.301 1 98.88 181 ALA A N 1
ATOM 1384 C CA . ALA A 1 181 ? 9.242 -18.5 -6.359 1 98.88 181 ALA A CA 1
ATOM 1385 C C . ALA A 1 181 ? 10.102 -18.109 -5.164 1 98.88 181 ALA A C 1
ATOM 1387 O O . ALA A 1 181 ? 10.922 -18.906 -4.695 1 98.88 181 ALA A O 1
ATOM 1388 N N . TYR A 1 182 ? 9.961 -16.922 -4.633 1 98.88 182 TYR A N 1
ATOM 1389 C CA . TYR A 1 182 ? 10.805 -16.375 -3.58 1 98.88 182 TYR A CA 1
ATOM 1390 C C . TYR A 1 182 ? 10.719 -17.234 -2.318 1 98.88 182 TYR A C 1
ATOM 1392 O O . TYR A 1 182 ? 9.625 -17.594 -1.882 1 98.88 182 TYR A O 1
ATOM 1400 N N . GLY A 1 183 ? 11.82 -17.531 -1.743 1 98.5 183 GLY A N 1
ATOM 1401 C CA . GLY A 1 183 ? 11.883 -18.375 -0.557 1 98.5 183 GLY A CA 1
ATOM 1402 C C . GLY A 1 183 ? 11.797 -19.859 -0.87 1 98.5 183 GLY A C 1
ATOM 1403 O O . GLY A 1 183 ? 11.984 -20.688 0.015 1 98.5 183 GLY A O 1
ATOM 1404 N N . LYS A 1 184 ? 11.547 -20.234 -2.162 1 98.44 184 LYS A N 1
ATOM 1405 C CA . LYS A 1 184 ? 11.352 -21.609 -2.578 1 98.44 184 LYS A CA 1
ATOM 1406 C C . LYS A 1 184 ? 12.398 -22.031 -3.609 1 98.44 184 LYS A C 1
ATOM 1408 O O . LYS A 1 184 ? 12.688 -23.219 -3.754 1 98.44 184 LYS A O 1
ATOM 1413 N N . TYR A 1 185 ? 12.859 -21.094 -4.395 1 97.94 185 TYR A N 1
ATOM 1414 C CA . TYR A 1 185 ? 13.922 -21.266 -5.379 1 97.94 185 TYR A CA 1
ATOM 1415 C C . TYR A 1 185 ? 15.047 -20.266 -5.129 1 97.94 185 TYR A C 1
ATOM 1417 O O . TYR A 1 185 ? 14.867 -19.266 -4.426 1 97.94 185 TYR A O 1
ATOM 1425 N N . GLU A 1 186 ? 16.219 -20.609 -5.602 1 96.56 186 GLU A N 1
ATOM 1426 C CA . GLU A 1 186 ? 17.281 -19.609 -5.578 1 96.56 186 GLU A CA 1
ATOM 1427 C C . GLU A 1 186 ? 17 -18.469 -6.551 1 96.56 186 GLU A C 1
ATOM 1429 O O . GLU A 1 186 ? 16.844 -18.688 -7.754 1 96.56 186 GLU A O 1
ATOM 1434 N N . ILE A 1 187 ? 16.891 -17.328 -6.047 1 98.31 187 ILE A N 1
ATOM 1435 C CA . ILE A 1 187 ? 16.625 -16.141 -6.863 1 98.31 187 ILE A CA 1
ATOM 1436 C C . ILE A 1 187 ? 17.797 -15.172 -6.738 1 98.31 187 ILE A C 1
ATOM 1438 O O . ILE A 1 187 ? 17.984 -14.547 -5.688 1 98.31 187 ILE A O 1
ATOM 1442 N N . LYS A 1 188 ? 18.578 -15.055 -7.672 1 98.62 188 LYS A N 1
ATOM 1443 C CA . LYS A 1 188 ? 19.609 -14.047 -7.855 1 98.62 188 LYS A CA 1
ATOM 1444 C C . LYS A 1 188 ? 19.391 -13.25 -9.141 1 98.62 188 LYS A C 1
ATOM 1446 O O . LYS A 1 188 ? 19.734 -13.703 -10.227 1 98.62 188 LYS A O 1
ATOM 1451 N N . PRO A 1 189 ? 18.844 -12.031 -8.969 1 98.81 189 PRO A N 1
ATOM 1452 C CA . PRO A 1 189 ? 18.438 -11.266 -10.148 1 98.81 189 PRO A CA 1
ATOM 1453 C C . PRO A 1 189 ? 19.531 -11.156 -11.203 1 98.81 189 PRO A C 1
ATOM 1455 O O . PRO A 1 189 ? 19.266 -11.328 -12.398 1 98.81 189 PRO A O 1
ATOM 1458 N N . ALA A 1 190 ? 20.75 -10.969 -10.781 1 98.38 190 ALA A N 1
ATOM 1459 C CA . ALA A 1 190 ? 21.859 -10.852 -11.711 1 98.38 190 ALA A CA 1
ATOM 1460 C C . ALA A 1 190 ? 22.047 -12.133 -12.516 1 98.38 190 ALA A C 1
ATOM 1462 O O . ALA A 1 190 ? 22.266 -12.094 -13.727 1 98.38 190 ALA A O 1
ATOM 1463 N N . LYS A 1 191 ? 21.953 -13.305 -11.852 1 98.12 191 LYS A N 1
ATOM 1464 C CA . LYS A 1 191 ? 22.125 -14.594 -12.516 1 98.12 191 LYS A CA 1
ATOM 1465 C C . LYS A 1 191 ? 20.953 -14.883 -13.453 1 98.12 191 LYS A C 1
ATOM 1467 O O . LYS A 1 191 ? 21.125 -15.539 -14.484 1 98.12 191 LYS A O 1
ATOM 1472 N N . LEU A 1 192 ? 19.797 -14.336 -13.156 1 98.5 192 LEU A N 1
ATOM 1473 C CA . LEU A 1 192 ? 18.594 -14.539 -13.961 1 98.5 192 LEU A CA 1
ATOM 1474 C C . LEU A 1 192 ? 18.578 -13.586 -15.156 1 98.5 192 LEU A C 1
ATOM 1476 O O . LEU A 1 192 ? 17.781 -13.758 -16.078 1 98.5 192 LEU A O 1
ATOM 1480 N N . GLY A 1 193 ? 19.469 -12.602 -15.125 1 98.56 193 GLY A N 1
ATOM 1481 C CA . GLY A 1 193 ? 19.453 -11.57 -16.156 1 98.56 193 GLY A CA 1
ATOM 1482 C C . GLY A 1 193 ? 18.297 -10.609 -16.016 1 98.56 193 GLY A C 1
ATOM 1483 O O . GLY A 1 193 ? 17.844 -10.023 -17.016 1 98.56 193 GLY A O 1
ATOM 1484 N N . ALA A 1 194 ? 17.781 -10.477 -14.844 1 98.88 194 ALA A N 1
ATOM 1485 C CA . ALA A 1 194 ? 16.594 -9.648 -14.609 1 98.88 194 ALA A CA 1
ATOM 1486 C C . ALA A 1 194 ? 17 -8.203 -14.312 1 98.88 194 ALA A C 1
ATOM 1488 O O . ALA A 1 194 ? 18.016 -7.957 -13.664 1 98.88 194 ALA A O 1
ATOM 1489 N N . ASP A 1 195 ? 16.234 -7.219 -14.82 1 98.94 195 ASP A N 1
ATOM 1490 C CA . ASP A 1 195 ? 16.344 -5.812 -14.438 1 98.94 195 ASP A CA 1
ATOM 1491 C C . ASP A 1 195 ? 15.398 -5.477 -13.289 1 98.94 195 ASP A C 1
ATOM 1493 O O . ASP A 1 195 ? 15.656 -4.551 -12.516 1 98.94 195 ASP A O 1
ATOM 1497 N N . LEU A 1 196 ? 14.297 -6.164 -13.242 1 98.94 196 LEU A N 1
ATOM 1498 C CA . LEU A 1 196 ? 13.242 -5.988 -12.25 1 98.94 196 LEU A CA 1
ATOM 1499 C C . LEU A 1 196 ? 12.773 -7.34 -11.719 1 98.94 196 LEU A C 1
ATOM 1501 O O . LEU A 1 196 ? 12.578 -8.281 -12.484 1 98.94 196 LEU A O 1
ATOM 1505 N N . VAL A 1 197 ? 12.633 -7.492 -10.375 1 99 197 VAL A N 1
ATOM 1506 C CA . VAL A 1 197 ? 12.117 -8.711 -9.758 1 99 197 VAL A CA 1
ATOM 1507 C C . VAL A 1 197 ? 11.094 -8.352 -8.688 1 99 197 VAL A C 1
ATOM 1509 O O . VAL A 1 197 ? 11.367 -7.547 -7.797 1 99 197 VAL A O 1
ATOM 1512 N N . THR A 1 198 ? 9.922 -8.906 -8.75 1 98.94 198 THR A N 1
ATOM 1513 C CA . THR A 1 198 ? 8.859 -8.695 -7.781 1 98.94 198 THR A CA 1
ATOM 1514 C C . THR A 1 198 ? 8.852 -9.805 -6.734 1 98.94 198 THR A C 1
ATOM 1516 O O . THR A 1 198 ? 8.922 -10.992 -7.074 1 98.94 198 THR A O 1
ATOM 1519 N N . ILE A 1 199 ? 8.797 -9.43 -5.445 1 98.94 199 ILE A N 1
ATOM 1520 C CA . ILE A 1 199 ? 8.633 -10.391 -4.359 1 98.94 199 ILE A CA 1
ATOM 1521 C C . ILE A 1 199 ? 7.59 -9.875 -3.369 1 98.94 199 ILE A C 1
ATOM 1523 O O . ILE A 1 199 ? 7.227 -8.695 -3.396 1 98.94 199 ILE A O 1
ATOM 1527 N N . THR A 1 200 ? 7.039 -10.742 -2.52 1 98.88 200 THR A N 1
ATOM 1528 C CA . THR A 1 200 ? 6.047 -10.359 -1.519 1 98.88 200 THR A CA 1
ATOM 1529 C C . THR A 1 200 ? 6.266 -11.141 -0.223 1 98.88 200 THR A C 1
ATOM 1531 O O . THR A 1 200 ? 6.891 -12.203 -0.228 1 98.88 200 THR A O 1
ATOM 1534 N N . ALA A 1 201 ? 5.824 -10.609 0.851 1 98.94 201 ALA A N 1
ATOM 1535 C CA . ALA A 1 201 ? 6.082 -11.18 2.17 1 98.94 201 ALA A CA 1
ATOM 1536 C C . ALA A 1 201 ? 5.117 -12.328 2.467 1 98.94 201 ALA A C 1
ATOM 1538 O O . ALA A 1 201 ? 5.504 -13.328 3.07 1 98.94 201 ALA A O 1
ATOM 1539 N N . HIS A 1 202 ? 3.857 -12.211 2.004 1 98.75 202 HIS A N 1
ATOM 1540 C CA . HIS A 1 202 ? 2.811 -13.062 2.562 1 98.75 202 HIS A CA 1
ATOM 1541 C C . HIS A 1 202 ? 2.793 -14.43 1.892 1 98.75 202 HIS A C 1
ATOM 1543 O O . HIS A 1 202 ? 1.91 -15.25 2.16 1 98.75 202 HIS A O 1
ATOM 1549 N N . LYS A 1 203 ? 3.789 -14.75 1.007 1 98.88 203 LYS A N 1
ATOM 1550 C CA . LYS A 1 203 ? 3.967 -16.094 0.474 1 98.88 203 LYS A CA 1
ATOM 1551 C C . LYS A 1 203 ? 5.129 -16.812 1.156 1 98.88 203 LYS A C 1
ATOM 1553 O O . LYS A 1 203 ? 5.398 -17.984 0.878 1 98.88 203 LYS A O 1
ATOM 1558 N N . VAL A 1 204 ? 5.797 -16.125 2.049 1 98.75 204 VAL A N 1
ATOM 1559 C CA . VAL A 1 204 ? 6.961 -16.703 2.709 1 98.75 204 VAL A CA 1
ATOM 1560 C C . VAL A 1 204 ? 6.836 -16.531 4.223 1 98.75 204 VAL A C 1
ATOM 1562 O O . VAL A 1 204 ? 7.82 -16.234 4.902 1 98.75 204 VAL A O 1
ATOM 1565 N N . HIS A 1 205 ? 5.613 -16.609 4.68 1 98.88 205 HIS A N 1
ATOM 1566 C CA . HIS A 1 205 ? 5.285 -16.594 6.102 1 98.88 205 HIS A CA 1
ATOM 1567 C C . HIS A 1 205 ? 5.57 -15.234 6.727 1 98.88 205 HIS A C 1
ATOM 1569 O O . HIS A 1 205 ? 5.969 -15.156 7.891 1 98.88 205 HIS A O 1
ATOM 1575 N N . GLY A 1 206 ? 5.508 -14.18 5.961 1 98.88 206 GLY A N 1
ATOM 1576 C CA . GLY A 1 206 ? 5.488 -12.789 6.379 1 98.88 206 GLY A CA 1
ATOM 1577 C C . GLY A 1 206 ? 4.105 -12.172 6.34 1 98.88 206 GLY A C 1
ATOM 1578 O O . GLY A 1 206 ? 3.121 -12.859 6.055 1 98.88 206 GLY A O 1
ATOM 1579 N N . PRO A 1 207 ? 4.02 -10.922 6.652 1 98.88 207 PRO A N 1
ATOM 1580 C CA . PRO A 1 207 ? 2.705 -10.281 6.754 1 98.88 207 PRO A CA 1
ATOM 1581 C C . PRO A 1 207 ? 2.135 -9.891 5.391 1 98.88 207 PRO A C 1
ATOM 1583 O O . PRO A 1 207 ? 2.891 -9.617 4.453 1 98.88 207 PRO A O 1
ATOM 1586 N N . LYS A 1 208 ? 0.788 -9.914 5.238 1 98.69 208 LYS A N 1
ATOM 1587 C CA . LYS A 1 208 ? 0.109 -9.281 4.109 1 98.69 208 LYS A CA 1
ATOM 1588 C C . LYS A 1 208 ? 0.273 -7.766 4.145 1 98.69 208 LYS A C 1
ATOM 1590 O O . LYS A 1 208 ? 0.306 -7.164 5.223 1 98.69 208 LYS A O 1
ATOM 1595 N N . GLY A 1 209 ? 0.355 -7.16 2.953 1 98.56 209 GLY A N 1
ATOM 1596 C CA . GLY A 1 209 ? 0.371 -5.707 2.893 1 98.56 209 GLY A CA 1
ATOM 1597 C C . GLY A 1 209 ? 1.751 -5.137 2.625 1 98.56 209 GLY A C 1
ATOM 1598 O O . GLY A 1 209 ? 1.949 -3.922 2.689 1 98.56 209 GLY A O 1
ATOM 1599 N N . THR A 1 210 ? 2.701 -6.07 2.32 1 98.88 210 THR A N 1
ATOM 1600 C CA . THR A 1 210 ? 4.039 -5.578 2.01 1 98.88 210 THR A CA 1
ATOM 1601 C C . THR A 1 210 ? 4.723 -6.477 0.984 1 98.88 210 THR A C 1
ATOM 1603 O O . THR A 1 210 ? 4.5 -7.688 0.968 1 98.88 210 THR A O 1
ATOM 1606 N N . GLY A 1 211 ? 5.445 -5.93 0.062 1 98.81 211 GLY A N 1
ATOM 1607 C CA . GLY A 1 211 ? 6.301 -6.543 -0.94 1 98.81 211 GLY A CA 1
ATOM 1608 C C . GLY A 1 211 ? 7.5 -5.688 -1.307 1 98.81 211 GLY A C 1
ATOM 1609 O O . GLY A 1 211 ? 7.883 -4.793 -0.552 1 98.81 211 GLY A O 1
ATOM 1610 N N . ALA A 1 212 ? 8.141 -6.035 -2.348 1 98.94 212 ALA A N 1
ATOM 1611 C CA . ALA A 1 212 ? 9.297 -5.258 -2.797 1 98.94 212 ALA A CA 1
ATOM 1612 C C . ALA A 1 212 ? 9.555 -5.473 -4.285 1 98.94 212 ALA A C 1
ATOM 1614 O O . ALA A 1 212 ? 9.133 -6.48 -4.855 1 98.94 212 ALA A O 1
ATOM 1615 N N . LEU A 1 213 ? 10.102 -4.52 -4.867 1 98.94 213 LEU A N 1
ATOM 1616 C CA . LEU A 1 213 ? 10.594 -4.574 -6.238 1 98.94 213 LEU A CA 1
ATOM 1617 C C . LEU A 1 213 ? 12.109 -4.363 -6.273 1 98.94 213 LEU A C 1
ATOM 1619 O O . LEU A 1 213 ? 12.609 -3.348 -5.785 1 98.94 213 LEU A O 1
ATOM 1623 N N . TYR A 1 214 ? 12.82 -5.379 -6.75 1 98.94 214 TYR A N 1
ATOM 1624 C CA . TYR A 1 214 ? 14.211 -5.188 -7.133 1 98.94 214 TYR A CA 1
ATOM 1625 C C . TYR A 1 214 ? 14.32 -4.391 -8.43 1 98.94 214 TYR A C 1
ATOM 1627 O O . TYR A 1 214 ? 13.656 -4.715 -9.414 1 98.94 214 TYR A O 1
ATOM 1635 N N . ILE A 1 215 ? 15.039 -3.354 -8.414 1 98.94 215 ILE A N 1
ATOM 1636 C CA . ILE A 1 215 ? 15.383 -2.561 -9.594 1 98.94 215 ILE A CA 1
ATOM 1637 C C . ILE A 1 215 ? 16.906 -2.51 -9.758 1 98.94 215 ILE A C 1
ATOM 1639 O O . ILE A 1 215 ? 17.594 -1.896 -8.945 1 98.94 215 ILE A O 1
ATOM 1643 N N . LYS A 1 216 ? 17.359 -3.125 -10.758 1 98.88 216 LYS A N 1
ATOM 1644 C CA . LYS A 1 216 ? 18.797 -3.143 -11.016 1 98.88 216 LYS A CA 1
ATOM 1645 C C . LYS A 1 216 ? 19.359 -1.725 -11.086 1 98.88 216 LYS A C 1
ATOM 1647 O O . LYS A 1 216 ? 18.766 -0.845 -11.711 1 98.88 216 LYS A O 1
ATOM 1652 N N . LYS A 1 217 ? 20.484 -1.517 -10.383 1 98 217 LYS A N 1
ATOM 1653 C CA . LYS A 1 217 ? 21.141 -0.214 -10.422 1 98 217 LYS A CA 1
ATOM 1654 C C . LYS A 1 217 ? 21.312 0.268 -11.859 1 98 217 LYS A C 1
ATOM 1656 O O . LYS A 1 217 ? 21.766 -0.49 -12.727 1 98 217 LYS A O 1
ATOM 1661 N N . GLY A 1 218 ? 20.891 1.49 -12.125 1 97.5 218 GLY A N 1
ATOM 1662 C CA . GLY A 1 218 ? 21.031 2.068 -13.445 1 97.5 218 GLY A CA 1
ATOM 1663 C C . GLY A 1 218 ? 19.797 1.905 -14.305 1 97.5 218 GLY A C 1
ATOM 1664 O O . GLY A 1 218 ? 19.656 2.564 -15.336 1 97.5 218 GLY A O 1
ATOM 1665 N N . THR A 1 219 ? 18.844 1.022 -13.922 1 98.5 219 THR A N 1
ATOM 1666 C CA . THR A 1 219 ? 17.594 0.834 -14.656 1 98.5 219 THR A CA 1
ATOM 1667 C C . THR A 1 219 ? 16.641 1.996 -14.398 1 98.5 219 THR A C 1
ATOM 1669 O O . THR A 1 219 ? 16.359 2.332 -13.25 1 98.5 219 THR A O 1
ATOM 1672 N N . ARG A 1 220 ? 16.188 2.602 -15.383 1 96.81 220 ARG A N 1
ATOM 1673 C CA . ARG A 1 220 ? 15.234 3.699 -15.258 1 96.81 220 ARG A CA 1
ATOM 1674 C C . ARG A 1 220 ? 13.797 3.193 -15.344 1 96.81 220 ARG A C 1
ATOM 1676 O O . ARG A 1 220 ? 13.445 2.473 -16.281 1 96.81 220 ARG A O 1
ATOM 1683 N N . ILE A 1 221 ? 13.023 3.486 -14.352 1 97.56 221 ILE A N 1
ATOM 1684 C CA . ILE A 1 221 ? 11.586 3.268 -14.445 1 97.56 221 ILE A CA 1
ATOM 1685 C C . ILE A 1 221 ? 10.844 4.527 -14.008 1 97.56 221 ILE A C 1
ATOM 1687 O O . ILE A 1 221 ? 11.375 5.332 -13.234 1 97.56 221 ILE A O 1
ATOM 1691 N N . VAL A 1 222 ? 9.695 4.789 -14.508 1 97.94 222 VAL A N 1
ATOM 1692 C CA . VAL A 1 222 ? 8.859 5.934 -14.156 1 97.94 222 VAL A CA 1
ATOM 1693 C C . VAL A 1 222 ? 8 5.59 -12.945 1 97.94 222 VAL A C 1
ATOM 1695 O O . VAL A 1 222 ? 7.297 4.578 -12.938 1 97.94 222 VAL A O 1
ATOM 1698 N N . PRO A 1 223 ? 8.047 6.422 -11.898 1 98.12 223 PRO A N 1
ATOM 1699 C CA . PRO A 1 223 ? 7.207 6.16 -10.727 1 98.12 223 PRO A CA 1
ATOM 1700 C C . PRO A 1 223 ? 5.715 6.18 -11.047 1 98.12 223 PRO A C 1
ATOM 1702 O O . PRO A 1 223 ? 5.301 6.809 -12.031 1 98.12 223 PRO A O 1
ATOM 1705 N N . ARG A 1 224 ? 4.965 5.465 -10.242 1 97.56 224 ARG A N 1
ATOM 1706 C CA . ARG A 1 224 ? 3.514 5.453 -10.406 1 97.56 224 ARG A CA 1
ATOM 1707 C C . ARG A 1 224 ? 2.834 6.277 -9.32 1 97.56 224 ARG A C 1
ATOM 1709 O O . ARG A 1 224 ? 1.663 6.641 -9.453 1 97.56 224 ARG A O 1
ATOM 1716 N N . THR A 1 225 ? 3.496 6.477 -8.242 1 98.06 225 THR A N 1
ATOM 1717 C CA . THR A 1 225 ? 3.023 7.27 -7.113 1 98.06 225 THR A CA 1
ATOM 1718 C C . THR A 1 225 ? 3.939 8.469 -6.871 1 98.06 225 THR A C 1
ATOM 1720 O O . THR A 1 225 ? 5.16 8.352 -6.98 1 98.06 225 THR A O 1
ATOM 1723 N N . TYR A 1 226 ? 3.354 9.578 -6.527 1 98.56 226 TYR A N 1
ATOM 1724 C CA . TYR A 1 226 ? 4.094 10.82 -6.332 1 98.56 226 TYR A CA 1
ATOM 1725 C C . TYR A 1 226 ? 3.846 11.391 -4.941 1 98.56 226 TYR A C 1
ATOM 1727 O O . TYR A 1 226 ? 2.73 11.312 -4.422 1 98.56 226 TYR A O 1
ATOM 1735 N N . GLY A 1 227 ? 4.855 11.953 -4.312 1 97.56 227 GLY A N 1
ATOM 1736 C CA . GLY A 1 227 ? 4.773 12.484 -2.963 1 97.56 227 GLY A CA 1
ATOM 1737 C C . GLY A 1 227 ? 6.129 12.82 -2.367 1 97.56 227 GLY A C 1
ATOM 1738 O O . GLY A 1 227 ? 6.945 13.484 -3.006 1 97.56 227 GLY A O 1
ATOM 1739 N N . GLY A 1 228 ? 6.363 12.359 -1.116 1 94.31 228 GLY A N 1
ATOM 1740 C CA . GLY A 1 228 ? 7.578 12.664 -0.38 1 94.31 228 GLY A CA 1
ATOM 1741 C C . GLY A 1 228 ? 8.805 11.984 -0.947 1 94.31 228 GLY A C 1
ATOM 1742 O O . GLY A 1 228 ? 8.797 11.531 -2.094 1 94.31 228 GLY A O 1
ATOM 1743 N N . GLU A 1 229 ? 9.867 11.945 -0.175 1 92.81 229 GLU A N 1
ATOM 1744 C CA . GLU A 1 229 ? 11.188 11.523 -0.646 1 92.81 229 GLU A CA 1
ATOM 1745 C C . GLU A 1 229 ? 11.414 10.039 -0.398 1 92.81 229 GLU A C 1
ATOM 1747 O O . GLU A 1 229 ? 12.445 9.492 -0.788 1 92.81 229 GLU A O 1
ATOM 1752 N N . GLN A 1 230 ? 10.453 9.375 0.271 1 92.62 230 GLN A N 1
ATOM 1753 C CA . GLN A 1 230 ? 10.625 7.973 0.629 1 92.62 230 GLN A CA 1
ATOM 1754 C C . GLN A 1 230 ? 10.922 7.121 -0.603 1 92.62 230 GLN A C 1
ATOM 1756 O O . GLN A 1 230 ? 10.469 7.434 -1.704 1 92.62 230 GLN A O 1
ATOM 1761 N N . GLU A 1 231 ? 11.75 6.023 -0.432 1 96.12 231 GLU A N 1
ATOM 1762 C CA . GLU A 1 231 ? 12.117 5.074 -1.477 1 96.12 231 GLU A CA 1
ATOM 1763 C C . GLU A 1 231 ? 12.641 5.793 -2.719 1 96.12 231 GLU A C 1
ATOM 1765 O O . GLU A 1 231 ? 12.266 5.453 -3.842 1 96.12 231 GLU A O 1
ATOM 1770 N N . HIS A 1 232 ? 13.359 6.871 -2.508 1 94.62 232 HIS A N 1
ATOM 1771 C CA . HIS A 1 232 ? 14.031 7.641 -3.551 1 94.62 232 HIS A CA 1
ATOM 1772 C C . HIS A 1 232 ? 13.023 8.188 -4.559 1 94.62 232 HIS A C 1
ATOM 1774 O O . HIS A 1 232 ? 13.297 8.203 -5.762 1 94.62 232 HIS A O 1
ATOM 1780 N N . LYS A 1 233 ? 11.836 8.477 -4.125 1 95.69 233 LYS A N 1
ATOM 1781 C CA . LYS A 1 233 ? 10.758 9.078 -4.902 1 95.69 233 LYS A CA 1
ATOM 1782 C C . LYS A 1 233 ? 10.188 8.094 -5.918 1 95.69 233 LYS A C 1
ATOM 1784 O O . LYS A 1 233 ? 9.273 8.43 -6.676 1 95.69 233 LYS A O 1
ATOM 1789 N N . ILE A 1 234 ? 10.695 6.832 -5.852 1 97.5 234 ILE A N 1
ATOM 1790 C CA . ILE A 1 234 ? 10.141 5.793 -6.711 1 97.5 234 ILE A CA 1
ATOM 1791 C C . ILE A 1 234 ? 8.797 5.324 -6.16 1 97.5 234 ILE A C 1
ATOM 1793 O O . ILE A 1 234 ? 7.895 4.977 -6.922 1 97.5 234 ILE A O 1
ATOM 1797 N N . ARG A 1 235 ? 8.742 5.301 -4.863 1 97.88 235 ARG A N 1
ATOM 1798 C CA . ARG A 1 235 ? 7.523 4.906 -4.168 1 97.88 235 ARG A CA 1
ATOM 1799 C C . ARG A 1 235 ? 7.34 5.703 -2.881 1 97.88 235 ARG A C 1
ATOM 1801 O O . ARG A 1 235 ? 7.508 5.164 -1.783 1 97.88 235 ARG A O 1
ATOM 1808 N N . PRO A 1 236 ? 6.883 6.961 -2.953 1 97.69 236 PRO A N 1
ATOM 1809 C CA . PRO A 1 236 ? 6.73 7.824 -1.778 1 97.69 236 PRO A CA 1
ATOM 1810 C C . PRO A 1 236 ? 5.574 7.395 -0.879 1 97.69 236 PRO A C 1
ATOM 1812 O O . PRO A 1 236 ? 4.742 6.578 -1.283 1 97.69 236 PRO A O 1
ATOM 1815 N N . GLY A 1 237 ? 5.555 8.023 0.357 1 96.88 237 GLY A N 1
ATOM 1816 C CA . GLY A 1 237 ? 4.586 7.738 1.4 1 96.88 237 GLY A CA 1
ATOM 1817 C C . GLY A 1 237 ? 5.207 7.141 2.648 1 96.88 237 GLY A C 1
ATOM 1818 O O . GLY A 1 237 ? 6.156 6.355 2.561 1 96.88 237 GLY A O 1
ATOM 1819 N N . THR A 1 238 ? 4.617 7.48 3.771 1 96.5 238 THR A N 1
ATOM 1820 C CA . THR A 1 238 ? 5.133 6.922 5.016 1 96.5 238 THR A CA 1
ATOM 1821 C C . THR A 1 238 ? 5.266 5.402 4.914 1 96.5 238 THR A C 1
ATOM 1823 O O . THR A 1 238 ? 4.309 4.715 4.555 1 96.5 238 THR A O 1
ATOM 1826 N N . GLU A 1 239 ? 6.43 4.918 5.16 1 97.62 239 GLU A N 1
ATOM 1827 C CA . GLU A 1 239 ? 6.711 3.49 5.051 1 97.62 239 GLU A CA 1
ATOM 1828 C C . GLU A 1 239 ? 5.895 2.689 6.062 1 97.62 239 GLU A C 1
ATOM 1830 O O . GLU A 1 239 ? 5.73 3.111 7.207 1 97.62 239 GLU A O 1
ATOM 1835 N N . ALA A 1 240 ? 5.383 1.554 5.602 1 98.69 240 ALA A N 1
ATOM 1836 C CA . ALA A 1 240 ? 4.742 0.616 6.516 1 98.69 240 ALA A CA 1
ATOM 1837 C C . ALA A 1 240 ? 5.777 -0.123 7.359 1 98.69 240 ALA A C 1
ATOM 1839 O O . ALA A 1 240 ? 5.922 -1.343 7.25 1 98.69 240 ALA A O 1
ATOM 1840 N N . SER A 1 241 ? 6.461 0.596 8.258 1 98.81 241 SER A N 1
ATOM 1841 C CA . SER A 1 241 ? 7.645 0.097 8.945 1 98.81 241 SER A CA 1
ATOM 1842 C C . SER A 1 241 ? 7.336 -1.182 9.719 1 98.81 241 SER A C 1
ATOM 1844 O O . SER A 1 241 ? 8.164 -2.094 9.773 1 98.81 241 SER A O 1
ATOM 1846 N N . PRO A 1 242 ? 6.066 -1.329 10.375 1 98.94 242 PRO A N 1
ATOM 1847 C CA . PRO A 1 242 ? 5.809 -2.6 11.055 1 98.94 242 PRO A CA 1
ATOM 1848 C C . PRO A 1 242 ? 5.816 -3.791 10.094 1 98.94 242 PRO A C 1
ATOM 1850 O O . PRO A 1 242 ? 6.418 -4.824 10.398 1 98.94 242 PRO A O 1
ATOM 1853 N N . LEU A 1 243 ? 5.203 -3.65 8.938 1 98.94 243 LEU A N 1
ATOM 1854 C CA . LEU A 1 243 ? 5.125 -4.75 7.984 1 98.94 243 LEU A CA 1
ATOM 1855 C C . LEU A 1 243 ? 6.477 -4.996 7.324 1 98.94 243 LEU A C 1
ATOM 1857 O O . LEU A 1 243 ? 6.844 -6.145 7.066 1 98.94 243 LEU A O 1
ATOM 1861 N N . ILE A 1 244 ? 7.219 -3.895 7.035 1 98.94 244 ILE A N 1
ATOM 1862 C CA . ILE A 1 244 ? 8.547 -4.012 6.441 1 98.94 244 ILE A CA 1
ATOM 1863 C C . ILE A 1 244 ? 9.469 -4.777 7.387 1 98.94 244 ILE A C 1
ATOM 1865 O O . ILE A 1 244 ? 10.18 -5.691 6.965 1 98.94 244 ILE A O 1
ATOM 1869 N N . ALA A 1 245 ? 9.414 -4.398 8.695 1 98.94 245 ALA A N 1
ATOM 1870 C CA . ALA A 1 245 ? 10.211 -5.121 9.688 1 98.94 245 ALA A CA 1
ATOM 1871 C C . ALA A 1 245 ? 9.797 -6.586 9.758 1 98.94 245 ALA A C 1
ATOM 1873 O O . ALA A 1 245 ? 10.648 -7.473 9.859 1 98.94 245 ALA A O 1
ATOM 1874 N N . GLY A 1 246 ? 8.516 -6.832 9.695 1 98.94 246 GLY A N 1
ATOM 1875 C CA . GLY A 1 246 ? 8.023 -8.203 9.648 1 98.94 246 GLY A CA 1
ATOM 1876 C C . GLY A 1 246 ? 8.523 -8.977 8.438 1 98.94 246 GLY A C 1
ATOM 1877 O O . GLY A 1 246 ? 8.875 -10.148 8.555 1 98.94 246 GLY A O 1
ATOM 1878 N N . PHE A 1 247 ? 8.539 -8.352 7.285 1 98.94 247 PHE A N 1
ATOM 1879 C CA . PHE A 1 247 ? 9.062 -8.961 6.066 1 98.94 247 PHE A CA 1
ATOM 1880 C C . PHE A 1 247 ? 10.516 -9.367 6.242 1 98.94 247 PHE A C 1
ATOM 1882 O O . PHE A 1 247 ? 10.898 -10.492 5.918 1 98.94 247 PHE A O 1
ATOM 1889 N N . GLY A 1 248 ? 11.328 -8.414 6.781 1 98.94 248 GLY A N 1
ATOM 1890 C CA . GLY A 1 248 ? 12.711 -8.75 7.078 1 98.94 248 GLY A CA 1
ATOM 1891 C C . GLY A 1 248 ? 12.852 -9.93 8.016 1 98.94 248 GLY A C 1
ATOM 1892 O O . GLY A 1 248 ? 13.688 -10.812 7.781 1 98.94 248 GLY A O 1
ATOM 1893 N N . GLU A 1 249 ? 12.008 -9.945 9.078 1 98.94 249 GLU A N 1
ATOM 1894 C CA . GLU A 1 249 ? 12.047 -11.047 10.031 1 98.94 249 GLU A CA 1
ATOM 1895 C C . GLU A 1 249 ? 11.711 -12.375 9.367 1 98.94 249 GLU A C 1
ATOM 1897 O O . GLU A 1 249 ? 12.352 -13.391 9.641 1 98.94 249 GLU A O 1
ATOM 1902 N N . ALA A 1 250 ? 10.711 -12.406 8.477 1 98.94 250 ALA A N 1
ATOM 1903 C CA . ALA A 1 250 ? 10.328 -13.617 7.758 1 98.94 250 ALA A CA 1
ATOM 1904 C C . ALA A 1 250 ? 11.5 -14.156 6.938 1 98.94 250 ALA A C 1
ATOM 1906 O O . ALA A 1 250 ? 11.766 -15.359 6.934 1 98.94 250 ALA A O 1
ATOM 1907 N N . VAL A 1 251 ? 12.188 -13.297 6.266 1 98.88 251 VAL A N 1
ATOM 1908 C CA . VAL A 1 251 ? 13.297 -13.672 5.395 1 98.88 251 VAL A CA 1
ATOM 1909 C C . VAL A 1 251 ? 14.469 -14.172 6.238 1 98.88 251 VAL A C 1
ATOM 1911 O O . VAL A 1 251 ? 15.172 -15.109 5.848 1 98.88 251 VAL A O 1
ATOM 1914 N N . SER A 1 252 ? 14.672 -13.555 7.426 1 98.81 252 SER A N 1
ATOM 1915 C CA . SER A 1 252 ? 15.758 -13.969 8.305 1 98.81 252 SER A CA 1
ATOM 1916 C C . SER A 1 252 ? 15.562 -15.406 8.781 1 98.81 252 SER A C 1
ATOM 1918 O O . SER A 1 252 ? 16.516 -16.047 9.227 1 98.81 252 SER A O 1
ATOM 1920 N N . LEU A 1 253 ? 14.367 -15.945 8.656 1 98.5 253 LEU A N 1
ATOM 1921 C CA . LEU A 1 253 ? 14.023 -17.266 9.156 1 98.5 253 LEU A CA 1
ATOM 1922 C C . LEU A 1 253 ? 14.023 -18.297 8.031 1 98.5 253 LEU A C 1
ATOM 1924 O O . LEU A 1 253 ? 13.617 -19.438 8.227 1 98.5 253 LEU A O 1
ATOM 1928 N N . PHE A 1 254 ? 14.438 -17.891 6.832 1 98.25 254 PHE A N 1
ATOM 1929 C CA . PHE A 1 254 ? 14.5 -18.828 5.723 1 98.25 254 PHE A CA 1
ATOM 1930 C C . PHE A 1 254 ? 15.289 -20.078 6.113 1 98.25 254 PHE A C 1
ATOM 1932 O O . PHE A 1 254 ? 16.375 -19.984 6.691 1 98.25 254 PHE A O 1
ATOM 1939 N N . PRO A 1 255 ? 14.781 -21.25 5.824 1 97.06 255 PRO A N 1
ATOM 1940 C CA . PRO A 1 255 ? 15.547 -22.469 6.051 1 97.06 255 PRO A CA 1
ATOM 1941 C C . PRO A 1 255 ? 16.594 -22.719 4.961 1 97.06 255 PRO A C 1
ATOM 1943 O O . PRO A 1 255 ? 16.688 -21.953 4.004 1 97.06 255 PRO A O 1
ATOM 1946 N N . ASP A 1 256 ? 17.359 -23.797 5.203 1 97.56 256 ASP A N 1
ATOM 1947 C CA . ASP A 1 256 ? 18.219 -24.281 4.129 1 97.56 256 ASP A CA 1
ATOM 1948 C C . ASP A 1 256 ? 17.406 -24.703 2.912 1 97.56 256 ASP A C 1
ATOM 1950 O O . ASP A 1 256 ? 16.516 -25.547 3.025 1 97.56 256 ASP A O 1
ATOM 1954 N N . LEU A 1 257 ? 17.703 -24.125 1.813 1 97.44 257 LEU A N 1
ATOM 1955 C CA . LEU A 1 257 ? 16.891 -24.312 0.615 1 97.44 257 LEU A CA 1
ATOM 1956 C C . LEU A 1 257 ? 16.922 -25.766 0.157 1 97.44 257 LEU A C 1
ATOM 1958 O O . LEU A 1 257 ? 15.898 -26.297 -0.277 1 97.44 257 LEU A O 1
ATOM 1962 N N . LYS A 1 258 ? 18.047 -26.422 0.218 1 96.94 258 LYS A N 1
ATOM 1963 C CA . LYS A 1 258 ? 18.172 -27.797 -0.229 1 96.94 258 LYS A CA 1
ATOM 1964 C C . LYS A 1 258 ? 17.344 -28.734 0.634 1 96.94 258 LYS A C 1
ATOM 1966 O O . LYS A 1 258 ? 16.641 -29.609 0.115 1 96.94 258 LYS A O 1
ATOM 1971 N N . GLU A 1 259 ? 17.422 -28.531 1.899 1 97.5 259 GLU A N 1
ATOM 1972 C CA . GLU A 1 259 ? 16.656 -29.359 2.828 1 97.5 259 GLU A CA 1
ATOM 1973 C C . GLU A 1 259 ? 15.148 -29.156 2.635 1 97.5 259 GLU A C 1
ATOM 1975 O O . GLU A 1 259 ? 14.383 -30.125 2.639 1 97.5 259 GLU A O 1
ATOM 1980 N N . GLN A 1 260 ? 14.758 -27.938 2.479 1 97.88 260 GLN A N 1
ATOM 1981 C CA . GLN A 1 260 ? 13.352 -27.641 2.264 1 97.88 260 GLN A CA 1
ATOM 1982 C C . GLN A 1 260 ? 12.844 -28.25 0.961 1 97.88 260 GLN A C 1
ATOM 1984 O O . GLN A 1 260 ? 11.742 -28.797 0.915 1 97.88 260 GLN A O 1
ATOM 1989 N N . THR A 1 261 ? 13.664 -28.109 -0.051 1 97.31 261 THR A N 1
ATOM 1990 C CA . THR A 1 261 ? 13.289 -28.641 -1.358 1 97.31 261 THR A CA 1
ATOM 1991 C C . THR A 1 261 ? 13.086 -30.156 -1.292 1 97.31 261 THR A C 1
ATOM 1993 O O . THR A 1 261 ? 12.117 -30.672 -1.846 1 97.31 261 THR A O 1
ATOM 1996 N N . LYS A 1 262 ? 13.961 -30.812 -0.614 1 97.88 262 LYS A N 1
ATOM 1997 C CA . LYS A 1 262 ? 13.852 -32.281 -0.452 1 97.88 262 LYS A CA 1
ATOM 1998 C C . LYS A 1 262 ? 12.578 -32.625 0.308 1 97.88 262 LYS A C 1
ATOM 2000 O O . LYS A 1 262 ? 11.852 -33.531 -0.098 1 97.88 262 LYS A O 1
ATOM 2005 N N . ALA A 1 263 ? 12.344 -31.938 1.418 1 98.12 263 ALA A N 1
ATOM 2006 C CA . ALA A 1 263 ? 11.18 -32.219 2.248 1 98.12 263 ALA A CA 1
ATOM 2007 C C . ALA A 1 263 ? 9.883 -31.984 1.47 1 98.12 263 ALA A C 1
ATOM 2009 O O . ALA A 1 263 ? 8.945 -32.781 1.574 1 98.12 263 ALA A O 1
ATOM 2010 N N . ILE A 1 264 ? 9.82 -30.922 0.718 1 98.56 264 ILE A N 1
ATOM 2011 C CA . ILE A 1 264 ? 8.609 -30.594 -0.036 1 98.56 264 ILE A CA 1
ATOM 2012 C C . ILE A 1 264 ? 8.422 -31.594 -1.173 1 98.56 264 ILE A C 1
ATOM 2014 O O . ILE A 1 264 ? 7.297 -31.969 -1.505 1 98.56 264 ILE A O 1
ATOM 2018 N N . HIS A 1 265 ? 9.516 -32 -1.81 1 98.25 265 HIS A N 1
ATOM 2019 C CA . HIS A 1 265 ? 9.445 -33 -2.852 1 98.25 265 HIS A CA 1
ATOM 2020 C C . HIS A 1 265 ? 8.844 -34.312 -2.314 1 98.25 265 HIS A C 1
ATOM 2022 O O . HIS A 1 265 ? 8 -34.938 -2.967 1 98.25 265 HIS A O 1
ATOM 2028 N N . GLU A 1 266 ? 9.297 -34.719 -1.177 1 98.31 266 GLU A N 1
ATOM 2029 C CA . GLU A 1 266 ? 8.773 -35.906 -0.544 1 98.31 266 GLU A CA 1
ATOM 2030 C C . GLU A 1 266 ? 7.281 -35.781 -0.24 1 98.31 266 GLU A C 1
ATOM 2032 O O . GLU A 1 266 ? 6.512 -36.719 -0.448 1 98.31 266 GLU A O 1
ATOM 2037 N N . LEU A 1 267 ? 6.906 -34.625 0.276 1 98.5 267 LEU A N 1
ATOM 2038 C CA . LEU A 1 267 ? 5.508 -34.375 0.604 1 98.5 267 LEU A CA 1
ATOM 2039 C C . LEU A 1 267 ? 4.641 -34.406 -0.65 1 98.5 267 LEU A C 1
ATOM 2041 O O . LEU A 1 267 ? 3.562 -35 -0.649 1 98.5 267 LEU A O 1
ATOM 2045 N N . ASN A 1 268 ? 5.062 -33.688 -1.725 1 98.38 268 ASN A N 1
ATOM 2046 C CA . ASN A 1 268 ? 4.355 -33.656 -3.002 1 98.38 268 ASN A CA 1
ATOM 2047 C C . ASN A 1 268 ? 4.219 -35.062 -3.58 1 98.38 268 ASN A C 1
ATOM 2049 O O . ASN A 1 268 ? 3.139 -35.469 -4.023 1 98.38 268 ASN A O 1
ATOM 2053 N N . SER A 1 269 ? 5.312 -35.875 -3.531 1 98 269 SER A N 1
ATOM 2054 C CA . SER A 1 269 ? 5.301 -37.219 -4.047 1 98 269 SER A CA 1
ATOM 2055 C C . SER A 1 269 ? 4.309 -38.094 -3.287 1 98 269 SER A C 1
ATOM 2057 O O . SER A 1 269 ? 3.582 -38.906 -3.889 1 98 269 SER A O 1
ATOM 2059 N N . TYR A 1 270 ? 4.332 -37.906 -2 1 98.56 270 TYR A N 1
ATOM 2060 C CA . TYR A 1 270 ? 3.393 -38.656 -1.161 1 98.56 270 TYR A CA 1
ATOM 2061 C C . TYR A 1 270 ? 1.955 -38.281 -1.491 1 98.56 270 TYR A C 1
ATOM 2063 O O . TYR A 1 270 ? 1.095 -39.125 -1.642 1 98.56 270 TYR A O 1
ATOM 2071 N N . ALA A 1 271 ? 1.671 -37 -1.639 1 98.62 271 ALA A N 1
ATOM 2072 C CA . ALA A 1 271 ? 0.331 -36.531 -1.967 1 98.62 271 ALA A CA 1
ATOM 2073 C C . ALA A 1 271 ? -0.129 -37.062 -3.318 1 98.62 271 ALA A C 1
ATOM 2075 O O . ALA A 1 271 ? -1.272 -37.5 -3.463 1 98.62 271 ALA A O 1
ATOM 2076 N N . ARG A 1 272 ? 0.764 -37 -4.297 1 98.19 272 ARG A N 1
ATOM 2077 C CA . ARG A 1 272 ? 0.445 -37.531 -5.621 1 98.19 272 ARG A CA 1
ATOM 2078 C C . ARG A 1 272 ? 0.071 -39 -5.551 1 98.19 272 ARG A C 1
ATOM 2080 O O . ARG A 1 272 ? -0.936 -39.438 -6.125 1 98.19 272 ARG A O 1
ATOM 2087 N N . ALA A 1 273 ? 0.89 -39.719 -4.848 1 97.94 273 ALA A N 1
ATOM 2088 C CA . ALA A 1 273 ? 0.66 -41.156 -4.734 1 97.94 273 ALA A CA 1
ATOM 2089 C C . ALA A 1 273 ? -0.69 -41.469 -4.086 1 97.94 273 ALA A C 1
ATOM 2091 O O . ALA A 1 273 ? -1.42 -42.344 -4.527 1 97.94 273 ALA A O 1
ATOM 2092 N N . GLU A 1 274 ? -0.997 -40.75 -3.043 1 98.31 274 GLU A N 1
ATOM 2093 C CA . GLU A 1 274 ? -2.242 -40.969 -2.314 1 98.31 274 GLU A CA 1
ATOM 2094 C C . GLU A 1 274 ? -3.447 -40.5 -3.129 1 98.31 274 GLU A C 1
ATOM 2096 O O . GLU A 1 274 ? -4.492 -41.156 -3.125 1 98.31 274 GLU A O 1
ATOM 2101 N N . LEU A 1 275 ? -3.352 -39.375 -3.832 1 98.19 275 LEU A N 1
ATOM 2102 C CA . LEU A 1 275 ? -4.445 -38.844 -4.633 1 98.19 275 LEU A CA 1
ATOM 2103 C C . LEU A 1 275 ? -4.762 -39.75 -5.809 1 98.19 275 LEU A C 1
ATOM 2105 O O . LEU A 1 275 ? -5.93 -39.938 -6.168 1 98.19 275 LEU A O 1
ATOM 2109 N N . GLU A 1 276 ? -3.764 -40.344 -6.359 1 95.75 276 GLU A N 1
ATOM 2110 C CA . GLU A 1 276 ? -3.922 -41.188 -7.527 1 95.75 276 GLU A CA 1
ATOM 2111 C C . GLU A 1 276 ? -4.684 -42.469 -7.176 1 95.75 276 GLU A C 1
ATOM 2113 O O . GLU A 1 276 ? -5.234 -43.125 -8.055 1 95.75 276 GLU A O 1
ATOM 2118 N N . LYS A 1 277 ? -4.707 -42.75 -5.91 1 97 277 LYS A N 1
ATOM 2119 C CA . LYS A 1 277 ? -5.445 -43.938 -5.457 1 97 277 LYS A CA 1
ATOM 2120 C C . LYS A 1 277 ? -6.949 -43.656 -5.449 1 97 277 LYS A C 1
ATOM 2122 O O . LYS A 1 277 ? -7.746 -44.594 -5.367 1 97 277 LYS A O 1
ATOM 2127 N N . ILE A 1 278 ? -7.301 -42.469 -5.449 1 96.94 278 ILE A N 1
ATOM 2128 C CA . ILE A 1 278 ? -8.719 -42.125 -5.41 1 96.94 278 ILE A CA 1
ATOM 2129 C C . ILE A 1 278 ? -9.297 -42.156 -6.82 1 96.94 278 ILE A C 1
ATOM 2131 O O . ILE A 1 278 ? -8.844 -41.406 -7.703 1 96.94 278 ILE A O 1
ATOM 2135 N N . GLY A 1 279 ? -10.281 -42.938 -7.074 1 95.06 279 GLY A N 1
ATOM 2136 C CA . GLY A 1 279 ? -10.859 -43.125 -8.391 1 95.06 279 GLY A CA 1
ATOM 2137 C C . GLY A 1 279 ? -11.336 -41.844 -9.039 1 95.06 279 GLY A C 1
ATOM 2138 O O . GLY A 1 279 ? -12.109 -41.094 -8.445 1 95.06 279 GLY A O 1
ATOM 2139 N N . GLY A 1 280 ? -10.742 -41.531 -10.273 1 95.56 280 GLY A N 1
ATOM 2140 C CA . GLY A 1 280 ? -11.219 -40.438 -11.078 1 95.56 280 GLY A CA 1
ATOM 2141 C C . GLY A 1 280 ? -10.445 -39.156 -10.844 1 95.56 280 GLY A C 1
ATOM 2142 O O . GLY A 1 280 ? -10.516 -38.219 -11.648 1 95.56 280 GLY A O 1
ATOM 2143 N N . VAL A 1 281 ? -9.75 -39.062 -9.758 1 97.19 281 VAL A N 1
ATOM 2144 C CA . VAL A 1 281 ? -8.953 -37.875 -9.453 1 97.19 281 VAL A CA 1
ATOM 2145 C C . VAL A 1 281 ? -7.828 -37.75 -10.484 1 97.19 281 VAL A C 1
ATOM 2147 O O . VAL A 1 281 ? -7.242 -38.75 -10.906 1 97.19 281 VAL A O 1
ATOM 2150 N N . LYS A 1 282 ? -7.629 -36.531 -10.992 1 96.5 282 LYS A N 1
ATOM 2151 C CA . LYS A 1 282 ? -6.562 -36.281 -11.945 1 96.5 282 LYS A CA 1
ATOM 2152 C C . LYS A 1 282 ? -5.738 -35.062 -11.523 1 96.5 282 LYS A C 1
ATOM 2154 O O . LYS A 1 282 ? -6.289 -34.031 -11.102 1 96.5 282 LYS A O 1
ATOM 2159 N N . ILE A 1 283 ? -4.473 -35.219 -11.562 1 97.06 283 ILE A N 1
ATOM 2160 C CA . ILE A 1 283 ? -3.566 -34.094 -11.336 1 97.06 283 ILE A CA 1
ATOM 2161 C C . ILE A 1 283 ? -3.26 -33.406 -12.664 1 97.06 283 ILE A C 1
ATOM 2163 O O . ILE A 1 283 ? -2.715 -34.031 -13.578 1 97.06 283 ILE A O 1
ATOM 2167 N N . ASN A 1 284 ? -3.549 -32.094 -12.797 1 95.69 284 ASN A N 1
ATOM 2168 C CA . ASN A 1 284 ? -3.512 -31.375 -14.062 1 95.69 284 ASN A CA 1
ATOM 2169 C C . ASN A 1 284 ? -2.096 -30.922 -14.406 1 95.69 284 ASN A C 1
ATOM 2171 O O . ASN A 1 284 ? -1.797 -30.625 -15.57 1 95.69 284 ASN A O 1
ATOM 2175 N N . ASN A 1 285 ? -1.253 -30.719 -13.383 1 91 285 ASN A N 1
ATOM 2176 C CA . ASN A 1 285 ? 0.08 -30.234 -13.719 1 91 285 ASN A CA 1
ATOM 2177 C C . ASN A 1 285 ? 1.113 -31.359 -13.688 1 91 285 ASN A C 1
ATOM 2179 O O . ASN A 1 285 ? 0.904 -32.375 -13.039 1 91 285 ASN A O 1
ATOM 2183 N N . SER A 1 286 ? 2.135 -31.203 -14.453 1 89.81 286 SER A N 1
ATOM 2184 C CA . SER A 1 286 ? 3.141 -32.25 -14.672 1 89.81 286 SER A CA 1
ATOM 2185 C C . SER A 1 286 ? 4.023 -32.406 -13.438 1 89.81 286 SER A C 1
ATOM 2187 O O . SER A 1 286 ? 3.969 -31.609 -12.508 1 89.81 286 SER A O 1
ATOM 2189 N N . THR A 1 287 ? 4.824 -33.469 -13.453 1 90.5 287 THR A N 1
ATOM 2190 C CA . THR A 1 287 ? 5.758 -33.719 -12.367 1 90.5 287 THR A CA 1
ATOM 2191 C C . THR A 1 287 ? 6.941 -32.781 -12.406 1 90.5 287 THR A C 1
ATOM 2193 O O . THR A 1 287 ? 7.707 -32.656 -11.445 1 90.5 287 THR A O 1
ATOM 2196 N N . GLU A 1 288 ? 7 -31.969 -13.508 1 92.69 288 GLU A N 1
ATOM 2197 C CA . GLU A 1 288 ? 8.086 -31 -13.633 1 92.69 288 GLU A CA 1
ATOM 2198 C C . GLU A 1 288 ? 7.703 -29.656 -13.023 1 92.69 288 GLU A C 1
ATOM 2200 O O . GLU A 1 288 ? 8.539 -28.766 -12.898 1 92.69 288 GLU A O 1
ATOM 2205 N N . SER A 1 289 ? 6.453 -29.594 -12.656 1 96.88 289 SER A N 1
ATOM 2206 C CA . SER A 1 289 ? 5.984 -28.344 -12.039 1 96.88 289 SER A CA 1
ATOM 2207 C C . SER A 1 289 ? 6.512 -28.203 -10.617 1 96.88 289 SER A C 1
ATOM 2209 O O . SER A 1 289 ? 7.133 -29.125 -10.086 1 96.88 289 SER A O 1
ATOM 2211 N N . SER A 1 290 ? 6.371 -27.047 -10.039 1 98.44 290 SER A N 1
ATOM 2212 C CA . SER A 1 290 ? 6.82 -26.75 -8.68 1 98.44 290 SER A CA 1
ATOM 2213 C C . SER A 1 290 ? 6.254 -27.766 -7.688 1 98.44 290 SER A C 1
ATOM 2215 O O . SER A 1 290 ? 5.059 -28.078 -7.715 1 98.44 290 SER A O 1
ATOM 2217 N N . ASP A 1 291 ? 7.078 -28.281 -6.77 1 98.38 291 ASP A N 1
ATOM 2218 C CA . ASP A 1 291 ? 6.664 -29.234 -5.746 1 98.38 291 ASP A CA 1
ATOM 2219 C C . ASP A 1 291 ? 5.688 -28.594 -4.762 1 98.38 291 ASP A C 1
ATOM 2221 O O . ASP A 1 291 ? 5.023 -29.281 -3.99 1 98.38 291 ASP A O 1
ATOM 2225 N N . TYR A 1 292 ? 5.531 -27.297 -4.812 1 98.69 292 TYR A N 1
ATOM 2226 C CA . TYR A 1 292 ? 4.742 -26.578 -3.814 1 98.69 292 TYR A CA 1
ATOM 2227 C C . TYR A 1 292 ? 3.273 -26.531 -4.215 1 98.69 292 TYR A C 1
ATOM 2229 O O . TYR A 1 292 ? 2.42 -26.141 -3.414 1 98.69 292 TYR A O 1
ATOM 2237 N N . ILE A 1 293 ? 2.969 -26.938 -5.484 1 98.56 293 ILE A N 1
ATOM 2238 C CA . ILE A 1 293 ? 1.617 -26.688 -5.977 1 98.56 293 ILE A CA 1
ATOM 2239 C C . ILE A 1 293 ? 1.105 -27.922 -6.719 1 98.56 293 ILE A C 1
ATOM 2241 O O . ILE A 1 293 ? 1.804 -28.469 -7.57 1 98.56 293 ILE A O 1
ATOM 2245 N N . LEU A 1 294 ? -0.066 -28.375 -6.383 1 98.12 294 LEU A N 1
ATOM 2246 C CA . LEU A 1 294 ? -0.828 -29.375 -7.129 1 98.12 294 LEU A CA 1
ATOM 2247 C C . LEU A 1 294 ? -2.17 -28.812 -7.578 1 98.12 294 LEU A C 1
ATOM 2249 O O . LEU A 1 294 ? -2.84 -28.109 -6.816 1 98.12 294 LEU A O 1
ATOM 2253 N N . ASN A 1 295 ? -2.467 -28.922 -8.797 1 98 295 ASN A N 1
ATOM 2254 C CA . ASN A 1 295 ? -3.799 -28.672 -9.328 1 98 295 ASN A CA 1
ATOM 2255 C C . ASN A 1 295 ? -4.543 -29.953 -9.648 1 98 295 ASN A C 1
ATOM 2257 O O . ASN A 1 295 ? -4.074 -30.766 -10.445 1 98 295 ASN A O 1
ATOM 2261 N N . VAL A 1 296 ? -5.688 -30.156 -9 1 97.88 296 VAL A N 1
ATOM 2262 C CA . VAL A 1 296 ? -6.273 -31.484 -8.977 1 97.88 296 VAL A CA 1
ATOM 2263 C C . VAL A 1 296 ? -7.742 -31.422 -9.391 1 97.88 296 VAL A C 1
ATOM 2265 O O . VAL A 1 296 ? -8.523 -30.672 -8.789 1 97.88 296 VAL A O 1
ATOM 2268 N N . TYR A 1 297 ? -8.086 -32.156 -10.391 1 97.06 297 TYR A N 1
ATOM 2269 C CA . TYR A 1 297 ? -9.477 -32.375 -10.758 1 97.06 297 TYR A CA 1
ATOM 2270 C C . TYR A 1 297 ? -10.172 -33.312 -9.789 1 97.06 297 TYR A C 1
ATOM 2272 O O . TYR A 1 297 ? -9.695 -34.438 -9.555 1 97.06 297 TYR A O 1
ATOM 2280 N N . ILE A 1 298 ? -11.25 -32.906 -9.203 1 97.19 298 ILE A N 1
ATOM 2281 C CA . ILE A 1 298 ? -12.055 -33.719 -8.289 1 97.19 298 ILE A CA 1
ATOM 2282 C C . ILE A 1 298 ? -13.336 -34.156 -8.984 1 97.19 298 ILE A C 1
ATOM 2284 O O . ILE A 1 298 ? -14.195 -33.344 -9.312 1 97.19 298 ILE A O 1
ATOM 2288 N N . PRO A 1 299 ? -13.492 -35.469 -9.18 1 95.81 299 PRO A N 1
ATOM 2289 C CA . PRO A 1 299 ? -14.688 -35.969 -9.867 1 95.81 299 PRO A CA 1
ATOM 2290 C C . PRO A 1 299 ? -15.922 -35.969 -8.969 1 95.81 299 PRO A C 1
ATOM 2292 O O . PRO A 1 299 ? -16.391 -37.031 -8.57 1 95.81 299 PRO A O 1
ATOM 2295 N N . SER A 1 300 ? -16.453 -34.812 -8.703 1 93.81 300 SER A N 1
ATOM 2296 C CA . SER A 1 300 ? -17.641 -34.625 -7.891 1 93.81 300 SER A CA 1
ATOM 2297 C C . SER A 1 300 ? -18.672 -33.75 -8.625 1 93.81 300 SER A C 1
ATOM 2299 O O . SER A 1 300 ? -18.328 -33.062 -9.57 1 93.81 300 SER A O 1
ATOM 2301 N N . PHE A 1 301 ? -19.922 -33.906 -8.266 1 92.88 301 PHE A N 1
ATOM 2302 C CA . PHE A 1 301 ? -20.953 -33.062 -8.867 1 92.88 301 PHE A CA 1
ATOM 2303 C C . PHE A 1 301 ? -20.797 -31.625 -8.422 1 92.88 301 PHE A C 1
ATOM 2305 O O . PHE A 1 301 ? -21.359 -30.719 -9.039 1 92.88 301 PHE A O 1
ATOM 2312 N N . MET A 1 302 ? -20.047 -31.422 -7.402 1 93.25 302 MET A N 1
ATOM 2313 C CA . MET A 1 302 ? -19.828 -30.078 -6.855 1 93.25 302 MET A CA 1
ATOM 2314 C C . MET A 1 302 ? -18.859 -29.297 -7.727 1 93.25 302 MET A C 1
ATOM 2316 O O . MET A 1 302 ? -17.953 -29.859 -8.336 1 93.25 302 MET A O 1
ATOM 2320 N N . THR A 1 303 ? -19.047 -27.969 -7.805 1 93.06 303 THR A N 1
ATOM 2321 C CA . THR A 1 303 ? -18.062 -27.078 -8.398 1 93.06 303 THR A CA 1
ATOM 2322 C C . THR A 1 303 ? -16.828 -26.938 -7.5 1 93.06 303 THR A C 1
ATOM 2324 O O . THR A 1 303 ? -16.875 -27.312 -6.324 1 93.06 303 THR A O 1
ATOM 2327 N N . SER A 1 304 ? -15.75 -26.469 -8.047 1 94.69 304 SER A N 1
ATOM 2328 C CA . SER A 1 304 ? -14.523 -26.281 -7.273 1 94.69 304 SER A CA 1
ATOM 2329 C C . SER A 1 304 ? -14.773 -25.422 -6.043 1 94.69 304 SER A C 1
ATOM 2331 O O . SER A 1 304 ? -14.242 -25.703 -4.965 1 94.69 304 SER A O 1
ATOM 2333 N N . GLN A 1 305 ? -15.578 -24.344 -6.152 1 93.38 305 GLN A N 1
ATOM 2334 C CA . GLN A 1 305 ? -15.875 -23.469 -5.027 1 93.38 305 GLN A CA 1
ATOM 2335 C C . GLN A 1 305 ? -16.594 -24.234 -3.912 1 93.38 305 GLN A C 1
ATOM 2337 O O . GLN A 1 305 ? -16.25 -24.078 -2.736 1 93.38 305 GLN A O 1
ATOM 2342 N N . THR A 1 306 ? -17.578 -25.062 -4.293 1 94.88 306 THR A N 1
ATOM 2343 C CA . THR A 1 306 ? -18.328 -25.844 -3.314 1 94.88 306 THR A CA 1
ATOM 2344 C C . THR A 1 306 ? -17.438 -26.875 -2.643 1 94.88 306 THR A C 1
ATOM 2346 O O . THR A 1 306 ? -17.562 -27.125 -1.443 1 94.88 306 THR A O 1
ATOM 2349 N N . ILE A 1 307 ? -16.531 -27.453 -3.43 1 95.62 307 ILE A N 1
ATOM 2350 C CA . ILE A 1 307 ? -15.609 -28.438 -2.891 1 95.62 307 ILE A CA 1
ATOM 2351 C C . ILE A 1 307 ? -14.727 -27.797 -1.823 1 95.62 307 ILE A C 1
ATOM 2353 O O . ILE A 1 307 ? -14.531 -28.359 -0.747 1 95.62 307 ILE A O 1
ATOM 2357 N N . VAL A 1 308 ? -14.172 -26.609 -2.129 1 96.5 308 VAL A N 1
ATOM 2358 C CA . VAL A 1 308 ? -13.305 -25.891 -1.212 1 96.5 308 VAL A CA 1
ATOM 2359 C C . VAL A 1 308 ? -14.039 -25.625 0.1 1 96.5 308 VAL A C 1
ATOM 2361 O O . VAL A 1 308 ? -13.492 -25.844 1.183 1 96.5 308 VAL A O 1
ATOM 2364 N N . GLN A 1 309 ? -15.273 -25.203 0.06 1 95.38 309 GLN A N 1
ATOM 2365 C CA . GLN A 1 309 ? -16.078 -24.906 1.244 1 95.38 309 GLN A CA 1
ATOM 2366 C C . GLN A 1 309 ? -16.391 -26.188 2.016 1 95.38 309 GLN A C 1
ATOM 2368 O O . GLN A 1 309 ? -16.359 -26.203 3.248 1 95.38 309 GLN A O 1
ATOM 2373 N N . HIS A 1 310 ? -16.734 -27.234 1.277 1 96.06 310 HIS A N 1
ATOM 2374 C CA . HIS A 1 310 ? -17.062 -28.531 1.876 1 96.06 310 HIS A CA 1
ATOM 2375 C C . HIS A 1 310 ? -15.883 -29.094 2.654 1 96.06 310 HIS A C 1
ATOM 2377 O O . HIS A 1 310 ? -16.031 -29.516 3.807 1 96.06 310 HIS A O 1
ATOM 2383 N N . LEU A 1 311 ? -14.695 -29.062 2.012 1 97.56 311 LEU A N 1
ATOM 2384 C CA . LEU A 1 311 ? -13.5 -29.594 2.652 1 97.56 311 LEU A CA 1
ATOM 2385 C C . LEU A 1 311 ? -13.172 -28.812 3.922 1 97.56 311 LEU A C 1
ATOM 2387 O O . LEU A 1 311 ? -12.758 -29.406 4.926 1 97.56 311 LEU A O 1
ATOM 2391 N N . SER A 1 312 ? -13.352 -27.547 3.834 1 97.31 312 SER A N 1
ATOM 2392 C CA . SER A 1 312 ? -13.07 -26.672 4.973 1 97.31 312 SER A CA 1
ATOM 2393 C C . SER A 1 312 ? -14.062 -26.922 6.105 1 97.31 312 SER A C 1
ATOM 2395 O O . SER A 1 312 ? -13.664 -27.125 7.258 1 97.31 312 SER A O 1
ATOM 2397 N N . SER A 1 313 ? -15.367 -26.906 5.867 1 95.94 313 SER A N 1
ATOM 2398 C CA . SER A 1 313 ? -16.422 -26.969 6.875 1 95.94 313 SER A CA 1
ATOM 2399 C C . SER A 1 313 ? -16.516 -28.359 7.496 1 95.94 313 SER A C 1
ATOM 2401 O O . SER A 1 313 ? -16.734 -28.484 8.703 1 95.94 313 SER A O 1
ATOM 2403 N N . GLN A 1 314 ? -16.344 -29.406 6.688 1 95.94 314 GLN A N 1
ATOM 2404 C CA . GLN A 1 314 ? -16.609 -30.766 7.156 1 95.94 314 GLN A CA 1
ATOM 2405 C C . GLN A 1 314 ? -15.344 -31.422 7.711 1 95.94 314 GLN A C 1
ATOM 2407 O O . GLN A 1 314 ? -15.414 -32.25 8.625 1 95.94 314 GLN A O 1
ATOM 2412 N N . TYR A 1 315 ? -14.195 -30.984 7.129 1 97.06 315 TYR A N 1
ATOM 2413 C CA . TYR A 1 315 ? -13.016 -31.766 7.453 1 97.06 315 TYR A CA 1
ATOM 2414 C C . TYR A 1 315 ? -11.906 -30.891 8 1 97.06 315 TYR A C 1
ATOM 2416 O O . TYR A 1 315 ? -10.883 -31.391 8.477 1 97.06 315 TYR A O 1
ATOM 2424 N N . GLY A 1 316 ? -12.016 -29.516 7.938 1 97.44 316 GLY A N 1
ATOM 2425 C CA . GLY A 1 316 ? -10.961 -28.625 8.375 1 97.44 316 GLY A CA 1
ATOM 2426 C C . GLY A 1 316 ? -9.758 -28.625 7.449 1 97.44 316 GLY A C 1
ATOM 2427 O O . GLY A 1 316 ? -8.617 -28.484 7.906 1 97.44 316 GLY A O 1
ATOM 2428 N N . VAL A 1 317 ? -9.961 -28.953 6.156 1 98.44 317 VAL A N 1
ATOM 2429 C CA . VAL A 1 317 ? -8.922 -28.922 5.137 1 98.44 317 VAL A CA 1
ATOM 2430 C C . VAL A 1 317 ? -9.07 -27.688 4.27 1 98.44 317 VAL A C 1
ATOM 2432 O O . VAL A 1 317 ? -10.117 -27.469 3.648 1 98.44 317 VAL A O 1
ATOM 2435 N N . TYR A 1 318 ? -8.031 -26.828 4.258 1 98.31 318 TYR A N 1
ATOM 2436 C CA . TYR A 1 318 ? -8.102 -25.547 3.574 1 98.31 318 TYR A CA 1
ATOM 2437 C C . TYR A 1 318 ? -7.301 -25.562 2.279 1 98.31 318 TYR A C 1
ATOM 2439 O O . TYR A 1 318 ? -6.07 -25.641 2.303 1 98.31 318 TYR A O 1
ATOM 2447 N N . VAL A 1 319 ? -7.973 -25.531 1.17 1 98.12 319 VAL A N 1
ATOM 2448 C CA . VAL A 1 319 ? -7.41 -25.484 -0.176 1 98.12 319 VAL A CA 1
ATOM 2449 C C . VAL A 1 319 ? -8.055 -24.359 -0.967 1 98.12 319 VAL A C 1
ATOM 2451 O O . VAL A 1 319 ? -8.781 -23.531 -0.403 1 98.12 319 VAL A O 1
ATOM 2454 N N . SER A 1 320 ? -7.695 -24.266 -2.268 1 96.81 320 SER A N 1
ATOM 2455 C CA . SER A 1 320 ? -8.195 -23.141 -3.053 1 96.81 320 SER A CA 1
ATOM 2456 C C . SER A 1 320 ? -8.797 -23.609 -4.375 1 96.81 320 SER A C 1
ATOM 2458 O O . SER A 1 320 ? -8.5 -24.719 -4.832 1 96.81 320 SER A O 1
ATOM 2460 N N . ASN A 1 321 ? -9.68 -22.812 -4.875 1 92.5 321 ASN A N 1
ATOM 2461 C CA . ASN A 1 321 ? -10.164 -23.047 -6.234 1 92.5 321 ASN A CA 1
ATOM 2462 C C . ASN A 1 321 ? -9.344 -22.266 -7.262 1 92.5 321 ASN A C 1
ATOM 2464 O O . ASN A 1 321 ? -9.789 -22.078 -8.398 1 92.5 321 ASN A O 1
ATOM 2468 N N . GLY A 1 322 ? -8.211 -21.844 -6.777 1 83.81 322 GLY A N 1
ATOM 2469 C CA . GLY A 1 322 ? -7.324 -21.141 -7.688 1 83.81 322 GLY A CA 1
ATOM 2470 C C . GLY A 1 322 ? -7.812 -19.75 -8.023 1 83.81 322 GLY A C 1
ATOM 2471 O O . GLY A 1 322 ? -8.133 -18.953 -7.133 1 83.81 322 GLY A O 1
ATOM 2472 N N . SER A 1 323 ? -7.746 -19.391 -9.25 1 73.25 323 SER A N 1
ATOM 2473 C CA . SER A 1 323 ? -8.133 -18.062 -9.688 1 73.25 323 SER A CA 1
ATOM 2474 C C . SER A 1 323 ? -9.602 -18 -10.078 1 73.25 323 SER A C 1
ATOM 2476 O O . SER A 1 323 ? -10.086 -16.984 -10.562 1 73.25 323 SER A O 1
ATOM 2478 N N . ALA A 1 324 ? -10.148 -19.125 -9.867 1 67.81 324 ALA A N 1
ATOM 2479 C CA . ALA A 1 324 ? -11.562 -19.156 -10.203 1 67.81 324 ALA A CA 1
ATOM 2480 C C . ALA A 1 324 ? -12.391 -18.359 -9.195 1 67.81 324 ALA A C 1
ATOM 2482 O O . ALA A 1 324 ? -12.055 -18.312 -8.008 1 67.81 324 ALA A O 1
ATOM 2483 N N . CYS A 1 325 ? -13.07 -17.328 -9.648 1 61.03 325 CYS A N 1
ATOM 2484 C CA . CYS A 1 325 ? -13.828 -16.5 -8.727 1 61.03 325 CYS A CA 1
ATOM 2485 C C . CYS A 1 325 ? -15.219 -17.062 -8.484 1 61.03 325 CYS A C 1
ATOM 2487 O O . CYS A 1 325 ? -15.695 -17.906 -9.258 1 61.03 325 CYS A O 1
ATOM 2489 N N . ALA A 1 326 ? -15.789 -16.75 -7.348 1 52.34 326 ALA A N 1
ATOM 2490 C CA . ALA A 1 326 ? -17.141 -17.141 -6.953 1 52.34 326 ALA A CA 1
ATOM 2491 C C . ALA A 1 326 ? -18.156 -16.75 -8.016 1 52.34 326 ALA A C 1
ATOM 2493 O O . ALA A 1 326 ? -19.172 -17.422 -8.195 1 52.34 326 ALA A O 1
ATOM 2494 N N . LYS A 1 327 ? -17.984 -15.75 -8.742 1 53.88 327 LYS A N 1
ATOM 2495 C CA . LYS A 1 327 ? -19.031 -15.227 -9.609 1 53.88 327 LYS A CA 1
ATOM 2496 C C . LYS A 1 327 ? -19.047 -15.953 -10.953 1 53.88 327 LYS A C 1
ATOM 2498 O O . LYS A 1 327 ? -19.5 -15.398 -11.961 1 53.88 327 LYS A O 1
ATOM 2503 N N . GLY A 1 328 ? -18.266 -17.094 -10.977 1 63.03 328 GLY A N 1
ATOM 2504 C CA . GLY A 1 328 ? -18.391 -17.938 -12.164 1 63.03 328 GLY A CA 1
ATOM 2505 C C . GLY A 1 328 ? -17.234 -17.766 -13.133 1 63.03 328 GLY A C 1
ATOM 2506 O O . GLY A 1 328 ? -17.219 -18.406 -14.18 1 63.03 328 GLY A O 1
ATOM 2507 N N . LYS A 1 329 ? -16.422 -16.969 -12.844 1 79.19 329 LYS A N 1
ATOM 2508 C CA . LYS A 1 329 ? -15.289 -16.797 -13.758 1 79.19 329 LYS A CA 1
ATOM 2509 C C . LYS A 1 329 ? -14.367 -18 -13.719 1 79.19 329 LYS A C 1
ATOM 2511 O O . LYS A 1 329 ? -13.977 -18.469 -12.648 1 79.19 329 LYS A O 1
ATOM 2516 N N . LYS A 1 330 ? -14.141 -18.469 -14.938 1 89.12 330 LYS A N 1
ATOM 2517 C CA . LYS A 1 330 ? -13.242 -19.609 -15.117 1 89.12 330 LYS A CA 1
ATOM 2518 C C . LYS A 1 330 ? -11.789 -19.188 -14.93 1 89.12 330 LYS A C 1
ATOM 2520 O O . LYS A 1 330 ? -11.43 -18.031 -15.18 1 89.12 330 LYS A O 1
ATOM 2525 N N . SER A 1 331 ? -11.055 -20.172 -14.422 1 94.44 331 SER A N 1
ATOM 2526 C CA . SER A 1 331 ? -9.609 -19.953 -14.344 1 94.44 331 SER A CA 1
ATOM 2527 C C . SER A 1 331 ? -9.023 -19.609 -15.711 1 94.44 331 SER A C 1
ATOM 2529 O O . SER A 1 331 ? -9.102 -20.422 -16.641 1 94.44 331 SER A O 1
ATOM 2531 N N . HIS A 1 332 ? -8.43 -18.422 -15.797 1 95.44 332 HIS A N 1
ATOM 2532 C CA . HIS A 1 332 ? -7.816 -18.062 -17.062 1 95.44 332 HIS A CA 1
ATOM 2533 C C . HIS A 1 332 ? -6.602 -18.938 -17.359 1 95.44 332 HIS A C 1
ATOM 2535 O O . HIS A 1 332 ? -6.258 -19.156 -18.531 1 95.44 332 HIS A O 1
ATOM 2541 N N . VAL A 1 333 ? -5.953 -19.5 -16.297 1 97.38 333 VAL A N 1
ATOM 2542 C CA . VAL A 1 333 ? -4.781 -20.344 -16.453 1 97.38 333 VAL A CA 1
ATOM 2543 C C . VAL A 1 333 ? -5.191 -21.688 -17.047 1 97.38 333 VAL A C 1
ATOM 2545 O O . VAL A 1 333 ? -4.652 -22.109 -18.078 1 97.38 333 VAL A O 1
ATOM 2548 N N . LEU A 1 334 ? -6.195 -22.344 -16.453 1 97.19 334 LEU A N 1
ATOM 2549 C CA . LEU A 1 334 ? -6.652 -23.641 -16.938 1 97.19 334 LEU A CA 1
ATOM 2550 C C . LEU A 1 334 ? -7.281 -23.516 -18.312 1 97.19 334 LEU A C 1
ATOM 2552 O O . LEU A 1 334 ? -7.16 -24.422 -19.141 1 97.19 334 LEU A O 1
ATOM 2556 N N . THR A 1 335 ? -7.957 -22.359 -18.516 1 97 335 THR A N 1
ATOM 2557 C CA . THR A 1 335 ? -8.516 -22.094 -19.828 1 97 335 THR A CA 1
ATOM 2558 C C . THR A 1 335 ? -7.41 -21.953 -20.875 1 97 335 THR A C 1
ATOM 2560 O O . THR A 1 335 ? -7.52 -22.516 -21.969 1 97 335 THR A O 1
ATOM 2563 N N . ALA A 1 336 ? -6.348 -21.266 -20.531 1 97.31 336 ALA A N 1
ATOM 2564 C CA . ALA A 1 336 ? -5.219 -21.094 -21.438 1 97.31 336 ALA A CA 1
ATOM 2565 C C . ALA A 1 336 ? -4.551 -22.422 -21.75 1 97.31 336 ALA A C 1
ATOM 2567 O O . ALA A 1 336 ? -3.988 -22.609 -22.828 1 97.31 336 ALA A O 1
ATOM 2568 N N . MET A 1 337 ? -4.621 -23.375 -20.844 1 97.25 337 MET A N 1
ATOM 2569 C CA . MET A 1 337 ? -4.066 -24.703 -21.016 1 97.25 337 MET A CA 1
ATOM 2570 C C . MET A 1 337 ? -4.969 -25.562 -21.906 1 97.25 337 MET A C 1
ATOM 2572 O O . MET A 1 337 ? -4.641 -26.703 -22.219 1 97.25 337 MET A O 1
ATOM 2576 N N . LYS A 1 338 ? -6.176 -25.078 -22.25 1 97.12 338 LYS A N 1
ATOM 2577 C CA . LYS A 1 338 ? -7.152 -25.703 -23.141 1 97.12 338 LYS A CA 1
ATOM 2578 C C . LYS A 1 338 ? -7.703 -26.984 -22.531 1 97.12 338 LYS A C 1
ATOM 2580 O O . LYS A 1 338 ? -7.891 -27.984 -23.234 1 97.12 338 LYS A O 1
ATOM 2585 N N . LEU A 1 339 ? -7.84 -26.906 -21.234 1 95.69 339 LEU A N 1
ATOM 2586 C CA . LEU A 1 339 ? -8.492 -28.031 -20.562 1 95.69 339 LEU A CA 1
ATOM 2587 C C . LEU A 1 339 ? -10 -27.969 -20.75 1 95.69 339 LEU A C 1
ATOM 2589 O O . LEU A 1 339 ? -10.547 -26.922 -21.094 1 95.69 339 LEU A O 1
ATOM 2593 N N . GLY A 1 340 ? -10.656 -29.062 -20.656 1 95.19 340 GLY A N 1
ATOM 2594 C CA . GLY A 1 340 ? -12.102 -29.109 -20.812 1 95.19 340 GLY A CA 1
ATOM 2595 C C . GLY A 1 340 ? -12.836 -28.375 -19.703 1 95.19 340 GLY A C 1
ATOM 2596 O O . GLY A 1 340 ? -12.352 -28.297 -18.578 1 95.19 340 GLY A O 1
ATOM 2597 N N . ASP A 1 341 ? -14.016 -27.922 -19.953 1 94.12 341 ASP A N 1
ATOM 2598 C CA . ASP A 1 341 ? -14.812 -27.125 -19.031 1 94.12 341 ASP A CA 1
ATOM 2599 C C . ASP A 1 341 ? -15.047 -27.859 -17.719 1 94.12 341 ASP A C 1
ATOM 2601 O O . ASP A 1 341 ? -14.992 -27.25 -16.641 1 94.12 341 ASP A O 1
ATOM 2605 N N . LYS A 1 342 ? -15.328 -29.078 -17.875 1 93.5 342 LYS A N 1
ATOM 2606 C CA . LYS A 1 342 ? -15.578 -29.875 -16.688 1 93.5 342 LYS A CA 1
ATOM 2607 C C . LYS A 1 342 ? -14.359 -29.891 -15.766 1 93.5 342 LYS A C 1
ATOM 2609 O O . LYS A 1 342 ? -14.492 -29.766 -14.547 1 93.5 342 LYS A O 1
ATOM 2614 N N . VAL A 1 343 ? -13.195 -30.047 -16.344 1 94.81 343 VAL A N 1
ATOM 2615 C CA . VAL A 1 343 ? -11.953 -30.078 -15.57 1 94.81 343 VAL A CA 1
ATOM 2616 C C . VAL A 1 343 ? -11.711 -28.703 -14.945 1 94.81 343 VAL A C 1
ATOM 2618 O O . VAL A 1 343 ? -11.359 -28.625 -13.766 1 94.81 343 VAL A O 1
ATOM 2621 N N . ILE A 1 344 ? -11.961 -27.672 -15.68 1 95.25 344 ILE A N 1
ATOM 2622 C CA . ILE A 1 344 ? -11.727 -26.312 -15.227 1 95.25 344 ILE A CA 1
ATOM 2623 C C . ILE A 1 344 ? -12.641 -26 -14.039 1 95.25 344 ILE A C 1
ATOM 2625 O O . ILE A 1 344 ? -12.195 -25.422 -13.039 1 95.25 344 ILE A O 1
ATOM 2629 N N . GLU A 1 345 ? -13.82 -26.469 -14.039 1 94.25 345 GLU A N 1
ATOM 2630 C CA . GLU A 1 345 ? -14.836 -26.094 -13.062 1 94.25 345 GLU A CA 1
ATOM 2631 C C . GLU A 1 345 ? -14.695 -26.922 -11.781 1 94.25 345 GLU A C 1
ATOM 2633 O O . GLU A 1 345 ? -15.258 -26.562 -10.742 1 94.25 345 GLU A O 1
ATOM 2638 N N . LYS A 1 346 ? -13.969 -28 -11.875 1 95.19 346 LYS A N 1
ATOM 2639 C CA . LYS A 1 346 ? -13.945 -28.938 -10.75 1 95.19 346 LYS A CA 1
ATOM 2640 C C . LYS A 1 346 ? -12.523 -29.172 -10.258 1 95.19 346 LYS A C 1
ATOM 2642 O O . LYS A 1 346 ? -12.258 -30.141 -9.555 1 95.19 346 LYS A O 1
ATOM 2647 N N . SER A 1 347 ? -11.609 -28.281 -10.648 1 96.69 347 SER A N 1
ATOM 2648 C CA . SER A 1 347 ? -10.227 -28.406 -10.195 1 96.69 347 SER A CA 1
ATOM 2649 C C . SER A 1 347 ? -9.969 -27.5 -8.992 1 96.69 347 SER A C 1
ATOM 2651 O O . SER A 1 347 ? -10.492 -26.391 -8.914 1 96.69 347 SER A O 1
ATOM 2653 N N . ILE A 1 348 ? -9.203 -28.016 -8.047 1 97.5 348 ILE A N 1
ATOM 2654 C CA . ILE A 1 348 ? -8.773 -27.25 -6.887 1 97.5 348 ILE A CA 1
ATOM 2655 C C . ILE A 1 348 ? -7.25 -27.172 -6.852 1 97.5 348 ILE A C 1
ATOM 2657 O O . ILE A 1 348 ? -6.566 -28 -7.469 1 97.5 348 ILE A O 1
ATOM 2661 N N . ARG A 1 349 ? -6.754 -26.156 -6.227 1 98.12 349 ARG A N 1
ATOM 2662 C CA . ARG A 1 349 ? -5.316 -26 -6.023 1 98.12 349 ARG A CA 1
ATOM 2663 C C . ARG A 1 349 ? -4.926 -26.375 -4.598 1 98.12 349 ARG A C 1
ATOM 2665 O O . ARG A 1 349 ? -5.52 -25.875 -3.635 1 98.12 349 ARG A O 1
ATOM 2672 N N . ILE A 1 350 ? -4.008 -27.25 -4.48 1 98.44 350 ILE A N 1
ATOM 2673 C CA . ILE A 1 350 ? -3.348 -27.594 -3.229 1 98.44 350 ILE A CA 1
ATOM 2674 C C . ILE A 1 350 ? -1.94 -27.016 -3.199 1 98.44 350 ILE A C 1
ATOM 2676 O O . ILE A 1 350 ? -1.146 -27.234 -4.117 1 98.44 350 ILE A O 1
ATOM 2680 N N . SER A 1 351 ? -1.634 -26.234 -2.217 1 98.69 351 SER A N 1
ATOM 2681 C CA . SER A 1 351 ? -0.311 -25.609 -2.152 1 98.69 351 SER A CA 1
ATOM 2682 C C . SER A 1 351 ? 0.334 -25.828 -0.788 1 98.69 351 SER A C 1
ATOM 2684 O O . SER A 1 351 ? -0.3 -25.609 0.246 1 98.69 351 SER A O 1
ATOM 2686 N N . PHE A 1 352 ? 1.589 -26.25 -0.795 1 98.62 352 PHE A N 1
ATOM 2687 C CA . PHE A 1 352 ? 2.35 -26.625 0.393 1 98.62 352 PHE A CA 1
ATOM 2688 C C . PHE A 1 352 ? 3.264 -25.484 0.825 1 98.62 352 PHE A C 1
ATOM 2690 O O . PHE A 1 352 ? 3.523 -24.562 0.048 1 98.62 352 PHE A O 1
ATOM 2697 N N . SER A 1 353 ? 3.631 -25.453 2.061 1 98.25 353 SER A N 1
ATOM 2698 C CA . SER A 1 353 ? 4.742 -24.703 2.621 1 98.25 353 SER A CA 1
ATOM 2699 C C . SER A 1 353 ? 5.625 -25.578 3.502 1 98.25 353 SER A C 1
ATOM 2701 O O . SER A 1 353 ? 5.352 -26.766 3.68 1 98.25 353 SER A O 1
ATOM 2703 N N . ARG A 1 354 ? 6.648 -25 4.012 1 97.19 354 ARG A N 1
ATOM 2704 C CA . ARG A 1 354 ? 7.57 -25.734 4.875 1 97.19 354 ARG A CA 1
ATOM 2705 C C . ARG A 1 354 ? 6.891 -26.141 6.176 1 97.19 354 ARG A C 1
ATOM 2707 O O . ARG A 1 354 ? 7.422 -26.969 6.922 1 97.19 354 ARG A O 1
ATOM 2714 N N . MET A 1 355 ? 5.676 -25.688 6.418 1 97 355 MET A N 1
ATOM 2715 C CA . MET A 1 355 ? 4.973 -26.016 7.656 1 97 355 MET A CA 1
ATOM 2716 C C . MET A 1 355 ? 4.074 -27.234 7.477 1 97 355 MET A C 1
ATOM 2718 O O . MET A 1 355 ? 3.568 -27.781 8.453 1 97 355 MET A O 1
ATOM 2722 N N . ASN A 1 356 ? 3.869 -27.734 6.277 1 98.38 356 ASN A N 1
ATOM 2723 C CA . ASN A 1 356 ? 2.979 -28.859 6.023 1 98.38 356 ASN A CA 1
ATOM 2724 C C . ASN A 1 356 ? 3.668 -30.188 6.297 1 98.38 356 ASN A C 1
ATOM 2726 O O . ASN A 1 356 ? 4.879 -30.312 6.113 1 98.38 356 ASN A O 1
ATOM 2730 N N . THR A 1 357 ? 2.891 -31.125 6.68 1 98.06 357 THR A N 1
ATOM 2731 C CA . THR A 1 357 ? 3.385 -32.438 7.086 1 98.06 357 THR A CA 1
ATOM 2732 C C . THR A 1 357 ? 2.65 -33.562 6.344 1 98.06 357 THR A C 1
ATOM 2734 O O . THR A 1 357 ? 1.678 -33.281 5.629 1 98.06 357 THR A O 1
ATOM 2737 N N . LYS A 1 358 ? 3.168 -34.781 6.559 1 98.25 358 LYS A N 1
ATOM 2738 C CA . LYS A 1 358 ? 2.496 -35.969 6 1 98.25 358 LYS A CA 1
ATOM 2739 C C . LYS A 1 358 ? 1.088 -36.094 6.566 1 98.25 358 LYS A C 1
ATOM 2741 O O . LYS A 1 358 ? 0.176 -36.562 5.871 1 98.25 358 LYS A O 1
ATOM 2746 N N . ALA A 1 359 ? 0.941 -35.719 7.844 1 98.38 359 ALA A N 1
ATOM 2747 C CA . ALA A 1 359 ? -0.375 -35.75 8.477 1 98.38 359 ALA A CA 1
ATOM 2748 C C . ALA A 1 359 ? -1.368 -34.844 7.754 1 98.38 359 ALA A C 1
ATOM 2750 O O . ALA A 1 359 ? -2.549 -35.188 7.629 1 98.38 359 ALA A O 1
ATOM 2751 N N . ASP A 1 360 ? -0.899 -33.656 7.316 1 98.56 360 ASP A N 1
ATOM 2752 C CA . ASP A 1 360 ? -1.752 -32.781 6.531 1 98.56 360 ASP A CA 1
ATOM 2753 C C . ASP A 1 360 ? -2.225 -33.469 5.25 1 98.56 360 ASP A C 1
ATOM 2755 O O . ASP A 1 360 ? -3.387 -33.344 4.859 1 98.56 360 ASP A O 1
ATOM 2759 N N . VAL A 1 361 ? -1.355 -34.219 4.594 1 98.56 361 VAL A N 1
ATOM 2760 C CA . VAL A 1 361 ? -1.675 -34.906 3.35 1 98.56 361 VAL A CA 1
ATOM 2761 C C . VAL A 1 361 ? -2.672 -36.031 3.625 1 98.56 361 VAL A C 1
ATOM 2763 O O . VAL A 1 361 ? -3.594 -36.25 2.84 1 98.56 361 VAL A O 1
ATOM 2766 N N . ASP A 1 362 ? -2.436 -36.719 4.738 1 98.44 362 ASP A N 1
ATOM 2767 C CA . ASP A 1 362 ? -3.373 -37.781 5.117 1 98.44 362 ASP A CA 1
ATOM 2768 C C . ASP A 1 362 ? -4.785 -37.219 5.289 1 98.44 362 ASP A C 1
ATOM 2770 O O . ASP A 1 362 ? -5.754 -37.812 4.816 1 98.44 362 ASP A O 1
ATOM 2774 N N . GLU A 1 363 ? -4.871 -36.062 5.984 1 98.38 363 GLU A N 1
ATOM 2775 C CA . GLU A 1 363 ? -6.168 -35.438 6.176 1 98.38 363 GLU A CA 1
ATOM 2776 C C . GLU A 1 363 ? -6.777 -35 4.84 1 98.38 363 GLU A C 1
ATOM 2778 O O . GLU A 1 363 ? -7.973 -35.188 4.609 1 98.38 363 GLU A O 1
ATOM 2783 N N . LEU A 1 364 ? -6.008 -34.438 3.99 1 98.38 364 LEU A N 1
ATOM 2784 C CA . LEU A 1 364 ? -6.438 -34 2.672 1 98.38 364 LEU A CA 1
ATOM 2785 C C . LEU A 1 364 ? -6.992 -35.156 1.853 1 98.38 364 LEU A C 1
ATOM 2787 O O . LEU A 1 364 ? -8.102 -35.062 1.315 1 98.38 364 LEU A O 1
ATOM 2791 N N . THR A 1 365 ? -6.254 -36.219 1.75 1 98.25 365 THR A N 1
ATOM 2792 C CA . THR A 1 365 ? -6.613 -37.312 0.856 1 98.25 365 THR A CA 1
ATOM 2793 C C . THR A 1 365 ? -7.809 -38.094 1.403 1 98.25 365 THR A C 1
ATOM 2795 O O . THR A 1 365 ? -8.656 -38.562 0.637 1 98.25 365 THR A O 1
ATOM 2798 N N . SER A 1 366 ? -7.859 -38.188 2.734 1 98.12 366 SER A N 1
ATOM 2799 C CA . SER A 1 366 ? -9.031 -38.812 3.344 1 98.12 366 SER A CA 1
ATOM 2800 C C . SER A 1 366 ? -10.297 -38 3.057 1 98.12 366 SER A C 1
ATOM 2802 O O . SER A 1 366 ? -11.328 -38.562 2.697 1 98.12 366 SER A O 1
ATOM 2804 N N . ALA A 1 367 ? -10.164 -36.719 3.254 1 98 367 ALA A N 1
ATOM 2805 C CA . ALA A 1 367 ? -11.297 -35.812 3.021 1 98 367 ALA A CA 1
ATOM 2806 C C . ALA A 1 367 ? -11.75 -35.875 1.566 1 98 367 ALA A C 1
ATOM 2808 O O . ALA A 1 367 ? -12.953 -35.938 1.286 1 98 367 ALA A O 1
ATOM 2809 N N . ILE A 1 368 ? -10.82 -35.875 0.598 1 98.06 368 ILE A N 1
ATOM 2810 C CA . ILE A 1 368 ? -11.141 -35.906 -0.824 1 98.06 368 ILE A CA 1
ATOM 2811 C C . ILE A 1 368 ? -11.781 -37.25 -1.169 1 98.06 368 ILE A C 1
ATOM 2813 O O . ILE A 1 368 ? -12.773 -37.312 -1.903 1 98.06 368 ILE A O 1
ATOM 2817 N N . ARG A 1 369 ? -11.227 -38.344 -0.633 1 97.94 369 ARG A N 1
ATOM 2818 C CA . ARG A 1 369 ? -11.781 -39.656 -0.873 1 97.94 369 ARG A CA 1
ATOM 2819 C C . ARG A 1 369 ? -13.242 -39.719 -0.435 1 97.94 369 ARG A C 1
ATOM 2821 O O . ARG A 1 369 ? -14.102 -40.156 -1.198 1 97.94 369 ARG A O 1
ATOM 2828 N N . GLU A 1 370 ? -13.492 -39.281 0.751 1 97.5 370 GLU A N 1
ATOM 2829 C CA . GLU A 1 370 ? -14.859 -39.281 1.275 1 97.5 370 GLU A CA 1
ATOM 2830 C C . GLU A 1 370 ? -15.781 -38.406 0.435 1 97.5 370 GLU A C 1
ATOM 2832 O O . GLU A 1 370 ? -16.938 -38.781 0.202 1 97.5 370 GLU A O 1
ATOM 2837 N N . THR A 1 371 ? -15.25 -37.25 0.098 1 96.75 371 THR A N 1
ATOM 2838 C CA . THR A 1 371 ? -16.031 -36.344 -0.699 1 96.75 371 THR A CA 1
ATOM 2839 C C . THR A 1 371 ? -16.422 -36.938 -2.037 1 96.75 371 THR A C 1
ATOM 2841 O O . THR A 1 371 ? -17.578 -36.844 -2.471 1 96.75 371 THR A O 1
ATOM 2844 N N . VAL A 1 372 ? -15.492 -37.625 -2.705 1 96.88 372 VAL A N 1
ATOM 2845 C CA . VAL A 1 372 ? -15.727 -38.25 -4.004 1 96.88 372 VAL A CA 1
ATOM 2846 C C . VAL A 1 372 ? -16.703 -39.406 -3.852 1 96.88 372 VAL A C 1
ATOM 2848 O O . VAL A 1 372 ? -17.547 -39.625 -4.719 1 96.88 372 VAL A O 1
ATOM 2851 N N . GLU A 1 373 ? -16.625 -40.125 -2.791 1 96.12 373 GLU A N 1
ATOM 2852 C CA . GLU A 1 373 ? -17.5 -41.25 -2.545 1 96.12 373 GLU A CA 1
ATOM 2853 C C . GLU A 1 373 ? -18.922 -40.812 -2.229 1 96.12 373 GLU A C 1
ATOM 2855 O O . GLU A 1 373 ? -19.891 -41.438 -2.689 1 96.12 373 GLU A O 1
ATOM 2860 N N . LYS A 1 374 ? -19.047 -39.781 -1.492 1 95.25 374 LYS A N 1
ATOM 2861 C CA . LYS A 1 374 ? -20.344 -39.312 -1.037 1 95.25 374 LYS A CA 1
ATOM 2862 C C . LYS A 1 374 ? -21.062 -38.5 -2.127 1 95.25 374 LYS A C 1
ATOM 2864 O O . LYS A 1 374 ? -22.281 -38.531 -2.211 1 95.25 374 LYS A O 1
ATOM 2869 N N . TYR A 1 375 ? -20.25 -37.781 -2.881 1 93.81 375 TYR A N 1
ATOM 2870 C CA . TYR A 1 375 ? -20.828 -36.906 -3.887 1 93.81 375 TYR A CA 1
ATOM 2871 C C . TYR A 1 375 ? -20.219 -37.156 -5.258 1 93.81 375 TYR A C 1
ATOM 2873 O O . TYR A 1 375 ? -19.594 -36.281 -5.844 1 93.81 375 TYR A O 1
ATOM 2881 N N . PRO A 1 376 ? -20.453 -38.344 -5.828 1 89.94 376 PRO A N 1
ATOM 2882 C CA . PRO A 1 376 ? -19.859 -38.688 -7.121 1 89.94 376 PRO A CA 1
ATOM 2883 C C . PRO A 1 376 ? -20.453 -37.906 -8.281 1 89.94 376 PRO A C 1
ATOM 2885 O O . PRO A 1 376 ? -21.516 -37.281 -8.141 1 89.94 376 PRO A O 1
ATOM 2888 N N . ILE A 1 377 ? -19.719 -37.812 -9.398 1 85.94 377 ILE A N 1
ATOM 2889 C CA . ILE A 1 377 ? -20.141 -37.094 -10.609 1 85.94 377 ILE A CA 1
ATOM 2890 C C . ILE A 1 377 ? -21.359 -37.781 -11.211 1 85.94 377 ILE A C 1
ATOM 2892 O O . ILE A 1 377 ? -21.422 -39.031 -11.266 1 85.94 377 ILE A O 1
ATOM 2896 N N . MET B 1 1 ? 11.688 11.992 31.844 1 67.88 1 MET B N 1
ATOM 2897 C CA . MET B 1 1 ? 10.391 11.648 31.266 1 67.88 1 MET B CA 1
ATOM 2898 C C . MET B 1 1 ? 10.312 12.07 29.812 1 67.88 1 MET B C 1
ATOM 2900 O O . MET B 1 1 ? 11 12.992 29.391 1 67.88 1 MET B O 1
ATOM 2904 N N . SER B 1 2 ? 9.781 11.227 28.781 1 89.25 2 SER B N 1
ATOM 2905 C CA . SER B 1 2 ? 9.734 11.5 27.359 1 89.25 2 SER B CA 1
ATOM 2906 C C . SER B 1 2 ? 8.406 12.133 26.953 1 89.25 2 SER B C 1
ATOM 2908 O O . SER B 1 2 ? 7.371 11.852 27.562 1 89.25 2 SER B O 1
ATOM 2910 N N . ALA B 1 3 ? 8.453 13.32 26.234 1 98 3 ALA B N 1
ATOM 2911 C CA . ALA B 1 3 ? 7.277 13.992 25.688 1 98 3 ALA B CA 1
ATOM 2912 C C . ALA B 1 3 ? 7.215 13.828 24.172 1 98 3 ALA B C 1
ATOM 2914 O O . ALA B 1 3 ? 8.016 14.43 23.438 1 98 3 ALA B O 1
ATOM 2915 N N . TYR B 1 4 ? 6.262 13.016 23.719 1 98.31 4 TYR B N 1
ATOM 2916 C CA . TYR B 1 4 ? 6.086 12.828 22.281 1 98.31 4 TYR B CA 1
ATOM 2917 C C . TYR B 1 4 ? 5.109 13.852 21.719 1 98.31 4 TYR B C 1
ATOM 2919 O O . TYR B 1 4 ? 3.902 13.766 21.953 1 98.31 4 TYR B O 1
ATOM 2927 N N . LEU B 1 5 ? 5.625 14.781 20.922 1 98.69 5 LEU B N 1
ATOM 2928 C CA . LEU B 1 5 ? 4.852 15.898 20.391 1 98.69 5 LEU B CA 1
ATOM 2929 C C . LEU B 1 5 ? 5.051 16.031 18.875 1 98.69 5 LEU B C 1
ATOM 2931 O O . LEU B 1 5 ? 5.164 17.141 18.359 1 98.69 5 LEU B O 1
ATOM 2935 N N . ASP B 1 6 ? 5.188 14.922 18.203 1 98.25 6 ASP B N 1
ATOM 2936 C CA . ASP B 1 6 ? 5.309 14.836 16.75 1 98.25 6 ASP B CA 1
ATOM 2937 C C . ASP B 1 6 ? 4.152 14.031 16.156 1 98.25 6 ASP B C 1
ATOM 2939 O O . ASP B 1 6 ? 4.363 13.188 15.281 1 98.25 6 ASP B O 1
ATOM 2943 N N . ASN B 1 7 ? 2.953 14.32 16.594 1 98.5 7 ASN B N 1
ATOM 2944 C CA . ASN B 1 7 ? 1.776 13.523 16.266 1 98.5 7 ASN B CA 1
ATOM 2945 C C . ASN B 1 7 ? 1.3 13.805 14.836 1 98.5 7 ASN B C 1
ATOM 2947 O O . ASN B 1 7 ? 0.528 13.031 14.273 1 98.5 7 ASN B O 1
ATOM 2951 N N . SER B 1 8 ? 1.74 14.906 14.188 1 98.06 8 SER B N 1
ATOM 2952 C CA . SER B 1 8 ? 1.389 15.188 12.797 1 98.06 8 SER B CA 1
ATOM 2953 C C . SER B 1 8 ? 2.244 14.367 11.836 1 98.06 8 SER B C 1
ATOM 2955 O O . SER B 1 8 ? 1.92 14.25 10.656 1 98.06 8 SER B O 1
ATOM 2957 N N . ALA B 1 9 ? 3.416 13.844 12.336 1 97.69 9 ALA B N 1
ATOM 2958 C CA . ALA B 1 9 ? 4.18 12.875 11.555 1 97.69 9 ALA B CA 1
ATOM 2959 C C . ALA B 1 9 ? 3.596 11.477 11.695 1 97.69 9 ALA B C 1
ATOM 2961 O O . ALA B 1 9 ? 3.404 10.773 10.695 1 97.69 9 ALA B O 1
ATOM 2962 N N . THR B 1 10 ? 3.406 11.078 12.914 1 98.44 10 THR B N 1
ATOM 2963 C CA . THR B 1 10 ? 2.73 9.82 13.203 1 98.44 10 THR B CA 1
ATOM 2964 C C . THR B 1 10 ? 2.322 9.75 14.68 1 98.44 10 THR B C 1
ATOM 2966 O O . THR B 1 10 ? 2.975 10.352 15.531 1 98.44 10 THR B O 1
ATOM 2969 N N . THR B 1 11 ? 1.246 9.109 14.992 1 98.69 11 THR B N 1
ATOM 2970 C CA . THR B 1 11 ? 0.822 8.867 16.359 1 98.69 11 THR B CA 1
ATOM 2971 C C . THR B 1 11 ? 1.233 7.473 16.828 1 98.69 11 THR B C 1
ATOM 2973 O O . THR B 1 11 ? 1.41 6.57 16 1 98.69 11 THR B O 1
ATOM 2976 N N . LYS B 1 12 ? 1.429 7.316 18.094 1 98.38 12 LYS B N 1
ATOM 2977 C CA . LYS B 1 12 ? 1.607 5.977 18.641 1 98.38 12 LYS B CA 1
ATOM 2978 C C . LYS B 1 12 ? 0.302 5.188 18.594 1 98.38 12 LYS B C 1
ATOM 2980 O O . LYS B 1 12 ? -0.726 5.652 19.094 1 98.38 12 LYS B O 1
ATOM 2985 N N . PRO B 1 13 ? 0.317 3.986 18.016 1 98.75 13 PRO B N 1
ATOM 2986 C CA . PRO B 1 13 ? -0.905 3.178 18.031 1 98.75 13 PRO B CA 1
ATOM 2987 C C . PRO B 1 13 ? -1.365 2.822 19.438 1 98.75 13 PRO B C 1
ATOM 2989 O O . PRO B 1 13 ? -0.535 2.58 20.328 1 98.75 13 PRO B O 1
ATOM 2992 N N . GLU B 1 14 ? -2.686 2.803 19.594 1 98.38 14 GLU B N 1
ATOM 2993 C CA . GLU B 1 14 ? -3.246 2.287 20.844 1 98.38 14 GLU B CA 1
ATOM 2994 C C . GLU B 1 14 ? -2.869 0.823 21.062 1 98.38 14 GLU B C 1
ATOM 2996 O O . GLU B 1 14 ? -2.676 0.082 20.094 1 98.38 14 GLU B O 1
ATOM 3001 N N . GLU B 1 15 ? -2.771 0.45 22.312 1 98.38 15 GLU B N 1
ATOM 3002 C CA . GLU B 1 15 ? -2.43 -0.934 22.625 1 98.38 15 GLU B CA 1
ATOM 3003 C C . GLU B 1 15 ? -3.43 -1.904 22.016 1 98.38 15 GLU B C 1
ATOM 3005 O O . GLU B 1 15 ? -3.045 -2.957 21.5 1 98.38 15 GLU B O 1
ATOM 3010 N N . ALA B 1 16 ? -4.699 -1.567 22.094 1 98.81 16 ALA B N 1
ATOM 3011 C CA . ALA B 1 16 ? -5.746 -2.414 21.531 1 98.81 16 ALA B CA 1
ATOM 3012 C C . ALA B 1 16 ? -5.562 -2.582 20.031 1 98.81 16 ALA B C 1
ATOM 3014 O O . ALA B 1 16 ? -5.871 -3.639 19.469 1 98.81 16 ALA B O 1
ATOM 3015 N N . VAL B 1 17 ? -5.09 -1.549 19.375 1 98.94 17 VAL B N 1
ATOM 3016 C CA . VAL B 1 17 ? -4.828 -1.587 17.953 1 98.94 17 VAL B CA 1
ATOM 3017 C C . VAL B 1 17 ? -3.703 -2.576 17.656 1 98.94 17 VAL B C 1
ATOM 3019 O O . VAL B 1 17 ? -3.824 -3.418 16.766 1 98.94 17 VAL B O 1
ATOM 3022 N N . ALA B 1 18 ? -2.584 -2.463 18.406 1 98.94 18 ALA B N 1
ATOM 3023 C CA . ALA B 1 18 ? -1.459 -3.375 18.234 1 98.94 18 ALA B CA 1
ATOM 3024 C C . ALA B 1 18 ? -1.884 -4.82 18.469 1 98.94 18 ALA B C 1
ATOM 3026 O O . ALA B 1 18 ? -1.471 -5.727 17.75 1 98.94 18 ALA B O 1
ATOM 3027 N N . LYS B 1 19 ? -2.689 -5.031 19.453 1 98.88 19 LYS B N 1
ATOM 3028 C CA . LYS B 1 19 ? -3.184 -6.367 19.75 1 98.88 19 LYS B CA 1
ATOM 3029 C C . LYS B 1 19 ? -4.055 -6.906 18.625 1 98.88 19 LYS B C 1
ATOM 3031 O O . LYS B 1 19 ? -3.984 -8.094 18.281 1 98.88 19 LYS B O 1
ATOM 3036 N N . LYS B 1 20 ? -4.914 -6.055 18.094 1 98.94 20 LYS B N 1
ATOM 3037 C CA . LYS B 1 20 ? -5.762 -6.453 16.984 1 98.94 20 LYS B CA 1
ATOM 3038 C C . LYS B 1 20 ? -4.918 -6.859 15.773 1 98.94 20 LYS B C 1
ATOM 3040 O O . LYS B 1 20 ? -5.199 -7.875 15.125 1 98.94 20 LYS B O 1
ATOM 3045 N N . VAL B 1 21 ? -3.871 -6.086 15.461 1 98.94 21 VAL B N 1
ATOM 3046 C CA . VAL B 1 21 ? -2.975 -6.418 14.359 1 98.94 21 VAL B CA 1
ATOM 3047 C C . VAL B 1 21 ? -2.309 -7.766 14.625 1 98.94 21 VAL B C 1
ATOM 3049 O O . VAL B 1 21 ? -2.242 -8.617 13.734 1 98.94 21 VAL B O 1
ATOM 3052 N N . TYR B 1 22 ? -1.845 -7.957 15.828 1 98.94 22 TYR B N 1
ATOM 3053 C CA . TYR B 1 22 ? -1.213 -9.211 16.219 1 98.94 22 TYR B CA 1
ATOM 3054 C C . TYR B 1 22 ? -2.172 -10.383 16.031 1 98.94 22 TYR B C 1
ATOM 3056 O O . TYR B 1 22 ? -1.788 -11.43 15.516 1 98.94 22 TYR B O 1
ATOM 3064 N N . GLN B 1 23 ? -3.398 -10.211 16.438 1 98.81 23 GLN B N 1
ATOM 3065 C CA . GLN B 1 23 ? -4.426 -11.242 16.312 1 98.81 23 GLN B CA 1
ATOM 3066 C C . GLN B 1 23 ? -4.668 -11.602 14.844 1 98.81 23 GLN B C 1
ATOM 3068 O O . GLN B 1 23 ? -4.844 -12.781 14.508 1 98.81 23 GLN B O 1
ATOM 3073 N N . MET B 1 24 ? -4.711 -10.617 13.992 1 98.88 24 MET B N 1
ATOM 3074 C CA . MET B 1 24 ? -4.941 -10.844 12.562 1 98.88 24 MET B CA 1
ATOM 3075 C C . MET B 1 24 ? -3.791 -11.641 11.953 1 98.88 24 MET B C 1
ATOM 3077 O O . MET B 1 24 ? -3.992 -12.398 11 1 98.88 24 MET B O 1
ATOM 3081 N N . LEU B 1 25 ? -2.561 -11.484 12.5 1 98.81 25 LEU B N 1
ATOM 3082 C CA . LEU B 1 25 ? -1.388 -12.172 11.977 1 98.81 25 LEU B CA 1
ATOM 3083 C C . LEU B 1 25 ? -1.341 -13.617 12.469 1 98.81 25 LEU B C 1
ATOM 3085 O O . LEU B 1 25 ? -0.821 -14.5 11.781 1 98.81 25 LEU B O 1
ATOM 3089 N N . THR B 1 26 ? -1.947 -13.883 13.609 1 98.38 26 THR B N 1
ATOM 3090 C CA . THR B 1 26 ? -1.729 -15.172 14.25 1 98.38 26 THR B CA 1
ATOM 3091 C C . THR B 1 26 ? -2.988 -16.031 14.188 1 98.38 26 THR B C 1
ATOM 3093 O O . THR B 1 26 ? -2.91 -17.25 13.977 1 98.38 26 THR B O 1
ATOM 3096 N N . GLU B 1 27 ? -4.16 -15.398 14.258 1 97.94 27 GLU B N 1
ATOM 3097 C CA . GLU B 1 27 ? -5.406 -16.141 14.391 1 97.94 27 GLU B CA 1
ATOM 3098 C C . GLU B 1 27 ? -6.266 -16.016 13.141 1 97.94 27 GLU B C 1
ATOM 3100 O O . GLU B 1 27 ? -6.902 -16.984 12.711 1 97.94 27 GLU B O 1
ATOM 3105 N N . HIS B 1 28 ? -6.305 -14.875 12.586 1 97.94 28 HIS B N 1
ATOM 3106 C CA . HIS B 1 28 ? -7.105 -14.602 11.398 1 97.94 28 HIS B CA 1
ATOM 3107 C C . HIS B 1 28 ? -6.223 -14.266 10.203 1 97.94 28 HIS B C 1
ATOM 3109 O O . HIS B 1 28 ? -6.434 -13.25 9.539 1 97.94 28 HIS B O 1
ATOM 3115 N N . PHE B 1 29 ? -5.277 -15.18 9.914 1 98 29 PHE B N 1
ATOM 3116 C CA . PHE B 1 29 ? -4.199 -14.867 8.984 1 98 29 PHE B CA 1
ATOM 3117 C C . PHE B 1 29 ? -4.629 -15.125 7.547 1 98 29 PHE B C 1
ATOM 3119 O O . PHE B 1 29 ? -3.938 -14.734 6.605 1 98 29 PHE B O 1
ATOM 3126 N N . GLY B 1 30 ? -5.77 -15.742 7.27 1 97.88 30 GLY B N 1
ATOM 3127 C CA . GLY B 1 30 ? -6.152 -16.188 5.938 1 97.88 30 GLY B CA 1
ATOM 3128 C C . GLY B 1 30 ? -6.273 -15.062 4.938 1 97.88 30 GLY B C 1
ATOM 3129 O O . GLY B 1 30 ? -6.305 -13.891 5.316 1 97.88 30 GLY B O 1
ATOM 3130 N N . ASN B 1 31 ? -6.242 -15.375 3.676 1 97.31 31 ASN B N 1
ATOM 3131 C CA . ASN B 1 31 ? -6.527 -14.43 2.602 1 97.31 31 ASN B CA 1
ATOM 3132 C C . ASN B 1 31 ? -8.016 -14.078 2.541 1 97.31 31 ASN B C 1
ATOM 3134 O O . ASN B 1 31 ? -8.852 -14.953 2.32 1 97.31 31 ASN B O 1
ATOM 3138 N N . PRO B 1 32 ? -8.367 -12.805 2.627 1 97.12 32 PRO B N 1
ATOM 3139 C CA . PRO B 1 32 ? -9.781 -12.438 2.645 1 97.12 32 PRO B CA 1
ATOM 3140 C C . PRO B 1 32 ? -10.531 -12.906 1.397 1 97.12 32 PRO B C 1
ATOM 3142 O O . PRO B 1 32 ? -11.758 -13 1.409 1 97.12 32 PRO B O 1
ATOM 3145 N N . SER B 1 33 ? -9.836 -13.227 0.332 1 94.06 33 SER B N 1
ATOM 3146 C CA . SER B 1 33 ? -10.469 -13.625 -0.922 1 94.06 33 SER B CA 1
ATOM 3147 C C . SER B 1 33 ? -10.688 -15.133 -0.974 1 94.06 33 SER B C 1
ATOM 3149 O O . SER B 1 33 ? -11.305 -15.648 -1.908 1 94.06 33 SER B O 1
ATOM 3151 N N . SER B 1 34 ? -10.125 -15.867 -0.01 1 94.19 34 SER B N 1
ATOM 3152 C CA . SER B 1 34 ? -10.289 -17.312 0 1 94.19 34 SER B CA 1
ATOM 3153 C C . SER B 1 34 ? -11.664 -17.703 0.518 1 94.19 34 SER B C 1
ATOM 3155 O O . SER B 1 34 ? -12.195 -17.078 1.432 1 94.19 34 SER B O 1
ATOM 3157 N N . PHE B 1 35 ? -12.203 -18.828 0.075 1 91.94 35 PHE B N 1
ATOM 3158 C CA . PHE B 1 35 ? -13.586 -19.203 0.339 1 91.94 35 PHE B CA 1
ATOM 3159 C C . PHE B 1 35 ? -13.664 -20.219 1.47 1 91.94 35 PHE B C 1
ATOM 3161 O O . PHE B 1 35 ? -14.758 -20.672 1.826 1 91.94 35 PHE B O 1
ATOM 3168 N N . HIS B 1 36 ? -12.57 -20.578 2.055 1 93.56 36 HIS B N 1
ATOM 3169 C CA . HIS B 1 36 ? -12.57 -21.453 3.223 1 93.56 36 HIS B CA 1
ATOM 3170 C C . HIS B 1 36 ? -12.648 -20.641 4.512 1 93.56 36 HIS B C 1
ATOM 3172 O O . HIS B 1 36 ? -12.578 -19.422 4.484 1 93.56 36 HIS B O 1
ATOM 3178 N N . LYS B 1 37 ? -12.719 -21.219 5.668 1 93.56 37 LYS B N 1
ATOM 3179 C CA . LYS B 1 37 ? -13.008 -20.609 6.961 1 93.56 37 LYS B CA 1
ATOM 3180 C C . LYS B 1 37 ? -11.961 -19.547 7.309 1 93.56 37 LYS B C 1
ATOM 3182 O O . LYS B 1 37 ? -12.297 -18.453 7.766 1 93.56 37 LYS B O 1
ATOM 3187 N N . GLU B 1 38 ? -10.648 -19.844 7.102 1 95.06 38 GLU B N 1
ATOM 3188 C CA . GLU B 1 38 ? -9.586 -18.891 7.422 1 95.06 38 GLU B CA 1
ATOM 3189 C C . GLU B 1 38 ? -9.719 -17.609 6.609 1 95.06 38 GLU B C 1
ATOM 3191 O O . GLU B 1 38 ? -9.461 -16.516 7.117 1 95.06 38 GLU B O 1
ATOM 3196 N N . GLY B 1 39 ? -10.062 -17.766 5.34 1 96.25 39 GLY B N 1
ATOM 3197 C CA . GLY B 1 39 ? -10.297 -16.609 4.488 1 96.25 39 GLY B CA 1
ATOM 3198 C C . GLY B 1 39 ? -11.539 -15.828 4.883 1 96.25 39 GLY B C 1
ATOM 3199 O O . GLY B 1 39 ? -11.508 -14.602 4.945 1 96.25 39 GLY B O 1
ATOM 3200 N N . LEU B 1 40 ? -12.594 -16.547 5.191 1 95.75 40 LEU B N 1
ATOM 3201 C CA . LEU B 1 40 ? -13.859 -15.922 5.574 1 95.75 40 LEU B CA 1
ATOM 3202 C C . LEU B 1 40 ? -13.711 -15.148 6.883 1 95.75 40 LEU B C 1
ATOM 3204 O O . LEU B 1 40 ? -14.281 -14.07 7.043 1 95.75 40 LEU B O 1
ATOM 3208 N N . ASP B 1 41 ? -12.945 -15.695 7.785 1 96.62 41 ASP B N 1
ATOM 3209 C CA . ASP B 1 41 ? -12.695 -15.023 9.055 1 96.62 41 ASP B CA 1
ATOM 3210 C C . ASP B 1 41 ? -11.938 -13.711 8.844 1 96.62 41 ASP B C 1
ATOM 3212 O O . ASP B 1 41 ? -12.273 -12.695 9.445 1 96.62 41 ASP B O 1
ATOM 3216 N N . ALA B 1 42 ? -10.914 -13.781 8.047 1 97.94 42 ALA B N 1
ATOM 3217 C CA . ALA B 1 42 ? -10.156 -12.578 7.727 1 97.94 42 ALA B CA 1
ATOM 3218 C C . ALA B 1 42 ? -11.039 -11.539 7.035 1 97.94 42 ALA B C 1
ATOM 3220 O O . ALA B 1 42 ? -10.961 -10.344 7.34 1 97.94 42 ALA B O 1
ATOM 3221 N N . ASN B 1 43 ? -11.828 -11.992 6.121 1 98.25 43 ASN B N 1
ATOM 3222 C CA . ASN B 1 43 ? -12.734 -11.109 5.398 1 98.25 43 ASN B CA 1
ATOM 3223 C C . ASN B 1 43 ? -13.727 -10.438 6.34 1 98.25 43 ASN B C 1
ATOM 3225 O O . ASN B 1 43 ? -14.07 -9.266 6.156 1 98.25 43 ASN B O 1
ATOM 3229 N N . ALA B 1 44 ? -14.234 -11.172 7.293 1 98.56 44 ALA B N 1
ATOM 3230 C CA . ALA B 1 44 ? -15.164 -10.617 8.273 1 98.56 44 ALA B CA 1
ATOM 3231 C C . ALA B 1 44 ? -14.547 -9.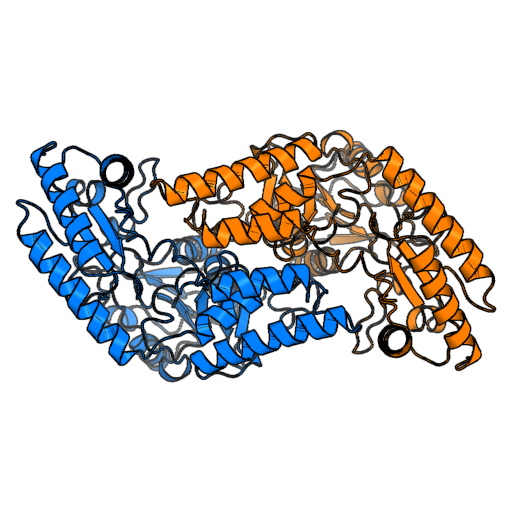453 9.031 1 98.56 44 ALA B C 1
ATOM 3233 O O . ALA B 1 44 ? -15.227 -8.461 9.312 1 98.56 44 ALA B O 1
ATOM 3234 N N . GLU B 1 45 ? -13.281 -9.555 9.344 1 98.75 45 GLU B N 1
ATOM 3235 C CA . GLU B 1 45 ? -12.586 -8.484 10.055 1 98.75 45 GLU B CA 1
ATOM 3236 C C . GLU B 1 45 ? -12.383 -7.266 9.164 1 98.75 45 GLU B C 1
ATOM 3238 O O . GLU B 1 45 ? -12.461 -6.129 9.625 1 98.75 45 GLU B O 1
ATOM 3243 N N . VAL B 1 46 ? -12.086 -7.5 7.887 1 98.75 46 VAL B N 1
ATOM 3244 C CA . VAL B 1 46 ? -11.961 -6.41 6.93 1 98.75 46 VAL B CA 1
ATOM 3245 C C . VAL B 1 46 ? -13.297 -5.684 6.789 1 98.75 46 VAL B C 1
ATOM 3247 O O . VAL B 1 46 ? -13.344 -4.453 6.793 1 98.75 46 VAL B O 1
ATOM 3250 N N . ARG B 1 47 ? -14.383 -6.426 6.715 1 98.69 47 ARG B N 1
ATOM 3251 C CA . ARG B 1 47 ? -15.719 -5.852 6.605 1 98.69 47 ARG B CA 1
ATOM 3252 C C . ARG B 1 47 ? -16.078 -5.059 7.859 1 98.69 47 ARG B C 1
ATOM 3254 O O . ARG B 1 47 ? -16.672 -3.979 7.766 1 98.69 47 ARG B O 1
ATOM 3261 N N . ARG B 1 48 ? -15.742 -5.594 8.977 1 98.81 48 ARG B N 1
ATOM 3262 C CA . ARG B 1 48 ? -16 -4.902 10.234 1 98.81 48 ARG B CA 1
ATOM 3263 C C . ARG B 1 48 ? -15.281 -3.561 10.281 1 98.81 48 ARG B C 1
ATOM 3265 O O . ARG B 1 48 ? -15.867 -2.547 10.672 1 98.81 48 ARG B O 1
ATOM 3272 N N . ALA B 1 49 ? -14.031 -3.607 9.906 1 98.94 49 ALA B N 1
ATOM 3273 C CA . ALA B 1 49 ? -13.258 -2.369 9.859 1 98.94 49 ALA B CA 1
ATOM 3274 C C . ALA B 1 49 ? -13.906 -1.354 8.922 1 98.94 49 ALA B C 1
ATOM 3276 O O . ALA B 1 49 ? -14.023 -0.173 9.258 1 98.94 49 ALA B O 1
ATOM 3277 N N . ARG B 1 50 ? -14.289 -1.801 7.707 1 98.94 50 ARG B N 1
ATOM 3278 C CA . ARG B 1 50 ? -14.945 -0.934 6.734 1 98.94 50 ARG B CA 1
ATOM 3279 C C . ARG B 1 50 ? -16.203 -0.31 7.316 1 98.94 50 ARG B C 1
ATOM 3281 O O . ARG B 1 50 ? -16.453 0.885 7.141 1 98.94 50 ARG B O 1
ATOM 3288 N N . GLU B 1 51 ? -16.969 -1.079 8.008 1 98.88 51 GLU B N 1
ATOM 3289 C CA . GLU B 1 51 ? -18.219 -0.606 8.617 1 98.88 51 GLU B CA 1
ATOM 3290 C C . GLU B 1 51 ? -17.953 0.475 9.656 1 98.88 51 GLU B C 1
ATOM 3292 O O . GLU B 1 51 ? -18.625 1.503 9.68 1 98.88 51 GLU B O 1
ATOM 3297 N N . ILE B 1 52 ? -17.016 0.243 10.508 1 98.94 52 ILE B N 1
ATOM 3298 C CA . ILE B 1 52 ? -16.672 1.167 11.586 1 98.94 52 ILE B CA 1
ATOM 3299 C C . ILE B 1 52 ? -16.203 2.496 11 1 98.94 52 ILE B C 1
ATOM 3301 O O . ILE B 1 52 ? -16.656 3.562 11.422 1 98.94 52 ILE B O 1
ATOM 3305 N N . ILE B 1 53 ? -15.336 2.453 9.984 1 98.94 53 ILE B N 1
ATOM 3306 C CA . ILE B 1 53 ? -14.766 3.656 9.398 1 98.94 53 ILE B CA 1
ATOM 3307 C C . ILE B 1 53 ? -15.828 4.395 8.594 1 98.94 53 ILE B C 1
ATOM 3309 O O . ILE B 1 53 ? -15.938 5.621 8.672 1 98.94 53 ILE B O 1
ATOM 3313 N N . ALA B 1 54 ? -16.594 3.658 7.812 1 98.94 54 ALA B N 1
ATOM 3314 C CA . ALA B 1 54 ? -17.688 4.27 7.055 1 98.94 54 ALA B CA 1
ATOM 3315 C C . ALA B 1 54 ? -18.656 4.988 7.98 1 98.94 54 ALA B C 1
ATOM 3317 O O . ALA B 1 54 ? -19.078 6.109 7.691 1 98.94 54 ALA B O 1
ATOM 3318 N N . LYS B 1 55 ? -19.016 4.344 9.062 1 98.81 55 LYS B N 1
ATOM 3319 C CA . LYS B 1 55 ? -19.906 4.945 10.039 1 98.81 55 LYS B CA 1
ATOM 3320 C C . LYS B 1 55 ? -19.328 6.246 10.594 1 98.81 55 LYS B C 1
ATOM 3322 O O . LYS B 1 55 ? -20.062 7.23 10.758 1 98.81 55 LYS B O 1
ATOM 3327 N N . SER B 1 56 ? -18.047 6.273 10.867 1 98.75 56 SER B N 1
ATOM 3328 C CA . SER B 1 56 ? -17.406 7.461 11.414 1 98.75 56 SER B CA 1
ATOM 3329 C C . SER B 1 56 ? -17.469 8.633 10.438 1 98.75 56 SER B C 1
ATOM 3331 O O . SER B 1 56 ? -17.438 9.789 10.844 1 98.75 56 SER B O 1
ATOM 3333 N N . LEU B 1 57 ? -17.609 8.359 9.141 1 98.81 57 LEU B N 1
ATOM 3334 C CA . LEU B 1 57 ? -17.688 9.375 8.094 1 98.81 57 LEU B CA 1
ATOM 3335 C C . LEU B 1 57 ? -19.125 9.609 7.668 1 98.81 57 LEU B C 1
ATOM 3337 O O . LEU B 1 57 ? -19.391 10.453 6.809 1 98.81 57 LEU B O 1
ATOM 3341 N N . SER B 1 58 ? -20.031 8.859 8.227 1 98.56 58 SER B N 1
ATOM 3342 C CA . SER B 1 58 ? -21.453 8.914 7.852 1 98.56 58 SER B CA 1
ATOM 3343 C C . SER B 1 58 ? -21.641 8.633 6.367 1 98.56 58 SER B C 1
ATOM 3345 O O . SER B 1 58 ? -22.359 9.367 5.68 1 98.56 58 SER B O 1
ATOM 3347 N N . CYS B 1 59 ? -20.953 7.609 5.875 1 98.62 59 CYS B N 1
ATOM 3348 C CA . CYS B 1 59 ? -21.109 7.207 4.48 1 98.62 59 CYS B CA 1
ATOM 3349 C C . CYS B 1 59 ? -21.406 5.715 4.367 1 98.62 59 CYS B C 1
ATOM 3351 O O . CYS B 1 59 ? -21.469 5.016 5.379 1 98.62 59 CYS B O 1
ATOM 3353 N N . GLU B 1 60 ? -21.703 5.219 3.141 1 98.62 60 GLU B N 1
ATOM 3354 C CA . GLU B 1 60 ? -21.969 3.805 2.893 1 98.62 60 GLU B CA 1
ATOM 3355 C C . GLU B 1 60 ? -20.672 3.008 2.83 1 98.62 60 GLU B C 1
ATOM 3357 O O . GLU B 1 60 ? -19.625 3.531 2.406 1 98.62 60 GLU B O 1
ATOM 3362 N N . ASN B 1 61 ? -20.75 1.76 3.229 1 98.56 61 ASN B N 1
ATOM 3363 C CA . ASN B 1 61 ? -19.578 0.882 3.174 1 98.56 61 ASN B CA 1
ATOM 3364 C C . ASN B 1 61 ? -18.984 0.833 1.771 1 98.56 61 ASN B C 1
ATOM 3366 O O . ASN B 1 61 ? -17.766 0.802 1.615 1 98.56 61 ASN B O 1
ATOM 3370 N N . GLU B 1 62 ? -19.812 0.897 0.722 1 98 62 GLU B N 1
ATOM 3371 C CA . GLU B 1 62 ? -19.406 0.75 -0.673 1 98 62 GLU B CA 1
ATOM 3372 C C . GLU B 1 62 ? -18.656 1.983 -1.165 1 98 62 GLU B C 1
ATOM 3374 O O . GLU B 1 62 ? -18.031 1.953 -2.225 1 98 62 GLU B O 1
ATOM 3379 N N . GLU B 1 63 ? -18.656 3.029 -0.35 1 98.81 63 GLU B N 1
ATOM 3380 C CA . GLU B 1 63 ? -18 4.281 -0.738 1 98.81 63 GLU B CA 1
ATOM 3381 C C . GLU B 1 63 ? -16.594 4.367 -0.178 1 98.81 63 GLU B C 1
ATOM 3383 O O . GLU B 1 63 ? -15.859 5.316 -0.465 1 98.81 63 GLU B O 1
ATOM 3388 N N . LEU B 1 64 ? -16.25 3.35 0.601 1 98.81 64 LEU B N 1
ATOM 3389 C CA . LEU B 1 64 ? -14.938 3.383 1.249 1 98.81 64 LEU B CA 1
ATOM 3390 C C . LEU B 1 64 ? -13.984 2.385 0.601 1 98.81 64 LEU B C 1
ATOM 3392 O O . LEU B 1 64 ? -14.305 1.2 0.487 1 98.81 64 LEU B O 1
ATOM 3396 N N . PHE B 1 65 ? -12.781 2.842 0.196 1 98.88 65 PHE B N 1
ATOM 3397 C CA . PHE B 1 65 ? -11.766 2.006 -0.428 1 98.88 65 PHE B CA 1
ATOM 3398 C C . PHE B 1 65 ? -10.453 2.086 0.344 1 98.88 65 PHE B C 1
ATOM 3400 O O . PHE B 1 65 ? -9.898 3.174 0.533 1 98.88 65 PHE B O 1
ATOM 3407 N N . PHE B 1 66 ? -9.93 0.958 0.783 1 98.88 66 PHE B N 1
ATOM 3408 C CA . PHE B 1 66 ? -8.688 0.934 1.548 1 98.88 66 PHE B CA 1
ATOM 3409 C C . PHE B 1 66 ? -7.488 1.127 0.632 1 98.88 66 PHE B C 1
ATOM 3411 O O . PHE B 1 66 ? -7.465 0.614 -0.488 1 98.88 66 PHE B O 1
ATOM 3418 N N . THR B 1 67 ? -6.527 1.891 1.055 1 98.81 67 THR B N 1
ATOM 3419 C CA . THR B 1 67 ? -5.258 2.139 0.384 1 98.81 67 THR B CA 1
ATOM 3420 C C . THR B 1 67 ? -4.086 1.892 1.332 1 98.81 67 THR B C 1
ATOM 3422 O O . THR B 1 67 ? -4.289 1.604 2.514 1 98.81 67 THR B O 1
ATOM 3425 N N . SER B 1 68 ? -2.891 1.95 0.842 1 98.69 68 SER B N 1
ATOM 3426 C CA . SER B 1 68 ? -1.713 1.688 1.663 1 98.69 68 SER B CA 1
ATOM 3427 C C . SER B 1 68 ? -1.319 2.916 2.475 1 98.69 68 SER B C 1
ATOM 3429 O O . SER B 1 68 ? -0.32 2.896 3.197 1 98.69 68 SER B O 1
ATOM 3431 N N . GLY B 1 69 ? -2.066 4.027 2.416 1 98.56 69 GLY B N 1
ATOM 3432 C CA . GLY B 1 69 ? -1.809 5.25 3.158 1 98.56 69 GLY B CA 1
ATOM 3433 C C . GLY B 1 69 ? -2.418 6.48 2.512 1 98.56 69 GLY B C 1
ATOM 3434 O O . GLY B 1 69 ? -3.059 6.383 1.463 1 98.56 69 GLY B O 1
ATOM 3435 N N . GLY B 1 70 ? -2.229 7.586 3.148 1 98.75 70 GLY B N 1
ATOM 3436 C CA . GLY B 1 70 ? -2.766 8.836 2.645 1 98.75 70 GLY B CA 1
ATOM 3437 C C . GLY B 1 70 ? -2.176 9.242 1.307 1 98.75 70 GLY B C 1
ATOM 3438 O O . GLY B 1 70 ? -2.877 9.797 0.455 1 98.75 70 GLY B O 1
ATOM 3439 N N . THR B 1 71 ? -0.877 8.969 1.093 1 98.81 71 THR B N 1
ATOM 3440 C CA . THR B 1 71 ? -0.213 9.312 -0.159 1 98.81 71 THR B CA 1
ATOM 3441 C C . THR B 1 71 ? -0.848 8.562 -1.33 1 98.81 71 THR B C 1
ATOM 3443 O O . THR B 1 71 ? -1.171 9.172 -2.355 1 98.81 71 THR B O 1
ATOM 3446 N N . GLU B 1 72 ? -1.071 7.281 -1.157 1 98.81 72 GLU B N 1
ATOM 3447 C CA . GLU B 1 72 ? -1.71 6.512 -2.221 1 98.81 72 GLU B CA 1
ATOM 3448 C C . GLU B 1 72 ? -3.141 6.984 -2.461 1 98.81 72 GLU B C 1
ATOM 3450 O O . GLU B 1 72 ? -3.59 7.07 -3.605 1 98.81 72 GLU B O 1
ATOM 3455 N N . ALA B 1 73 ? -3.875 7.262 -1.41 1 98.94 73 ALA B N 1
ATOM 3456 C CA . ALA B 1 73 ? -5.25 7.742 -1.531 1 98.94 73 ALA B CA 1
ATOM 3457 C C . ALA B 1 73 ? -5.305 9.07 -2.285 1 98.94 73 ALA B C 1
ATOM 3459 O O . ALA B 1 73 ? -6.148 9.25 -3.168 1 98.94 73 ALA B O 1
ATOM 3460 N N . ASN B 1 74 ? -4.402 10.031 -1.953 1 98.94 74 ASN B N 1
ATOM 3461 C CA . ASN B 1 74 ? -4.328 11.305 -2.656 1 98.94 74 ASN B CA 1
ATOM 3462 C C . ASN B 1 74 ? -4.016 11.117 -4.137 1 98.94 74 ASN B C 1
ATOM 3464 O O . ASN B 1 74 ? -4.613 11.766 -4.992 1 98.94 74 ASN B O 1
ATOM 3468 N N . ASN B 1 75 ? -3.049 10.242 -4.406 1 98.94 75 ASN B N 1
ATOM 3469 C CA . ASN B 1 75 ? -2.699 9.977 -5.801 1 98.94 75 ASN B CA 1
ATOM 3470 C C . ASN B 1 75 ? -3.887 9.406 -6.574 1 98.94 75 ASN B C 1
ATOM 3472 O O . ASN B 1 75 ? -4.16 9.828 -7.699 1 98.94 75 ASN B O 1
ATOM 3476 N N . LEU B 1 76 ? -4.535 8.398 -5.949 1 98.88 76 LEU B N 1
ATOM 3477 C CA . LEU B 1 76 ? -5.711 7.805 -6.578 1 98.88 76 LEU B CA 1
ATOM 3478 C C . LEU B 1 76 ? -6.781 8.859 -6.84 1 98.88 76 LEU B C 1
ATOM 3480 O O . LEU B 1 76 ? -7.367 8.898 -7.922 1 98.88 76 LEU B O 1
ATOM 3484 N N . ALA B 1 77 ? -7.031 9.742 -5.906 1 98.94 77 ALA B N 1
ATOM 3485 C CA . ALA B 1 77 ? -8.039 10.797 -6.035 1 98.94 77 ALA B CA 1
ATOM 3486 C C . ALA B 1 77 ? -7.676 11.766 -7.156 1 98.94 77 ALA B C 1
ATOM 3488 O O . ALA B 1 77 ? -8.508 12.062 -8.016 1 98.94 77 ALA B O 1
ATOM 3489 N N . ILE B 1 78 ? -6.438 12.219 -7.164 1 98.94 78 ILE B N 1
ATOM 3490 C CA . ILE B 1 78 ? -6.016 13.297 -8.047 1 98.94 78 ILE B CA 1
ATOM 3491 C C . ILE B 1 78 ? -5.887 12.773 -9.477 1 98.94 78 ILE B C 1
ATOM 3493 O O . ILE B 1 78 ? -6.508 13.305 -10.398 1 98.94 78 ILE B O 1
ATOM 3497 N N . PHE B 1 79 ? -5.125 11.719 -9.695 1 98.75 79 PHE B N 1
ATOM 3498 C CA . PHE B 1 79 ? -4.949 11.172 -11.031 1 98.75 79 PHE B CA 1
ATOM 3499 C C . PHE B 1 79 ? -6.25 10.562 -11.547 1 98.75 79 PHE B C 1
ATOM 3501 O O . PHE B 1 79 ? -6.613 10.75 -12.703 1 98.75 79 PHE B O 1
ATOM 3508 N N . GLY B 1 80 ? -6.895 9.75 -10.633 1 98.62 80 GLY B N 1
ATOM 3509 C CA . GLY B 1 80 ? -8.133 9.109 -11.031 1 98.62 80 GLY B CA 1
ATOM 3510 C C . GLY B 1 80 ? -9.195 10.086 -11.492 1 98.62 80 GLY B C 1
ATOM 3511 O O . GLY B 1 80 ? -9.867 9.859 -12.5 1 98.62 80 GLY B O 1
ATOM 3512 N N . SER B 1 81 ? -9.344 11.211 -10.75 1 98.62 81 SER B N 1
ATOM 3513 C CA . SER B 1 81 ? -10.336 12.219 -11.094 1 98.62 81 SER B CA 1
ATOM 3514 C C . SER B 1 81 ? -9.953 12.945 -12.383 1 98.62 81 SER B C 1
ATOM 3516 O O . SER B 1 81 ? -10.805 13.156 -13.258 1 98.62 81 SER B O 1
ATOM 3518 N N . ALA B 1 82 ? -8.688 13.383 -12.484 1 98.56 82 ALA B N 1
ATOM 3519 C CA . ALA B 1 82 ? -8.227 14.117 -13.656 1 98.56 82 ALA B CA 1
ATOM 3520 C C . ALA B 1 82 ? -8.43 13.297 -14.93 1 98.56 82 ALA B C 1
ATOM 3522 O O . ALA B 1 82 ? -8.953 13.805 -15.922 1 98.56 82 ALA B O 1
ATOM 3523 N N . MET B 1 83 ? -8.086 11.992 -14.875 1 97.62 83 MET B N 1
ATOM 3524 C CA . MET B 1 83 ? -8.18 11.141 -16.047 1 97.62 83 MET B CA 1
ATOM 3525 C C . MET B 1 83 ? -9.633 10.852 -16.406 1 97.62 83 MET B C 1
ATOM 3527 O O . MET B 1 83 ? -9.984 10.781 -17.578 1 97.62 83 MET B O 1
ATOM 3531 N N . ALA B 1 84 ? -10.414 10.703 -15.406 1 97.88 84 ALA B N 1
ATOM 3532 C CA . ALA B 1 84 ? -11.828 10.414 -15.633 1 97.88 84 ALA B CA 1
ATOM 3533 C C . ALA B 1 84 ? -12.531 11.594 -16.297 1 97.88 84 ALA B C 1
ATOM 3535 O O . ALA B 1 84 ? -13.516 11.414 -17.016 1 97.88 84 ALA B O 1
ATOM 3536 N N . ASN B 1 85 ? -12.031 12.797 -16.094 1 97.75 85 ASN B N 1
ATOM 3537 C CA . ASN B 1 85 ? -12.734 13.984 -16.547 1 97.75 85 ASN B CA 1
ATOM 3538 C C . ASN B 1 85 ? -11.922 14.75 -17.594 1 97.75 85 ASN B C 1
ATOM 3540 O O . ASN B 1 85 ? -12.195 15.922 -17.859 1 97.75 85 ASN B O 1
ATOM 3544 N N . LYS B 1 86 ? -10.969 14.102 -18.156 1 94.81 86 LYS B N 1
ATOM 3545 C CA . LYS B 1 86 ? -10.008 14.742 -19.062 1 94.81 86 LYS B CA 1
ATOM 3546 C C . LYS B 1 86 ? -10.711 15.367 -20.266 1 94.81 86 LYS B C 1
ATOM 3548 O O . LYS B 1 86 ? -10.25 16.375 -20.797 1 94.81 86 LYS B O 1
ATOM 3553 N N . ARG B 1 87 ? -11.852 14.945 -20.703 1 95.88 87 ARG B N 1
ATOM 3554 C CA . ARG B 1 87 ? -12.555 15.43 -21.875 1 95.88 87 ARG B CA 1
ATOM 3555 C C . ARG B 1 87 ? -13.414 16.641 -21.531 1 95.88 87 ARG B C 1
ATOM 3557 O O . ARG B 1 87 ? -13.859 17.375 -22.422 1 95.88 87 ARG B O 1
ATOM 3564 N N . LYS B 1 88 ? -13.609 16.875 -20.25 1 97.5 88 LYS B N 1
ATOM 3565 C CA . LYS B 1 88 ? -14.523 17.938 -19.812 1 97.5 88 LYS B CA 1
ATOM 3566 C C . LYS B 1 88 ? -13.766 19.234 -19.578 1 97.5 88 LYS B C 1
ATOM 3568 O O . LYS B 1 88 ? -14.367 20.312 -19.562 1 97.5 88 LYS B O 1
ATOM 3573 N N . GLY B 1 89 ? -12.523 19.203 -19.375 1 96.69 89 GLY B N 1
ATOM 3574 C CA . GLY B 1 89 ? -11.688 20.344 -19.047 1 96.69 89 GLY B CA 1
ATOM 3575 C C . GLY B 1 89 ? -10.266 19.953 -18.688 1 96.69 89 GLY B C 1
ATOM 3576 O O . GLY B 1 89 ? -9.906 18.781 -18.734 1 96.69 89 GLY B O 1
ATOM 3577 N N . ASN B 1 90 ? -9.484 20.906 -18.266 1 97.62 90 ASN B N 1
ATOM 3578 C CA . ASN B 1 90 ? -8.086 20.609 -17.984 1 97.62 90 ASN B CA 1
ATOM 3579 C C . ASN B 1 90 ? -7.57 21.375 -16.781 1 97.62 90 ASN B C 1
ATOM 3581 O O . ASN B 1 90 ? -6.383 21.328 -16.469 1 97.62 90 ASN B O 1
ATOM 3585 N N . ARG B 1 91 ? -8.43 22.094 -16.125 1 98.81 91 ARG B N 1
ATOM 3586 C CA . ARG B 1 91 ? -7.992 22.953 -15.023 1 98.81 91 ARG B CA 1
ATOM 3587 C C . ARG B 1 91 ? -8.148 22.219 -13.688 1 98.81 91 ARG B C 1
ATOM 3589 O O . ARG B 1 91 ? -9.195 21.641 -13.414 1 98.81 91 ARG B O 1
ATOM 3596 N N . ILE B 1 92 ? -7.121 22.203 -12.906 1 98.94 92 ILE B N 1
ATOM 3597 C CA . ILE B 1 92 ? -7.086 21.688 -11.547 1 98.94 92 ILE B CA 1
ATOM 3598 C C . ILE B 1 92 ? -6.75 22.812 -10.57 1 98.94 92 ILE B C 1
ATOM 3600 O O . ILE B 1 92 ? -5.797 23.562 -10.789 1 98.94 92 ILE B O 1
ATOM 3604 N N . VAL B 1 93 ? -7.543 23 -9.516 1 98.94 93 VAL B N 1
ATOM 3605 C CA . VAL B 1 93 ? -7.316 24.016 -8.492 1 98.94 93 VAL B CA 1
ATOM 3606 C C . VAL B 1 93 ? -6.883 23.359 -7.191 1 98.94 93 VAL B C 1
ATOM 3608 O O . VAL B 1 93 ? -7.5 22.391 -6.742 1 98.94 93 VAL B O 1
ATOM 3611 N N . THR B 1 94 ? -5.84 23.797 -6.641 1 98.94 94 THR B N 1
ATOM 3612 C CA . THR B 1 94 ? -5.309 23.328 -5.363 1 98.94 94 THR B CA 1
ATOM 3613 C C . THR B 1 94 ? -4.66 24.484 -4.598 1 98.94 94 THR B C 1
ATOM 3615 O O . THR B 1 94 ? -5.023 25.641 -4.789 1 98.94 94 THR B O 1
ATOM 3618 N N . THR B 1 95 ? -3.865 24.219 -3.574 1 98.88 95 THR B N 1
ATOM 3619 C CA . THR B 1 95 ? -3.178 25.281 -2.844 1 98.88 95 THR B CA 1
ATOM 3620 C C . THR B 1 95 ? -1.669 25.062 -2.869 1 98.88 95 THR B C 1
ATOM 3622 O O . THR B 1 95 ? -1.2 23.953 -3.137 1 98.88 95 THR B O 1
ATOM 3625 N N . ALA B 1 96 ? -0.921 26.094 -2.596 1 98.62 96 ALA B N 1
ATOM 3626 C CA . ALA B 1 96 ? 0.538 26.031 -2.6 1 98.62 96 ALA B CA 1
ATOM 3627 C C . ALA B 1 96 ? 1.063 25.375 -1.333 1 98.62 96 ALA B C 1
ATOM 3629 O O . ALA B 1 96 ? 2.246 25.031 -1.248 1 98.62 96 ALA B O 1
ATOM 3630 N N . ILE B 1 97 ? 0.162 25.047 -0.4 1 98.12 97 ILE B N 1
ATOM 3631 C CA . ILE B 1 97 ? 0.646 24.578 0.893 1 98.12 97 ILE B CA 1
ATOM 3632 C C . ILE B 1 97 ? 0.183 23.141 1.125 1 98.12 97 ILE B C 1
ATOM 3634 O O . ILE B 1 97 ? 0.183 22.656 2.26 1 98.12 97 ILE B O 1
ATOM 3638 N N . GLU B 1 98 ? -0.235 22.438 0.054 1 98.69 98 GLU B N 1
ATOM 3639 C CA . GLU B 1 98 ? -0.679 21.062 0.157 1 98.69 98 GLU B CA 1
ATOM 3640 C C . GLU B 1 98 ? 0.476 20.141 0.541 1 98.69 98 GLU B C 1
ATOM 3642 O O . GLU B 1 98 ? 1.645 20.516 0.413 1 98.69 98 GLU B O 1
ATOM 3647 N N . HIS B 1 99 ? 0.108 18.969 1.097 1 98.25 99 HIS B N 1
ATOM 3648 C CA . HIS B 1 99 ? 1.084 17.906 1.292 1 98.25 99 HIS B CA 1
ATOM 3649 C C . HIS B 1 99 ? 1.769 17.531 -0.02 1 98.25 99 HIS B C 1
ATOM 3651 O O . HIS B 1 99 ? 1.167 17.656 -1.092 1 98.25 99 HIS B O 1
ATOM 3657 N N . GLU B 1 100 ? 2.959 17.031 0.058 1 97.69 100 GLU B N 1
ATOM 3658 C CA . GLU B 1 100 ? 3.75 16.688 -1.118 1 97.69 100 GLU B CA 1
ATOM 3659 C C . GLU B 1 100 ? 3.01 15.688 -2.004 1 97.69 100 GLU B C 1
ATOM 3661 O O . GLU B 1 100 ? 3.148 15.719 -3.229 1 97.69 100 GLU B O 1
ATOM 3666 N N . SER B 1 101 ? 2.248 14.789 -1.423 1 98.56 101 SER B N 1
ATOM 3667 C CA . SER B 1 101 ? 1.522 13.781 -2.197 1 98.56 101 SER B CA 1
ATOM 3668 C C . SER B 1 101 ? 0.503 14.438 -3.125 1 98.56 101 SER B C 1
ATOM 3670 O O . SER B 1 101 ? 0.145 13.867 -4.16 1 98.56 101 SER B O 1
ATOM 3672 N N . VAL B 1 102 ? -0.007 15.602 -2.785 1 98.88 102 VAL B N 1
ATOM 3673 C CA . VAL B 1 102 ? -0.906 16.344 -3.658 1 98.88 102 VAL B CA 1
ATOM 3674 C C . VAL B 1 102 ? -0.091 17.203 -4.625 1 98.88 102 VAL B C 1
ATOM 3676 O O . VAL B 1 102 ? -0.32 17.172 -5.836 1 98.88 102 VAL B O 1
ATOM 3679 N N . LEU B 1 103 ? 0.93 17.922 -4.121 1 98.75 103 LEU B N 1
ATOM 3680 C CA . LEU B 1 103 ? 1.696 18.875 -4.922 1 98.75 103 LEU B CA 1
ATOM 3681 C C . LEU B 1 103 ? 2.451 18.156 -6.039 1 98.75 103 LEU B C 1
ATOM 3683 O O . LEU B 1 103 ? 2.49 18.641 -7.176 1 98.75 103 LEU B O 1
ATOM 3687 N N . GLU B 1 104 ? 3.084 17.016 -5.707 1 98.62 104 GLU B N 1
ATOM 3688 C CA . GLU B 1 104 ? 3.84 16.281 -6.715 1 98.62 104 GLU B CA 1
ATOM 3689 C C . GLU B 1 104 ? 2.91 15.609 -7.727 1 98.62 104 GLU B C 1
ATOM 3691 O O . GLU B 1 104 ? 3.262 15.461 -8.898 1 98.62 104 GLU B O 1
ATOM 3696 N N . SER B 1 105 ? 1.735 15.195 -7.328 1 98.81 105 SER B N 1
ATOM 3697 C CA . SER B 1 105 ? 0.753 14.602 -8.234 1 98.81 105 SER B CA 1
ATOM 3698 C C . SER B 1 105 ? 0.272 15.609 -9.266 1 98.81 105 SER B C 1
ATOM 3700 O O . SER B 1 105 ? 0.246 15.32 -10.461 1 98.81 105 SER B O 1
ATOM 3702 N N . VAL B 1 106 ? -0.084 16.812 -8.781 1 98.88 106 VAL B N 1
ATOM 3703 C CA . VAL B 1 106 ? -0.592 17.812 -9.727 1 98.88 106 VAL B CA 1
ATOM 3704 C C . VAL B 1 106 ? 0.549 18.328 -10.602 1 98.88 106 VAL B C 1
ATOM 3706 O O . VAL B 1 106 ? 0.343 18.656 -11.773 1 98.88 106 VAL B O 1
ATOM 3709 N N . ALA B 1 107 ? 1.782 18.375 -10.031 1 98.81 107 ALA B N 1
ATOM 3710 C CA . ALA B 1 107 ? 2.934 18.75 -10.844 1 98.81 107 ALA B CA 1
ATOM 3711 C C . ALA B 1 107 ? 3.117 17.781 -12.016 1 98.81 107 ALA B C 1
ATOM 3713 O O . ALA B 1 107 ? 3.424 18.203 -13.133 1 98.81 107 ALA B O 1
ATOM 3714 N N . GLU B 1 108 ? 2.975 16.5 -11.734 1 98.5 108 GLU B N 1
ATOM 3715 C CA . GLU B 1 108 ? 3.078 15.492 -12.789 1 98.5 108 GLU B CA 1
ATOM 3716 C C . GLU B 1 108 ? 1.976 15.672 -13.836 1 98.5 108 GLU B C 1
ATOM 3718 O O . GLU B 1 108 ? 2.215 15.523 -15.031 1 98.5 108 GLU B O 1
ATOM 3723 N N . LEU B 1 109 ? 0.775 15.969 -13.375 1 98.62 109 LEU B N 1
ATOM 3724 C CA . LEU B 1 109 ? -0.339 16.203 -14.281 1 98.62 109 LEU B CA 1
ATOM 3725 C C . LEU B 1 109 ? -0.087 17.438 -15.141 1 98.62 109 LEU B C 1
ATOM 3727 O O . LEU B 1 109 ? -0.475 17.484 -16.312 1 98.62 109 LEU B O 1
ATOM 3731 N N . GLU B 1 110 ? 0.568 18.422 -14.523 1 98.56 110 GLU B N 1
ATOM 3732 C CA . GLU B 1 110 ? 0.929 19.625 -15.281 1 98.56 110 GLU B CA 1
ATOM 3733 C C . GLU B 1 110 ? 1.829 19.266 -16.469 1 98.56 110 GLU B C 1
ATOM 3735 O O . GLU B 1 110 ? 1.663 19.812 -17.562 1 98.56 110 GLU B O 1
ATOM 3740 N N . LYS B 1 111 ? 2.75 18.359 -16.25 1 97.56 111 LYS B N 1
ATOM 3741 C CA . LYS B 1 111 ? 3.627 17.891 -17.328 1 97.56 111 LYS B CA 1
ATOM 3742 C C . LYS B 1 111 ? 2.828 17.203 -18.438 1 97.56 111 LYS B C 1
ATOM 3744 O O . LYS B 1 111 ? 3.275 17.141 -19.578 1 97.56 111 LYS B O 1
ATOM 3749 N N . GLN B 1 112 ? 1.688 16.734 -18.094 1 96.06 112 GLN B N 1
ATOM 3750 C CA . GLN B 1 112 ? 0.854 16 -19.031 1 96.06 112 GLN B CA 1
ATOM 3751 C C . GLN B 1 112 ? -0.138 16.922 -19.734 1 96.06 112 GLN B C 1
ATOM 3753 O O . GLN B 1 112 ? -1.001 16.469 -20.484 1 96.06 112 GLN B O 1
ATOM 3758 N N . GLY B 1 113 ? -0.118 18.203 -19.391 1 97.56 113 GLY B N 1
ATOM 3759 C CA . GLY B 1 113 ? -0.879 19.172 -20.156 1 97.56 113 GLY B CA 1
ATOM 3760 C C . GLY B 1 113 ? -2.006 19.812 -19.375 1 97.56 113 GLY B C 1
ATOM 3761 O O . GLY B 1 113 ? -2.707 20.688 -19.891 1 97.56 113 GLY B O 1
ATOM 3762 N N . PHE B 1 114 ? -2.203 19.484 -18.125 1 98.69 114 PHE B N 1
ATOM 3763 C CA . PHE B 1 114 ? -3.232 20.094 -17.297 1 98.69 114 PHE B CA 1
ATOM 3764 C C . PHE B 1 114 ? -2.793 21.484 -16.844 1 98.69 114 PHE B C 1
ATOM 3766 O O . PHE B 1 114 ? -1.597 21.734 -16.688 1 98.69 114 PHE B O 1
ATOM 3773 N N . GLU B 1 115 ? -3.756 22.391 -16.688 1 98.81 115 GLU B N 1
ATOM 3774 C CA . GLU B 1 115 ? -3.535 23.672 -16.047 1 98.81 115 GLU B CA 1
ATOM 3775 C C . GLU B 1 115 ? -3.74 23.578 -14.539 1 98.81 115 GLU B C 1
ATOM 3777 O O . GLU B 1 115 ? -4.836 23.266 -14.07 1 98.81 115 GLU B O 1
ATOM 3782 N N . VAL B 1 116 ? -2.736 23.859 -13.812 1 98.88 116 VAL B N 1
ATOM 3783 C CA . VAL B 1 116 ? -2.848 23.766 -12.359 1 98.88 116 VAL B CA 1
ATOM 3784 C C . VAL B 1 116 ? -2.773 25.141 -11.734 1 98.88 116 VAL B C 1
ATOM 3786 O O . VAL B 1 116 ? -1.811 25.891 -11.953 1 98.88 116 VAL B O 1
ATOM 3789 N N . ILE B 1 117 ? -3.799 25.531 -10.984 1 98.94 117 ILE B N 1
ATOM 3790 C CA . ILE B 1 117 ? -3.842 26.766 -10.219 1 98.94 117 ILE B CA 1
ATOM 3791 C C . ILE B 1 117 ? -3.543 26.484 -8.75 1 98.94 117 ILE B C 1
ATOM 3793 O O . ILE B 1 117 ? -4.258 25.703 -8.102 1 98.94 117 ILE B O 1
ATOM 3797 N N . ARG B 1 118 ? -2.512 27.062 -8.227 1 98.88 118 ARG B N 1
ATOM 3798 C CA . ARG B 1 118 ? -2.139 26.922 -6.82 1 98.88 118 ARG B CA 1
ATOM 3799 C C . ARG B 1 118 ? -2.436 28.188 -6.043 1 98.88 118 ARG B C 1
ATOM 3801 O O . ARG B 1 118 ? -1.793 29.219 -6.262 1 98.88 118 ARG B O 1
ATOM 3808 N N . LEU B 1 119 ? -3.367 28.125 -5.137 1 98.88 119 LEU B N 1
ATOM 3809 C CA . LEU B 1 119 ? -3.723 29.281 -4.32 1 98.88 119 LEU B CA 1
ATOM 3810 C C . LEU B 1 119 ? -2.637 29.562 -3.289 1 98.88 119 LEU B C 1
ATOM 3812 O O . LEU B 1 119 ? -2.188 28.656 -2.582 1 98.88 119 LEU B O 1
ATOM 3816 N N . GLU B 1 120 ? -2.215 30.797 -3.178 1 98.5 120 GLU B N 1
ATOM 3817 C CA . GLU B 1 120 ? -1.175 31.219 -2.244 1 98.5 120 GLU B CA 1
ATOM 3818 C C . GLU B 1 120 ? -1.771 31.625 -0.897 1 98.5 120 GLU B C 1
ATOM 3820 O O . GLU B 1 120 ? -2.791 32.312 -0.846 1 98.5 120 GLU B O 1
ATOM 3825 N N . PRO B 1 121 ? -1.12 31.188 0.159 1 98.06 121 PRO B N 1
ATOM 3826 C CA . PRO B 1 121 ? -1.604 31.594 1.477 1 98.06 121 PRO B CA 1
ATOM 3827 C C . PRO B 1 121 ? -1.157 33 1.847 1 98.06 121 PRO B C 1
ATOM 3829 O O . PRO B 1 121 ? -0.265 33.562 1.202 1 98.06 121 PRO B O 1
ATOM 3832 N N . ASN B 1 122 ? -1.838 33.625 2.855 1 96.56 122 ASN B N 1
ATOM 3833 C CA . ASN B 1 122 ? -1.284 34.812 3.498 1 96.56 122 ASN B CA 1
ATOM 3834 C C . ASN B 1 122 ? -0.176 34.438 4.484 1 96.56 122 ASN B C 1
ATOM 3836 O O . ASN B 1 122 ? 0.235 33.281 4.562 1 96.56 122 ASN B O 1
ATOM 3840 N N . SER B 1 123 ? 0.271 35.375 5.211 1 94.31 123 SER B N 1
ATOM 3841 C CA . SER B 1 123 ? 1.429 35.188 6.078 1 94.31 123 SER B CA 1
ATOM 3842 C C . SER B 1 123 ? 1.081 34.312 7.281 1 94.31 123 SER B C 1
ATOM 3844 O O . SER B 1 123 ? 1.972 33.812 7.988 1 94.31 123 SER B O 1
ATOM 3846 N N . ASP B 1 124 ? -0.204 34.031 7.492 1 92.81 124 ASP B N 1
ATOM 3847 C CA . ASP B 1 124 ? -0.643 33.156 8.586 1 92.81 124 ASP B CA 1
ATOM 3848 C C . ASP B 1 124 ? -0.984 31.766 8.086 1 92.81 124 ASP B C 1
ATOM 3850 O O . ASP B 1 124 ? -1.439 30.922 8.852 1 92.81 124 ASP B O 1
ATOM 3854 N N . GLY B 1 125 ? -0.799 31.562 6.785 1 95.75 125 GLY B N 1
ATOM 3855 C CA . GLY B 1 125 ? -1.039 30.25 6.215 1 95.75 125 GLY B CA 1
ATOM 3856 C C . GLY B 1 125 ? -2.473 30.047 5.766 1 95.75 125 GLY B C 1
ATOM 3857 O O . GLY B 1 125 ? -2.875 28.922 5.438 1 95.75 125 GLY B O 1
ATOM 3858 N N . ASN B 1 126 ? -3.24 31.094 5.68 1 96.38 126 ASN B N 1
ATOM 3859 C CA . ASN B 1 126 ? -4.66 30.969 5.371 1 96.38 126 ASN B CA 1
ATOM 3860 C C . ASN B 1 126 ? -4.941 31.234 3.896 1 96.38 126 ASN B C 1
ATOM 3862 O O . ASN B 1 126 ? -4.281 32.062 3.277 1 96.38 126 ASN B O 1
ATOM 3866 N N . ILE B 1 127 ? -5.848 30.516 3.359 1 97.69 127 ILE B N 1
ATOM 3867 C CA . ILE B 1 127 ? -6.418 30.703 2.029 1 97.69 127 ILE B CA 1
ATOM 3868 C C . ILE B 1 127 ? -7.859 31.188 2.15 1 97.69 127 ILE B C 1
ATOM 3870 O O . ILE B 1 127 ? -8.656 30.609 2.898 1 97.69 127 ILE B O 1
ATOM 3874 N N . SER B 1 128 ? -8.211 32.219 1.467 1 97.94 128 SER B N 1
ATOM 3875 C CA . SER B 1 128 ? -9.547 32.812 1.611 1 97.94 128 SER B CA 1
ATOM 3876 C C . SER B 1 128 ? -10.555 32.094 0.702 1 97.94 128 SER B C 1
ATOM 3878 O O . SER B 1 128 ? -10.172 31.5 -0.308 1 97.94 128 SER B O 1
ATOM 3880 N N . GLU B 1 129 ? -11.805 32.188 1.07 1 98.19 129 GLU B N 1
ATOM 3881 C CA . GLU B 1 129 ? -12.867 31.672 0.214 1 98.19 129 GLU B CA 1
ATOM 3882 C C . GLU B 1 129 ? -12.867 32.375 -1.145 1 98.19 129 GLU B C 1
ATOM 3884 O O . GLU B 1 129 ? -13.141 31.734 -2.17 1 98.19 129 GLU B O 1
ATOM 3889 N N . GLU B 1 130 ? -12.578 33.656 -1.112 1 98.5 130 GLU B N 1
ATOM 3890 C CA . GLU B 1 130 ? -12.578 34.438 -2.338 1 98.5 130 GLU B CA 1
ATOM 3891 C C . GLU B 1 130 ? -11.586 33.906 -3.357 1 98.5 130 GLU B C 1
ATOM 3893 O O . GLU B 1 130 ? -11.867 33.875 -4.555 1 98.5 130 GLU B O 1
ATOM 3898 N N . GLN B 1 131 ? -10.469 33.438 -2.898 1 98.75 131 GLN B N 1
ATOM 3899 C CA . GLN B 1 131 ? -9.461 32.875 -3.789 1 98.75 131 GLN B CA 1
ATOM 3900 C C . GLN B 1 131 ? -10.016 31.641 -4.516 1 98.75 131 GLN B C 1
ATOM 3902 O O . GLN B 1 131 ? -9.703 31.422 -5.688 1 98.75 131 GLN B O 1
ATOM 3907 N N . ILE B 1 132 ? -10.82 30.828 -3.803 1 98.88 132 ILE B N 1
ATOM 3908 C CA . ILE B 1 132 ? -11.406 29.625 -4.387 1 98.88 132 ILE B CA 1
ATOM 3909 C C . ILE B 1 132 ? -12.391 30.016 -5.488 1 98.88 132 ILE B C 1
ATOM 3911 O O . ILE B 1 132 ? -12.328 29.469 -6.598 1 98.88 132 ILE B O 1
ATOM 3915 N N . PHE B 1 133 ? -13.266 31 -5.176 1 98.81 133 PHE B N 1
ATOM 3916 C CA . PHE B 1 133 ? -14.266 31.438 -6.129 1 98.81 133 PHE B CA 1
ATOM 3917 C C . PHE B 1 133 ? -13.617 32.031 -7.379 1 98.81 133 PHE B C 1
ATOM 3919 O O . PHE B 1 133 ? -14.109 31.828 -8.492 1 98.81 133 PHE B O 1
ATOM 3926 N N . GLU B 1 134 ? -12.539 32.719 -7.203 1 98.81 134 GLU B N 1
ATOM 3927 C CA . GLU B 1 134 ? -11.844 33.344 -8.32 1 98.81 134 GLU B CA 1
ATOM 3928 C C . GLU B 1 134 ? -11.109 32.312 -9.172 1 98.81 134 GLU B C 1
ATOM 3930 O O . GLU B 1 134 ? -10.984 32.5 -10.383 1 98.81 134 GLU B O 1
ATOM 3935 N N . ALA B 1 135 ? -10.664 31.25 -8.57 1 98.88 135 ALA B N 1
ATOM 3936 C CA . ALA B 1 135 ? -9.812 30.281 -9.25 1 98.88 135 ALA B CA 1
ATOM 3937 C C . ALA B 1 135 ? -10.656 29.266 -10.031 1 98.88 135 ALA B C 1
ATOM 3939 O O . ALA B 1 135 ? -10.242 28.797 -11.086 1 98.88 135 ALA B O 1
ATOM 3940 N N . VAL B 1 136 ? -11.844 28.922 -9.516 1 98.88 136 VAL B N 1
ATOM 3941 C CA . VAL B 1 136 ? -12.703 27.922 -10.141 1 98.88 136 VAL B CA 1
ATOM 3942 C C . VAL B 1 136 ? -13.477 28.547 -11.297 1 98.88 136 VAL B C 1
ATOM 3944 O O . VAL B 1 136 ? -14.094 29.609 -11.148 1 98.88 136 VAL B O 1
ATOM 3947 N N . ASN B 1 137 ? -13.383 27.953 -12.453 1 98.56 137 ASN B N 1
ATOM 3948 C CA . ASN B 1 137 ? -14.148 28.375 -13.625 1 98.56 137 ASN B CA 1
ATOM 3949 C C . ASN B 1 137 ? -14.742 27.188 -14.367 1 98.56 137 ASN B C 1
ATOM 3951 O O . ASN B 1 137 ? -14.734 26.062 -13.859 1 98.56 137 ASN B O 1
ATOM 3955 N N . SER B 1 138 ? -15.297 27.375 -15.547 1 98.19 138 SER B N 1
ATOM 3956 C CA . SER B 1 138 ? -16.094 26.375 -16.25 1 98.19 138 SER B CA 1
ATOM 3957 C C . SER B 1 138 ? -15.211 25.25 -16.781 1 98.19 138 SER B C 1
ATOM 3959 O O . SER B 1 138 ? -15.703 24.172 -17.125 1 98.19 138 SER B O 1
ATOM 3961 N N . ASP B 1 139 ? -13.844 25.469 -16.766 1 98.31 139 ASP B N 1
ATOM 3962 C CA . ASP B 1 139 ? -12.914 24.453 -17.281 1 98.31 139 ASP B CA 1
ATOM 3963 C C . ASP B 1 139 ? -12.344 23.625 -16.141 1 98.31 139 ASP B C 1
ATOM 3965 O O . ASP B 1 139 ? -11.578 22.672 -16.375 1 98.31 139 ASP B O 1
ATOM 3969 N N . THR B 1 140 ? -12.711 23.969 -14.922 1 98.88 140 THR B N 1
ATOM 3970 C CA . THR B 1 140 ? -12.18 23.266 -13.766 1 98.88 140 THR B CA 1
ATOM 3971 C C . THR B 1 140 ? -12.789 21.875 -13.656 1 98.88 140 THR B C 1
ATOM 3973 O O . THR B 1 140 ? -14.008 21.719 -13.672 1 98.88 140 THR B O 1
ATOM 3976 N N . ILE B 1 141 ? -11.898 20.844 -13.523 1 98.88 141 ILE B N 1
ATOM 3977 C CA . ILE B 1 141 ? -12.398 19.469 -13.484 1 98.88 141 ILE B CA 1
ATOM 3978 C C . ILE B 1 141 ? -12.117 18.859 -12.117 1 98.88 141 ILE B C 1
ATOM 3980 O O . ILE B 1 141 ? -12.656 17.797 -11.781 1 98.88 141 ILE B O 1
ATOM 3984 N N . LEU B 1 142 ? -11.25 19.469 -11.336 1 98.94 142 LEU B N 1
ATOM 3985 C CA . LEU B 1 142 ? -10.883 18.984 -10.008 1 98.94 142 LEU B CA 1
ATOM 3986 C C . LEU B 1 142 ? -10.469 20.141 -9.102 1 98.94 142 LEU B C 1
ATOM 3988 O O . LEU B 1 142 ? -9.727 21.016 -9.523 1 98.94 142 LEU B O 1
ATOM 3992 N N . VAL B 1 143 ? -11 20.203 -7.938 1 98.94 143 VAL B N 1
ATOM 3993 C CA . VAL B 1 143 ? -10.477 21.016 -6.84 1 98.94 143 VAL B CA 1
ATOM 3994 C C . VAL B 1 143 ? -9.992 20.109 -5.715 1 98.94 143 VAL B C 1
ATOM 3996 O O . VAL B 1 143 ? -10.758 19.297 -5.191 1 98.94 143 VAL B O 1
ATOM 3999 N N . SER B 1 144 ? -8.742 20.125 -5.426 1 98.94 144 SER B N 1
ATOM 4000 C CA . SER B 1 144 ? -8.141 19.359 -4.344 1 98.94 144 SER B CA 1
ATOM 4001 C C . SER B 1 144 ? -7.543 20.266 -3.279 1 98.94 144 SER B C 1
ATOM 4003 O O . SER B 1 144 ? -6.656 21.078 -3.57 1 98.94 144 SER B O 1
ATOM 4005 N N . MET B 1 145 ? -7.992 20.172 -2.051 1 98.88 145 MET B N 1
ATOM 4006 C CA . MET B 1 145 ? -7.551 21.031 -0.949 1 98.88 145 MET B CA 1
ATOM 4007 C C . MET B 1 145 ? -7.516 20.25 0.36 1 98.88 145 MET B C 1
ATOM 4009 O O . MET B 1 145 ? -8.422 19.469 0.65 1 98.88 145 MET B O 1
ATOM 4013 N N . MET B 1 146 ? -6.465 20.391 1.106 1 98.88 146 MET B N 1
ATOM 4014 C CA . MET B 1 146 ? -6.438 19.766 2.426 1 98.88 146 MET B CA 1
ATOM 4015 C C . MET B 1 146 ? -7.344 20.516 3.4 1 98.88 146 MET B C 1
ATOM 4017 O O . MET B 1 146 ? -7.582 21.719 3.238 1 98.88 146 MET B O 1
ATOM 4021 N N . TYR B 1 147 ? -7.855 19.797 4.398 1 98.88 147 TYR B N 1
ATOM 4022 C CA . TYR B 1 147 ? -8.703 20.391 5.434 1 98.88 147 TYR B CA 1
ATOM 4023 C C . TYR B 1 147 ? -7.863 21.125 6.461 1 98.88 147 TYR B C 1
ATOM 4025 O O . TYR B 1 147 ? -8.172 22.266 6.816 1 98.88 147 TYR B O 1
ATOM 4033 N N . VAL B 1 148 ? -6.809 20.516 6.922 1 98.81 148 VAL B N 1
ATOM 4034 C CA . VAL B 1 148 ? -5.891 21.047 7.914 1 98.81 148 VAL B CA 1
ATOM 4035 C C . VAL B 1 148 ? -4.449 20.891 7.43 1 98.81 148 VAL B C 1
ATOM 4037 O O . VAL B 1 148 ? -4.039 19.797 7.031 1 98.81 148 VAL B O 1
ATOM 4040 N N . ASN B 1 149 ? -3.74 22.016 7.371 1 98.5 149 ASN B N 1
ATOM 4041 C CA . ASN B 1 149 ? -2.336 21.938 6.984 1 98.5 149 ASN B CA 1
ATOM 4042 C C . ASN B 1 149 ? -1.495 21.234 8.047 1 98.5 149 ASN B C 1
ATOM 4044 O O . ASN B 1 149 ? -1.637 21.516 9.242 1 98.5 149 ASN B O 1
ATOM 4048 N N . ASN B 1 150 ? -0.659 20.344 7.617 1 97.94 150 ASN B N 1
ATOM 4049 C CA . ASN B 1 150 ? 0.08 19.484 8.523 1 97.94 150 ASN B CA 1
ATOM 4050 C C . ASN B 1 150 ? 1.27 20.203 9.148 1 97.94 150 ASN B C 1
ATOM 4052 O O . ASN B 1 150 ? 1.928 19.672 10.047 1 97.94 150 ASN B O 1
ATOM 4056 N N . GLU B 1 151 ? 1.598 21.406 8.789 1 97.31 151 GLU B N 1
ATOM 4057 C CA . GLU B 1 151 ? 2.795 22.078 9.281 1 97.31 151 GLU B CA 1
ATOM 4058 C C . GLU B 1 151 ? 2.436 23.266 10.18 1 97.31 151 GLU B C 1
ATOM 4060 O O . GLU B 1 151 ? 3.02 23.438 11.25 1 97.31 151 GLU B O 1
ATOM 4065 N N . VAL B 1 152 ? 1.402 24.031 9.711 1 97.81 152 VAL B N 1
ATOM 4066 C CA . VAL B 1 152 ? 1.094 25.25 10.461 1 97.81 152 VAL B CA 1
ATOM 4067 C C . VAL B 1 152 ? -0.337 25.172 10.984 1 97.81 152 VAL B C 1
ATOM 4069 O O . VAL B 1 152 ? -0.802 26.109 11.656 1 97.81 152 VAL B O 1
ATOM 4072 N N . GLY B 1 153 ? -1.075 24.141 10.68 1 98.25 153 GLY B N 1
ATOM 4073 C CA . GLY B 1 153 ? -2.379 23.906 11.273 1 98.25 153 GLY B CA 1
ATOM 4074 C C . GLY B 1 153 ? -3.484 24.719 10.648 1 98.25 153 GLY B C 1
ATOM 4075 O O . GLY B 1 153 ? -4.621 24.719 11.125 1 98.25 153 GLY B O 1
ATOM 4076 N N . SER B 1 154 ? -3.209 25.453 9.547 1 98.19 154 SER B N 1
ATOM 4077 C CA . SER B 1 154 ? -4.258 26.203 8.875 1 98.19 154 SER B CA 1
ATOM 4078 C C . SER B 1 154 ? -5.473 25.344 8.586 1 98.19 154 SER B C 1
ATOM 4080 O O . SER B 1 154 ? -5.34 24.219 8.07 1 98.19 154 SER B O 1
ATOM 4082 N N . VAL B 1 155 ? -6.629 25.797 9.023 1 98.5 155 VAL B N 1
ATOM 4083 C CA . VAL B 1 155 ? -7.895 25.156 8.672 1 98.5 155 VAL B CA 1
ATOM 4084 C C . VAL B 1 155 ? -8.477 25.812 7.422 1 98.5 155 VAL B C 1
ATOM 4086 O O . VAL B 1 155 ? -8.977 26.938 7.488 1 98.5 155 VAL B O 1
ATOM 4089 N N . LEU B 1 156 ? -8.453 25.141 6.277 1 98.5 156 LEU B N 1
ATOM 4090 C CA . LEU B 1 156 ? -8.797 25.766 5 1 98.5 156 LEU B CA 1
ATOM 4091 C C . LEU B 1 156 ? -10.305 25.75 4.781 1 98.5 156 LEU B C 1
ATOM 4093 O O . LEU B 1 156 ? -11.008 24.906 5.336 1 98.5 156 LEU B O 1
ATOM 4097 N N . PRO B 1 157 ? -10.812 26.703 4.07 1 98.5 157 PRO B N 1
ATOM 4098 C CA . PRO B 1 157 ? -12.258 26.844 3.883 1 98.5 157 PRO B CA 1
ATOM 4099 C C . PRO B 1 157 ? -12.812 25.844 2.863 1 98.5 157 PRO B C 1
ATOM 4101 O O . PRO B 1 157 ? -13.461 26.25 1.896 1 98.5 157 PRO B O 1
ATOM 4104 N N . VAL B 1 158 ? -12.742 24.562 3.139 1 98.62 158 VAL B N 1
ATOM 4105 C CA . VAL B 1 158 ? -13.078 23.5 2.195 1 98.62 158 VAL B CA 1
ATOM 4106 C C . VAL B 1 158 ? -14.586 23.469 1.961 1 98.62 158 VAL B C 1
ATOM 4108 O O . VAL B 1 158 ? -15.047 23 0.919 1 98.62 158 VAL B O 1
ATOM 4111 N N . LYS B 1 159 ? -15.398 23.984 2.85 1 97.75 159 LYS B N 1
ATOM 4112 C CA . LYS B 1 159 ? -16.844 24 2.707 1 97.75 159 LYS B CA 1
ATOM 4113 C C . LYS B 1 159 ? -17.281 24.906 1.557 1 97.75 159 LYS B C 1
ATOM 4115 O O . LYS B 1 159 ? -18.375 24.781 1.033 1 97.75 159 LYS B O 1
ATOM 4120 N N . SER B 1 160 ? -16.406 25.812 1.163 1 98.44 160 SER B N 1
ATOM 4121 C CA . SER B 1 160 ? -16.734 26.781 0.118 1 98.44 160 SER B CA 1
ATOM 4122 C C . SER B 1 160 ? -16.484 26.203 -1.269 1 98.44 160 SER B C 1
ATOM 4124 O O . SER B 1 160 ? -16.938 26.75 -2.271 1 98.44 160 SER B O 1
ATOM 4126 N N . ILE B 1 161 ? -15.766 25.078 -1.363 1 98.88 161 ILE B N 1
ATOM 4127 C CA . ILE B 1 161 ? -15.344 24.531 -2.646 1 98.88 161 ILE B CA 1
ATOM 4128 C C . ILE B 1 161 ? -16.562 24.172 -3.484 1 98.88 161 ILE B C 1
ATOM 4130 O O . ILE B 1 161 ? -16.672 24.562 -4.648 1 98.88 161 ILE B O 1
ATOM 4134 N N . ARG B 1 162 ? -17.469 23.406 -2.881 1 98.81 162 ARG B N 1
ATOM 4135 C CA . ARG B 1 162 ? -18.641 22.984 -3.619 1 98.81 162 ARG B CA 1
ATOM 4136 C C . ARG B 1 162 ? -19.453 24.172 -4.121 1 98.81 162 ARG B C 1
ATOM 4138 O O . ARG B 1 162 ? -19.984 24.156 -5.23 1 98.81 162 ARG B O 1
ATOM 4145 N N . LYS B 1 163 ? -19.547 25.219 -3.275 1 98.62 163 LYS B N 1
ATOM 4146 C CA . LYS B 1 163 ? -20.25 26.453 -3.67 1 98.62 163 LYS B CA 1
ATOM 4147 C C . LYS B 1 163 ? -19.578 27.094 -4.879 1 98.62 163 LYS B C 1
ATOM 4149 O O . LYS B 1 163 ? -20.266 27.531 -5.809 1 98.62 163 LYS B O 1
ATOM 4154 N N . ALA B 1 164 ? -18.297 27.188 -4.871 1 98.88 164 ALA B N 1
ATOM 4155 C CA . ALA B 1 164 ? -17.547 27.766 -5.977 1 98.88 164 ALA B CA 1
ATOM 4156 C C . ALA B 1 164 ? -17.734 26.969 -7.258 1 98.88 164 ALA B C 1
ATOM 4158 O O . ALA B 1 164 ? -17.906 27.547 -8.336 1 98.88 164 ALA B O 1
ATOM 4159 N N . VAL B 1 165 ? -17.719 25.641 -7.137 1 98.88 165 VAL B N 1
ATOM 4160 C CA . VAL B 1 165 ? -17.891 24.75 -8.281 1 98.88 165 VAL B CA 1
ATOM 4161 C C . VAL B 1 165 ? -19.266 24.953 -8.898 1 98.88 165 VAL B C 1
ATOM 4163 O O . VAL B 1 165 ? -19.391 25.062 -10.117 1 98.88 165 VAL B O 1
ATOM 4166 N N . LYS B 1 166 ? -20.281 25.016 -8.078 1 98.69 166 LYS B N 1
ATOM 4167 C CA . LYS B 1 166 ? -21.656 25.219 -8.539 1 98.69 166 LYS B CA 1
ATOM 4168 C C . LYS B 1 166 ? -21.812 26.578 -9.211 1 98.69 166 LYS B C 1
ATOM 4170 O O . LYS B 1 166 ? -22.406 26.672 -10.289 1 98.69 166 LYS B O 1
ATOM 4175 N N . LYS B 1 167 ? -21.297 27.562 -8.539 1 98.5 167 LYS B N 1
ATOM 4176 C CA . LYS B 1 167 ? -21.406 28.922 -9.07 1 98.5 167 LYS B CA 1
ATOM 4177 C C . LYS B 1 167 ? -20.781 29.031 -10.453 1 98.5 167 LYS B C 1
ATOM 4179 O O . LYS B 1 167 ? -21.328 29.688 -11.336 1 98.5 167 LYS B O 1
ATOM 4184 N N . ALA B 1 168 ? -19.672 28.359 -10.68 1 98.56 168 ALA B N 1
ATOM 4185 C CA . ALA B 1 168 ? -18.938 28.422 -11.938 1 98.56 168 ALA B CA 1
ATOM 4186 C C . ALA B 1 168 ? -19.516 27.469 -12.969 1 98.56 168 ALA B C 1
ATOM 4188 O O . ALA B 1 168 ? -19.094 27.453 -14.125 1 98.56 168 ALA B O 1
ATOM 4189 N N . LYS B 1 169 ? -20.5 26.625 -12.531 1 98.38 169 LYS B N 1
ATOM 4190 C CA . LYS B 1 169 ? -21.031 25.562 -13.367 1 98.38 169 LYS B CA 1
ATOM 4191 C C . LYS B 1 169 ? -19.922 24.656 -13.883 1 98.38 169 LYS B C 1
ATOM 4193 O O . LYS B 1 169 ? -19.906 24.281 -15.062 1 98.38 169 LYS B O 1
ATOM 4198 N N . ALA B 1 170 ? -18.969 24.422 -13.055 1 98.56 170 ALA B N 1
ATOM 4199 C CA . ALA B 1 170 ? -17.812 23.594 -13.406 1 98.56 170 ALA B CA 1
ATOM 4200 C C . ALA B 1 170 ? -18.156 22.109 -13.273 1 98.56 170 ALA B C 1
ATOM 4202 O O . ALA B 1 170 ? -18.938 21.719 -12.398 1 98.56 170 ALA B O 1
ATOM 4203 N N . PRO B 1 171 ? -17.609 21.25 -14.086 1 98.19 171 PRO B N 1
ATOM 4204 C CA . PRO B 1 171 ? -17.766 19.797 -13.922 1 98.19 171 PRO B CA 1
ATOM 4205 C C . PRO B 1 171 ? -16.812 19.234 -12.867 1 98.19 171 PRO B C 1
ATOM 4207 O O . PRO B 1 171 ? -16.531 18.031 -12.883 1 98.19 171 PRO B O 1
ATOM 4210 N N . ALA B 1 172 ? -16.344 19.969 -11.93 1 98.75 172 ALA B N 1
ATOM 4211 C CA . ALA B 1 172 ? -15.211 19.656 -11.07 1 98.75 172 ALA B CA 1
ATOM 4212 C C . ALA B 1 172 ? -15.625 18.688 -9.961 1 98.75 172 ALA B C 1
ATOM 4214 O O . ALA B 1 172 ? -16.672 18.875 -9.328 1 98.75 172 ALA B O 1
ATOM 4215 N N . LEU B 1 173 ? -14.844 17.609 -9.805 1 98.94 173 LEU B N 1
ATOM 4216 C CA . LEU B 1 173 ? -14.898 16.844 -8.57 1 98.94 173 LEU B CA 1
ATOM 4217 C C . LEU B 1 173 ? -14.234 17.594 -7.422 1 98.94 173 LEU B C 1
ATOM 4219 O O . LEU B 1 173 ? -13.312 18.375 -7.645 1 98.94 173 LEU B O 1
ATOM 4223 N N . VAL B 1 174 ? -14.75 17.406 -6.227 1 98.94 174 VAL B N 1
ATOM 4224 C CA . VAL B 1 174 ? -14.203 18.016 -5.016 1 98.94 174 VAL B CA 1
ATOM 4225 C C . VAL B 1 174 ? -13.484 16.953 -4.188 1 98.94 174 VAL B C 1
ATOM 4227 O O . VAL 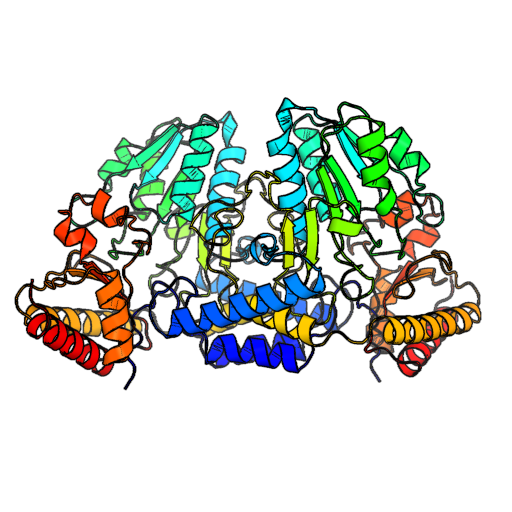B 1 174 ? -14.109 16.016 -3.684 1 98.94 174 VAL B O 1
ATOM 4230 N N . HIS B 1 175 ? -12.195 17.062 -4.078 1 99 175 HIS B N 1
ATOM 4231 C CA . HIS B 1 175 ? -11.367 16.219 -3.225 1 99 175 HIS B CA 1
ATOM 4232 C C . HIS B 1 175 ? -10.875 16.984 -1.999 1 99 175 HIS B C 1
ATOM 4234 O O . HIS B 1 175 ? -10.344 18.094 -2.123 1 99 175 HIS B O 1
ATOM 4240 N N . ILE B 1 176 ? -11.062 16.438 -0.824 1 99 176 ILE B N 1
ATOM 4241 C CA . ILE B 1 176 ? -10.547 17.031 0.408 1 99 176 ILE B CA 1
ATOM 4242 C C . ILE B 1 176 ? -9.594 16.047 1.094 1 99 176 ILE B C 1
ATOM 4244 O O . ILE B 1 176 ? -9.984 14.922 1.42 1 99 176 ILE B O 1
ATOM 4248 N N . ASP B 1 177 ? -8.367 16.453 1.257 1 98.94 177 ASP B N 1
ATOM 4249 C CA . ASP B 1 177 ? -7.398 15.695 2.053 1 98.94 177 ASP B CA 1
ATOM 4250 C C . ASP B 1 177 ? -7.629 15.914 3.547 1 98.94 177 ASP B C 1
ATOM 4252 O O . ASP B 1 177 ? -7.254 16.953 4.09 1 98.94 177 ASP B O 1
ATOM 4256 N N . CYS B 1 178 ? -8.156 14.898 4.207 1 98.94 178 CYS B N 1
ATOM 4257 C CA . CYS B 1 178 ? -8.531 15.016 5.613 1 98.94 178 CYS B CA 1
ATOM 4258 C C . CYS B 1 178 ? -7.559 14.25 6.504 1 98.94 178 CYS B C 1
ATOM 4260 O O . CYS B 1 178 ? -7.898 13.883 7.629 1 98.94 178 CYS B O 1
ATOM 4262 N N . VAL B 1 179 ? -6.371 14.031 6.055 1 98.88 179 VAL B N 1
ATOM 4263 C CA . VAL B 1 179 ? -5.379 13.219 6.758 1 98.88 179 VAL B CA 1
ATOM 4264 C C . VAL B 1 179 ? -5.133 13.797 8.148 1 98.88 179 VAL B C 1
ATOM 4266 O O . VAL B 1 179 ? -5.105 13.062 9.141 1 98.88 179 VAL B O 1
ATOM 4269 N N . GLN B 1 180 ? -4.992 15.109 8.258 1 98.75 180 GLN B N 1
ATOM 4270 C CA . GLN B 1 180 ? -4.703 15.734 9.547 1 98.75 180 GLN B CA 1
ATOM 4271 C C . GLN B 1 180 ? -5.988 16.109 10.281 1 98.75 180 GLN B C 1
ATOM 4273 O O . GLN B 1 180 ? -5.965 16.422 11.469 1 98.75 180 GLN B O 1
ATOM 4278 N N . ALA B 1 181 ? -7.121 16.078 9.609 1 98.88 181 ALA B N 1
ATOM 4279 C CA . ALA B 1 181 ? -8.398 16.5 10.18 1 98.88 181 ALA B CA 1
ATOM 4280 C C . ALA B 1 181 ? -9.148 15.32 10.773 1 98.88 181 ALA B C 1
ATOM 4282 O O . ALA B 1 181 ? -9.883 15.477 11.758 1 98.88 181 ALA B O 1
ATOM 4283 N N . TYR B 1 182 ? -9.008 14.133 10.227 1 98.88 182 TYR B N 1
ATOM 4284 C CA . TYR B 1 182 ? -9.773 12.953 10.617 1 98.88 182 TYR B CA 1
ATOM 4285 C C . TYR B 1 182 ? -9.531 12.602 12.078 1 98.88 182 TYR B C 1
ATOM 4287 O O . TYR B 1 182 ? -8.383 12.562 12.531 1 98.88 182 TYR B O 1
ATOM 4295 N N . GLY B 1 183 ? -10.555 12.336 12.797 1 98.5 183 GLY B N 1
ATOM 4296 C CA . GLY B 1 183 ? -10.469 12.023 14.211 1 98.5 183 GLY B CA 1
ATOM 4297 C C . GLY B 1 183 ? -10.352 13.258 15.094 1 98.5 183 GLY B C 1
ATOM 4298 O O . GLY B 1 183 ? -10.414 13.156 16.312 1 98.5 183 GLY B O 1
ATOM 4299 N N . LYS B 1 184 ? -10.211 14.469 14.469 1 98.44 184 LYS B N 1
ATOM 4300 C CA . LYS B 1 184 ? -9.992 15.719 15.195 1 98.44 184 LYS B CA 1
ATOM 4301 C C . LYS B 1 184 ? -11.109 16.719 14.922 1 98.44 184 LYS B C 1
ATOM 4303 O O . LYS B 1 184 ? -11.367 17.609 15.734 1 98.44 184 LYS B O 1
ATOM 4308 N N . TYR B 1 185 ? -11.688 16.656 13.758 1 97.94 185 TYR B N 1
ATOM 4309 C CA . TYR B 1 185 ? -12.836 17.438 13.32 1 97.94 185 TYR B CA 1
ATOM 4310 C C . TYR B 1 185 ? -13.977 16.531 12.867 1 97.94 185 TYR B C 1
ATOM 4312 O O . TYR B 1 185 ? -13.766 15.352 12.578 1 97.94 185 TYR B O 1
ATOM 4320 N N . GL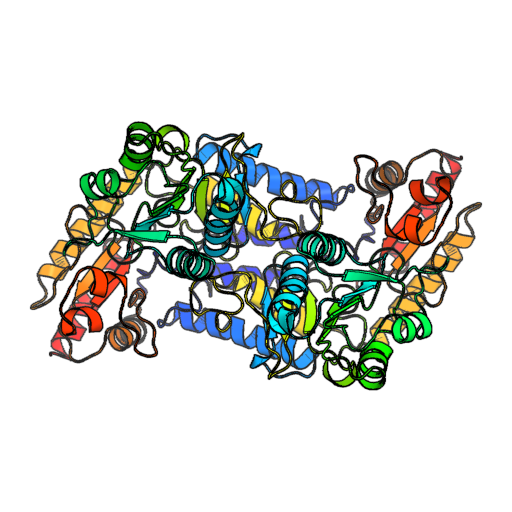U B 1 186 ? -15.164 17.062 12.914 1 96.56 186 GLU B N 1
ATOM 4321 C CA . GLU B 1 186 ? -16.266 16.328 12.305 1 96.56 186 GLU B CA 1
ATOM 4322 C C . GLU B 1 186 ? -16.125 16.297 10.781 1 96.56 186 GLU B C 1
ATOM 4324 O O . GLU B 1 186 ? -16.094 17.344 10.133 1 96.56 186 GLU B O 1
ATOM 4329 N N . ILE B 1 187 ? -16.016 15.156 10.266 1 98.31 187 ILE B N 1
ATOM 4330 C CA . ILE B 1 187 ? -15.898 14.977 8.82 1 98.31 187 ILE B CA 1
ATOM 4331 C C . ILE B 1 187 ? -17.094 14.18 8.297 1 98.31 187 ILE B C 1
ATOM 4333 O O . ILE B 1 187 ? -17.203 12.984 8.562 1 98.31 187 ILE B O 1
ATOM 4337 N N . LYS B 1 188 ? -17.953 14.766 7.656 1 98.62 188 LYS B N 1
ATOM 4338 C CA . LYS B 1 188 ? -19.047 14.18 6.887 1 98.62 188 LYS B CA 1
ATOM 4339 C C . LYS B 1 188 ? -18.969 14.602 5.422 1 98.62 188 LYS B C 1
ATOM 4341 O O . LYS B 1 188 ? -19.406 15.695 5.059 1 98.62 188 LYS B O 1
ATOM 4346 N N . PRO B 1 189 ? -18.469 13.672 4.578 1 98.81 189 PRO B N 1
ATOM 4347 C CA . PRO B 1 189 ? -18.203 14.047 3.188 1 98.81 189 PRO B CA 1
ATOM 4348 C C . PRO B 1 189 ? -19.391 14.711 2.51 1 98.81 189 PRO B C 1
ATOM 4350 O O . PRO B 1 189 ? -19.234 15.711 1.811 1 98.81 189 PRO B O 1
ATOM 4353 N N . ALA B 1 190 ? -20.562 14.227 2.766 1 98.44 190 ALA B N 1
ATOM 4354 C CA . ALA B 1 190 ? -21.766 14.789 2.158 1 98.44 190 ALA B CA 1
ATOM 4355 C C . ALA B 1 190 ? -21.984 16.234 2.594 1 98.44 190 ALA B C 1
ATOM 4357 O O . ALA B 1 190 ? -22.312 17.094 1.772 1 98.44 190 ALA B O 1
ATOM 4358 N N . LYS B 1 191 ? -21.781 16.531 3.896 1 98.19 191 LYS B N 1
ATOM 4359 C CA . LYS B 1 191 ? -21.953 17.891 4.422 1 98.19 191 LYS B CA 1
ATOM 4360 C C . LYS B 1 191 ? -20.859 18.812 3.896 1 98.19 191 LYS B C 1
ATOM 4362 O O . LYS B 1 191 ? -21.094 20.016 3.711 1 98.19 191 LYS B O 1
ATOM 4367 N N . LEU B 1 192 ? -19.719 18.281 3.586 1 98.56 192 LEU B N 1
ATOM 4368 C CA . LEU B 1 192 ? -18.594 19.062 3.08 1 98.56 192 LEU B CA 1
ATOM 4369 C C . LEU B 1 192 ? -18.734 19.312 1.583 1 98.56 192 LEU B C 1
ATOM 4371 O O . LEU B 1 192 ? -18.016 20.141 1.018 1 98.56 192 LEU B O 1
ATOM 4375 N N . GLY B 1 193 ? -19.656 18.594 0.954 1 98.62 193 GLY B N 1
ATOM 4376 C CA . GLY B 1 193 ? -19.781 18.672 -0.493 1 98.62 193 GLY B CA 1
ATOM 4377 C C . GLY B 1 193 ? -18.656 17.969 -1.226 1 98.62 193 GLY B C 1
ATOM 4378 O O . GLY B 1 193 ? -18.328 18.312 -2.359 1 98.62 193 GLY B O 1
ATOM 4379 N N . ALA B 1 194 ? -18.031 17.016 -0.594 1 98.88 194 ALA B N 1
ATOM 4380 C CA . ALA B 1 194 ? -16.875 16.328 -1.163 1 98.88 194 ALA B CA 1
ATOM 4381 C C . ALA B 1 194 ? -17.312 15.125 -1.993 1 98.88 194 ALA B C 1
ATOM 4383 O O . ALA B 1 194 ? -18.281 14.438 -1.643 1 98.88 194 ALA B O 1
ATOM 4384 N N . ASP B 1 195 ? -16.641 14.867 -3.123 1 98.94 195 ASP B N 1
ATOM 4385 C CA . ASP B 1 195 ? -16.781 13.641 -3.898 1 98.94 195 ASP B CA 1
ATOM 4386 C C . ASP B 1 195 ? -15.742 12.602 -3.477 1 98.94 195 ASP B C 1
ATOM 4388 O O . ASP B 1 195 ? -15.961 11.398 -3.621 1 98.94 195 ASP B O 1
ATOM 4392 N N . LEU B 1 196 ? -14.609 13.078 -3.041 1 98.94 196 LEU B N 1
ATOM 4393 C CA . LEU B 1 196 ? -13.477 12.266 -2.609 1 98.94 196 LEU B CA 1
ATOM 4394 C C . LEU B 1 196 ? -12.898 12.797 -1.304 1 98.94 196 LEU B C 1
ATOM 4396 O O . LEU B 1 196 ? -12.727 14.008 -1.141 1 98.94 196 LEU B O 1
ATOM 4400 N N . VAL B 1 197 ? -12.617 11.922 -0.315 1 99 197 VAL B N 1
ATOM 4401 C CA . VAL B 1 197 ? -12 12.305 0.949 1 99 197 VAL B CA 1
ATOM 4402 C C . VAL B 1 197 ? -10.891 11.32 1.301 1 99 197 VAL B C 1
ATOM 4404 O O . VAL B 1 197 ? -11.109 10.109 1.326 1 99 197 VAL B O 1
ATOM 4407 N N . THR B 1 198 ? -9.719 11.789 1.553 1 98.94 198 THR B N 1
ATOM 4408 C CA . THR B 1 198 ? -8.57 10.977 1.941 1 98.94 198 THR B CA 1
ATOM 4409 C C . THR B 1 198 ? -8.414 10.945 3.459 1 98.94 198 THR B C 1
ATOM 4411 O O . THR B 1 198 ? -8.469 11.992 4.113 1 98.94 198 THR B O 1
ATOM 4414 N N . ILE B 1 199 ? -8.242 9.75 4.035 1 98.94 199 ILE B N 1
ATOM 4415 C CA . ILE B 1 199 ? -7.93 9.602 5.453 1 98.94 199 ILE B CA 1
ATOM 4416 C C . ILE B 1 199 ? -6.82 8.57 5.629 1 98.94 199 ILE B C 1
ATOM 4418 O O . ILE B 1 199 ? -6.52 7.809 4.707 1 98.94 199 ILE B O 1
ATOM 4422 N N . THR B 1 200 ? -6.152 8.547 6.785 1 98.88 200 THR B N 1
ATOM 4423 C CA . THR B 1 200 ? -5.09 7.59 7.074 1 98.88 200 THR B CA 1
ATOM 4424 C C . THR B 1 200 ? -5.145 7.145 8.531 1 98.88 200 THR B C 1
ATOM 4426 O O . THR B 1 200 ? -5.719 7.836 9.375 1 98.88 200 THR B O 1
ATOM 4429 N N . ALA B 1 201 ? -4.621 6.012 8.82 1 98.94 201 ALA B N 1
ATOM 4430 C CA . ALA B 1 201 ? -4.727 5.414 10.148 1 98.94 201 ALA B CA 1
ATOM 4431 C C . ALA B 1 201 ? -3.693 6.004 11.102 1 98.94 201 ALA B C 1
ATOM 4433 O O . ALA B 1 201 ? -3.977 6.219 12.281 1 98.94 201 ALA B O 1
ATOM 4434 N N . HIS B 1 202 ? -2.49 6.324 10.578 1 98.75 202 HIS B N 1
ATOM 4435 C CA . HIS B 1 202 ? -1.359 6.527 11.477 1 98.75 202 HIS B CA 1
ATOM 4436 C C . HIS B 1 202 ? -1.353 7.941 12.047 1 98.75 202 HIS B C 1
ATOM 4438 O O . HIS B 1 202 ? -0.413 8.336 12.742 1 98.75 202 HIS B O 1
ATOM 4444 N N . LYS B 1 203 ? -2.42 8.766 11.781 1 98.81 203 LYS B N 1
ATOM 4445 C CA . LYS B 1 203 ? -2.59 10.062 12.438 1 98.81 203 LYS B CA 1
ATOM 4446 C C . LYS B 1 203 ? -3.652 9.984 13.531 1 98.81 203 LYS B C 1
ATOM 4448 O O . LYS B 1 203 ? -3.904 10.969 14.227 1 98.81 203 LYS B O 1
ATOM 4453 N N . VAL B 1 204 ? -4.25 8.828 13.688 1 98.75 204 VAL B N 1
ATOM 4454 C CA . VAL B 1 204 ? -5.32 8.68 14.672 1 98.75 204 VAL B CA 1
ATOM 4455 C C . VAL B 1 204 ? -5.055 7.453 15.539 1 98.75 204 VAL B C 1
ATOM 4457 O O . VAL B 1 204 ? -5.98 6.711 15.875 1 98.75 204 VAL B O 1
ATOM 4460 N N . HIS B 1 205 ? -3.803 7.223 15.781 1 98.88 205 HIS B N 1
ATOM 4461 C CA . HIS B 1 205 ? -3.336 6.188 16.688 1 98.88 205 HIS B CA 1
ATOM 4462 C C . HIS B 1 205 ? -3.615 4.793 16.141 1 98.88 205 HIS B C 1
ATOM 4464 O O . HIS B 1 205 ? -3.902 3.863 16.891 1 98.88 205 HIS B O 1
ATOM 4470 N N . GLY B 1 206 ? -3.682 4.652 14.828 1 98.88 206 GLY B N 1
ATOM 4471 C CA . GLY B 1 206 ? -3.68 3.404 14.078 1 98.88 206 GLY B CA 1
ATOM 4472 C C . GLY B 1 206 ? -2.332 3.08 13.461 1 98.88 206 GLY B C 1
ATOM 4473 O O . GLY B 1 206 ? -1.353 3.791 13.695 1 98.88 206 GLY B O 1
ATOM 4474 N N . PRO B 1 207 ? -2.264 2.012 12.742 1 98.88 207 PRO B N 1
ATOM 4475 C CA . PRO B 1 207 ? -0.973 1.567 12.203 1 98.88 207 PRO B CA 1
ATOM 4476 C C . PRO B 1 207 ? -0.555 2.34 10.961 1 98.88 207 PRO B C 1
ATOM 4478 O O . PRO B 1 207 ? -1.41 2.814 10.203 1 98.88 207 PRO B O 1
ATOM 4481 N N . LYS B 1 208 ? 0.769 2.514 10.742 1 98.69 208 LYS B N 1
ATOM 4482 C CA . LYS B 1 208 ? 1.303 2.955 9.453 1 98.69 208 LYS B CA 1
ATOM 4483 C C . LYS B 1 208 ? 1.072 1.901 8.375 1 98.69 208 LYS B C 1
ATOM 4485 O O . LYS B 1 208 ? 1.104 0.701 8.648 1 98.69 208 LYS B O 1
ATOM 4490 N N . GLY B 1 209 ? 0.861 2.367 7.141 1 98.56 209 GLY B N 1
ATOM 4491 C CA . GLY B 1 209 ? 0.774 1.436 6.027 1 98.56 209 GLY B CA 1
ATOM 4492 C C . GLY B 1 209 ? -0.649 1.19 5.562 1 98.56 209 GLY B C 1
ATOM 4493 O O . GLY B 1 209 ? -0.894 0.319 4.727 1 98.56 209 GLY B O 1
ATOM 4494 N N . THR B 1 210 ? -1.581 2.008 6.145 1 98.88 210 THR B N 1
ATOM 4495 C CA . THR B 1 210 ? -2.963 1.847 5.707 1 98.88 210 THR B CA 1
ATOM 4496 C C . THR B 1 210 ? -3.705 3.18 5.754 1 98.88 210 THR B C 1
ATOM 4498 O O . THR B 1 210 ? -3.434 4.016 6.617 1 98.88 210 THR B O 1
ATOM 4501 N N . GLY B 1 211 ? -4.527 3.467 4.793 1 98.81 211 GLY B N 1
ATOM 4502 C CA . GLY B 1 211 ? -5.453 4.582 4.664 1 98.81 211 GLY B CA 1
ATOM 4503 C C . GLY B 1 211 ? -6.715 4.227 3.898 1 98.81 211 GLY B C 1
ATOM 4504 O O . GLY B 1 211 ? -7.062 3.051 3.775 1 98.81 211 GLY B O 1
ATOM 4505 N N . ALA B 1 212 ? -7.445 5.203 3.531 1 98.94 212 ALA B N 1
ATOM 4506 C CA . ALA B 1 212 ? -8.664 4.965 2.768 1 98.94 212 ALA B CA 1
ATOM 4507 C C . ALA B 1 212 ? -9.062 6.199 1.96 1 98.94 212 ALA B C 1
ATOM 4509 O O . ALA B 1 212 ? -8.648 7.316 2.281 1 98.94 212 ALA B O 1
ATOM 4510 N N . LEU B 1 213 ? -9.703 5.957 0.918 1 98.94 213 LEU B N 1
ATOM 4511 C CA . LEU B 1 213 ? -10.328 6.988 0.093 1 98.94 213 LEU B CA 1
ATOM 4512 C C . LEU B 1 213 ? -11.844 6.809 0.058 1 98.94 213 LEU B C 1
ATOM 4514 O O . LEU B 1 213 ? -12.336 5.742 -0.317 1 98.94 213 LEU B O 1
ATOM 4518 N N . TYR B 1 214 ? -12.555 7.82 0.561 1 98.94 214 TYR B N 1
ATOM 4519 C CA . TYR B 1 214 ? -13.984 7.914 0.295 1 98.94 214 TYR B CA 1
ATOM 4520 C C . TYR B 1 214 ? -14.25 8.328 -1.147 1 98.94 214 TYR B C 1
ATOM 4522 O O . TYR B 1 214 ? -13.672 9.305 -1.632 1 98.94 214 TYR B O 1
ATOM 4530 N N . ILE B 1 215 ? -15.008 7.59 -1.842 1 98.94 215 ILE B N 1
ATOM 4531 C CA . ILE B 1 215 ? -15.492 7.91 -3.178 1 98.94 215 ILE B CA 1
ATOM 4532 C C . ILE B 1 215 ? -17.016 7.93 -3.178 1 98.94 215 ILE B C 1
ATOM 4534 O O . ILE B 1 215 ? -17.656 6.887 -3.025 1 98.94 215 ILE B O 1
ATOM 4538 N N . LYS B 1 216 ? -17.547 9.062 -3.344 1 98.88 216 LYS B N 1
ATOM 4539 C CA . LYS B 1 216 ? -19 9.203 -3.363 1 98.88 216 LYS B CA 1
ATOM 4540 C C . LYS B 1 216 ? -19.625 8.281 -4.402 1 98.88 216 LYS B C 1
ATOM 4542 O O . LYS B 1 216 ? -19.125 8.18 -5.527 1 98.88 216 LYS B O 1
ATOM 4547 N N . LYS B 1 217 ? -20.672 7.582 -3.982 1 98 217 LYS B N 1
ATOM 4548 C CA . LYS B 1 217 ? -21.391 6.707 -4.91 1 98 217 LYS B CA 1
ATOM 4549 C C . LYS B 1 217 ? -21.719 7.438 -6.207 1 98 217 LYS B C 1
ATOM 4551 O O . LYS B 1 217 ? -22.219 8.57 -6.18 1 98 217 LYS B O 1
ATOM 4556 N N . GLY B 1 218 ? -21.391 6.828 -7.316 1 97.44 218 GLY B N 1
ATOM 4557 C CA . GLY B 1 218 ? -21.672 7.414 -8.617 1 97.44 218 GLY B CA 1
ATOM 4558 C C . GLY B 1 218 ? -20.516 8.211 -9.188 1 97.44 218 GLY B C 1
ATOM 4559 O O . GLY B 1 218 ? -20.516 8.539 -10.375 1 97.44 218 GLY B O 1
ATOM 4560 N N . THR B 1 219 ? -19.516 8.555 -8.367 1 98.5 219 THR B N 1
ATOM 4561 C CA . THR B 1 219 ? -18.328 9.273 -8.836 1 98.5 219 THR B CA 1
ATOM 4562 C C . THR B 1 219 ? -17.406 8.344 -9.617 1 98.5 219 THR B C 1
ATOM 4564 O O . THR B 1 219 ? -17.031 7.277 -9.125 1 98.5 219 THR B O 1
ATOM 4567 N N . ARG B 1 220 ? -17.062 8.68 -10.758 1 96.69 220 ARG B N 1
ATOM 4568 C CA . ARG B 1 220 ? -16.156 7.887 -11.578 1 96.69 220 ARG B CA 1
ATOM 4569 C C . ARG B 1 220 ? -14.711 8.359 -11.406 1 96.69 220 ARG B C 1
ATOM 4571 O O . ARG B 1 220 ? -14.422 9.547 -11.531 1 96.69 220 ARG B O 1
ATOM 4578 N N . ILE B 1 221 ? -13.859 7.457 -11.031 1 97.5 221 ILE B N 1
ATOM 4579 C CA . ILE B 1 221 ? -12.43 7.734 -11.07 1 97.5 221 ILE B CA 1
ATOM 4580 C C . ILE B 1 221 ? -11.703 6.59 -11.773 1 97.5 221 ILE B C 1
ATOM 4582 O O . ILE B 1 221 ? -12.188 5.457 -11.797 1 97.5 221 ILE B O 1
ATOM 4586 N N . VAL B 1 222 ? -10.617 6.84 -12.414 1 97.94 222 VAL B N 1
ATOM 4587 C CA . VAL B 1 222 ? -9.812 5.844 -13.109 1 97.94 222 VAL B CA 1
ATOM 4588 C C . VAL B 1 222 ? -8.82 5.211 -12.133 1 97.94 222 VAL B C 1
ATOM 4590 O O . VAL B 1 222 ? -8.078 5.914 -11.445 1 97.94 222 VAL B O 1
ATOM 4593 N N . PRO B 1 223 ? -8.797 3.871 -12.047 1 98.12 223 PRO B N 1
ATOM 4594 C CA . PRO B 1 223 ? -7.844 3.213 -11.148 1 98.12 223 PRO B CA 1
ATOM 4595 C C . PRO B 1 223 ? -6.391 3.5 -11.531 1 98.12 223 PRO B C 1
ATOM 4597 O O . PRO B 1 223 ? -6.102 3.809 -12.688 1 98.12 223 PRO B O 1
ATOM 4600 N N . ARG B 1 224 ? -5.543 3.43 -10.531 1 97.56 224 ARG B N 1
ATOM 4601 C CA . ARG B 1 224 ? -4.117 3.619 -10.781 1 97.56 224 ARG B CA 1
ATOM 4602 C C . ARG B 1 224 ? -3.369 2.291 -10.719 1 97.56 224 ARG B C 1
ATOM 4604 O O . ARG B 1 224 ? -2.232 2.193 -11.188 1 97.56 224 ARG B O 1
ATOM 4611 N N . THR B 1 225 ? -3.926 1.33 -10.086 1 98.06 225 THR B N 1
ATOM 4612 C CA . THR B 1 225 ? -3.385 -0.019 -9.969 1 98.06 225 THR B CA 1
ATOM 4613 C C . THR B 1 225 ? -4.32 -1.038 -10.609 1 98.06 225 THR B C 1
ATOM 4615 O O . THR B 1 225 ? -5.543 -0.934 -10.477 1 98.06 225 THR B O 1
ATOM 4618 N N . TYR B 1 226 ? -3.758 -2.01 -11.25 1 98.56 226 TYR B N 1
ATOM 4619 C CA . TYR B 1 226 ? -4.527 -3.021 -11.961 1 98.56 226 TYR B CA 1
ATOM 4620 C C . TYR B 1 226 ? -4.172 -4.422 -11.477 1 98.56 226 TYR B C 1
ATOM 4622 O O . TYR B 1 226 ? -3.008 -4.707 -11.18 1 98.56 226 TYR B O 1
ATOM 4630 N N . GLY B 1 227 ? -5.137 -5.309 -11.383 1 97.62 227 GLY B N 1
ATOM 4631 C CA . GLY B 1 227 ? -4.945 -6.656 -10.875 1 97.62 227 GLY B CA 1
ATOM 4632 C C . GLY B 1 227 ? -6.25 -7.379 -10.594 1 97.62 227 GLY B C 1
ATOM 4633 O O . GLY B 1 227 ? -7.152 -7.395 -11.43 1 97.62 227 GLY B O 1
ATOM 4634 N N . GLY B 1 228 ? -6.34 -8.008 -9.398 1 94.38 228 GLY B N 1
ATOM 4635 C CA . GLY B 1 228 ? -7.488 -8.82 -9.016 1 94.38 228 GLY B CA 1
ATOM 4636 C C . GLY B 1 228 ? -8.742 -7.996 -8.773 1 94.38 228 GLY B C 1
ATOM 4637 O O . GLY B 1 228 ? -8.82 -6.844 -9.188 1 94.38 228 GLY B O 1
ATOM 4638 N N . GLU B 1 229 ? -9.719 -8.586 -8.125 1 92.94 229 GLU B N 1
ATOM 4639 C CA . GLU B 1 229 ? -11.062 -8.023 -8 1 92.94 229 GLU B CA 1
ATOM 4640 C C . GLU B 1 229 ? -11.203 -7.207 -6.719 1 92.94 229 GLU B C 1
ATOM 4642 O O . GLU B 1 229 ? -12.242 -6.59 -6.48 1 92.94 229 GLU B O 1
ATOM 4647 N N . GLN B 1 230 ? -10.156 -7.207 -5.871 1 92.94 230 GLN B N 1
ATOM 4648 C CA . GLN B 1 230 ? -10.234 -6.531 -4.582 1 92.94 230 GLN B CA 1
ATOM 4649 C C . GLN B 1 230 ? -10.609 -5.062 -4.75 1 92.94 230 GLN B C 1
ATOM 4651 O O . GLN B 1 230 ? -10.281 -4.441 -5.762 1 92.94 230 GLN B O 1
ATOM 4656 N N . GLU B 1 231 ? -11.359 -4.48 -3.744 1 96.19 231 GLU B N 1
ATOM 4657 C CA . GLU B 1 231 ? -11.781 -3.086 -3.703 1 96.19 231 GLU B CA 1
ATOM 4658 C C . GLU B 1 231 ? -12.453 -2.676 -5.012 1 96.19 231 GLU B C 1
ATOM 4660 O O . GLU B 1 231 ? -12.172 -1.604 -5.551 1 96.19 231 GLU B O 1
ATOM 4665 N N . HIS B 1 232 ? -13.203 -3.59 -5.594 1 94.69 232 HIS B N 1
ATOM 4666 C CA . HIS B 1 232 ? -14.008 -3.369 -6.793 1 94.69 232 HIS B CA 1
ATOM 4667 C C . HIS B 1 232 ? -13.133 -2.949 -7.969 1 94.69 232 HIS B C 1
ATOM 4669 O O . HIS B 1 232 ? -13.516 -2.082 -8.758 1 94.69 232 HIS B O 1
ATOM 4675 N N . LYS B 1 233 ? -11.914 -3.408 -8.008 1 95.69 233 LYS B N 1
ATOM 4676 C CA . LYS B 1 233 ? -10.938 -3.195 -9.078 1 95.69 233 LYS B CA 1
ATOM 4677 C C . LYS B 1 233 ? -10.43 -1.756 -9.078 1 95.69 233 LYS B C 1
ATOM 4679 O O . LYS B 1 233 ? -9.617 -1.382 -9.93 1 95.69 233 LYS B O 1
ATOM 4684 N N . ILE B 1 234 ? -10.875 -0.978 -8.062 1 97.5 234 ILE B N 1
ATOM 4685 C CA . ILE B 1 234 ? -10.367 0.383 -7.922 1 97.5 234 ILE B CA 1
ATOM 4686 C C . ILE B 1 234 ? -8.961 0.35 -7.336 1 97.5 234 ILE B C 1
ATOM 4688 O O . ILE B 1 234 ? -8.117 1.188 -7.676 1 97.5 234 ILE B O 1
ATOM 4692 N N . ARG B 1 235 ? -8.773 -0.591 -6.453 1 97.88 235 ARG B N 1
ATOM 4693 C CA . ARG B 1 235 ? -7.473 -0.784 -5.82 1 97.88 235 ARG B CA 1
ATOM 4694 C C . ARG B 1 235 ? -7.203 -2.264 -5.566 1 97.88 235 ARG B C 1
ATOM 4696 O O . ARG B 1 235 ? -7.23 -2.717 -4.418 1 97.88 235 ARG B O 1
ATOM 4703 N N . PRO B 1 236 ? -6.812 -3.039 -6.594 1 97.75 236 PRO B N 1
ATOM 4704 C CA . PRO B 1 236 ? -6.586 -4.48 -6.457 1 97.75 236 PRO B CA 1
ATOM 4705 C C . PRO B 1 236 ? -5.328 -4.809 -5.656 1 97.75 236 PRO B C 1
ATOM 4707 O O . PRO B 1 236 ? -4.508 -3.924 -5.402 1 97.75 236 PRO B O 1
ATOM 4710 N N . GLY B 1 237 ? -5.223 -6.152 -5.305 1 96.94 237 GLY B N 1
ATOM 4711 C CA . GLY B 1 237 ? -4.145 -6.691 -4.492 1 96.94 237 GLY B CA 1
ATOM 4712 C C . GLY B 1 237 ? -4.617 -7.238 -3.158 1 96.94 237 GLY B C 1
ATOM 4713 O O . GLY B 1 237 ? -5.535 -6.688 -2.547 1 96.94 237 GLY B O 1
ATOM 4714 N N . THR B 1 238 ? -3.938 -8.266 -2.711 1 96.56 238 THR B N 1
ATOM 4715 C CA . THR B 1 238 ? -4.309 -8.836 -1.419 1 96.56 238 THR B CA 1
ATOM 4716 C C . THR B 1 238 ? -4.383 -7.742 -0.354 1 96.56 238 THR B C 1
ATOM 4718 O O . THR B 1 238 ? -3.439 -6.969 -0.179 1 96.56 238 THR B O 1
ATOM 4721 N N . GLU B 1 239 ? -5.504 -7.645 0.286 1 97.75 239 GLU B N 1
ATOM 4722 C CA . GLU B 1 239 ? -5.727 -6.613 1.295 1 97.75 239 GLU B CA 1
ATOM 4723 C C . GLU B 1 239 ? -4.777 -6.785 2.479 1 97.75 239 GLU B C 1
ATOM 4725 O O . GLU B 1 239 ? -4.516 -7.91 2.914 1 97.75 239 GLU B O 1
ATOM 4730 N N . ALA B 1 240 ? -4.262 -5.66 2.959 1 98.69 240 ALA B N 1
ATOM 4731 C CA . ALA B 1 240 ? -3.494 -5.68 4.199 1 98.69 240 ALA B CA 1
ATOM 4732 C C . ALA B 1 240 ? -4.41 -5.852 5.41 1 98.69 240 ALA B C 1
ATOM 4734 O O . ALA B 1 240 ? -4.508 -4.957 6.254 1 98.69 240 ALA B O 1
ATOM 4735 N N . SER B 1 241 ? -5.027 -7.023 5.547 1 98.81 241 SER B N 1
ATOM 4736 C CA . SER B 1 241 ? -6.113 -7.254 6.492 1 98.81 241 SER B CA 1
ATOM 4737 C C . SER B 1 241 ? -5.68 -6.945 7.922 1 98.81 241 SER B C 1
ATOM 4739 O O . SER B 1 241 ? -6.457 -6.414 8.711 1 98.81 241 SER B O 1
ATOM 4741 N N . PRO B 1 242 ? -4.348 -7.27 8.344 1 98.94 242 PRO B N 1
ATOM 4742 C CA . PRO B 1 242 ? -3.969 -6.902 9.711 1 98.94 242 PRO B CA 1
ATOM 4743 C C . PRO B 1 242 ? -4.02 -5.395 9.953 1 98.94 242 PRO B C 1
ATOM 4745 O O . PRO B 1 242 ? -4.547 -4.949 10.969 1 98.94 242 PRO B O 1
ATOM 4748 N N . LEU B 1 243 ? -3.535 -4.613 9.008 1 98.94 243 LEU B N 1
ATOM 4749 C CA . LEU B 1 243 ? -3.5 -3.164 9.172 1 98.94 243 LEU B CA 1
ATOM 4750 C C . LEU B 1 243 ? -4.898 -2.568 9.047 1 98.94 243 LEU B C 1
ATOM 4752 O O . LEU B 1 243 ? -5.242 -1.62 9.758 1 98.94 243 LEU B O 1
ATOM 4756 N N . ILE B 1 244 ? -5.707 -3.133 8.125 1 98.94 244 ILE B N 1
ATOM 4757 C CA . ILE B 1 244 ? -7.078 -2.67 7.938 1 98.94 244 ILE B CA 1
ATOM 4758 C C . ILE B 1 244 ? -7.875 -2.893 9.219 1 98.94 244 ILE B C 1
ATOM 4760 O O . ILE B 1 244 ? -8.586 -1.996 9.68 1 98.94 244 ILE B O 1
ATOM 4764 N N . ALA B 1 245 ? -7.715 -4.109 9.812 1 98.94 245 ALA B N 1
ATOM 4765 C CA . ALA B 1 245 ? -8.383 -4.387 11.086 1 98.94 245 ALA B CA 1
ATOM 4766 C C . ALA B 1 245 ? -7.898 -3.436 12.172 1 98.94 245 ALA B C 1
ATOM 4768 O O . ALA B 1 245 ? -8.695 -2.953 12.977 1 98.94 245 ALA B O 1
ATOM 4769 N N . GLY B 1 246 ? -6.625 -3.172 12.188 1 98.94 246 GLY B N 1
ATOM 4770 C CA . GLY B 1 246 ? -6.082 -2.197 13.117 1 98.94 246 GLY B CA 1
ATOM 4771 C C . GLY B 1 246 ? -6.66 -0.807 12.93 1 98.94 246 GLY B C 1
ATOM 4772 O O . GLY B 1 246 ? -6.945 -0.112 13.914 1 98.94 246 GLY B O 1
ATOM 4773 N N . PHE B 1 247 ? -6.816 -0.374 11.703 1 98.94 247 PHE B N 1
ATOM 4774 C CA . PHE B 1 247 ? -7.422 0.915 11.391 1 98.94 247 PHE B CA 1
ATOM 4775 C C . PHE B 1 247 ? -8.836 0.996 11.945 1 98.94 247 PHE B C 1
ATOM 4777 O O . PHE B 1 247 ? -9.203 1.978 12.594 1 98.94 247 PHE B O 1
ATOM 4784 N N . GLY B 1 248 ? -9.617 -0.073 11.688 1 98.94 248 GLY B N 1
ATOM 4785 C CA . GLY B 1 248 ? -10.953 -0.129 12.258 1 98.94 248 GLY B CA 1
ATOM 4786 C C . GLY B 1 248 ? -10.953 -0.027 13.773 1 98.94 248 GLY B C 1
ATOM 4787 O O . GLY B 1 248 ? -11.766 0.704 14.352 1 98.94 248 GLY B O 1
ATOM 4788 N N . GLU B 1 249 ? -10.016 -0.767 14.414 1 98.94 249 GLU B N 1
ATOM 4789 C CA . GLU B 1 249 ? -9.914 -0.741 15.867 1 98.94 249 GLU B CA 1
ATOM 4790 C C . GLU B 1 249 ? -9.586 0.661 16.375 1 98.94 249 GLU B C 1
ATOM 4792 O O . GLU B 1 249 ? -10.148 1.117 17.375 1 98.94 249 GLU B O 1
ATOM 4797 N N . ALA B 1 250 ? -8.68 1.38 15.703 1 98.94 250 ALA B N 1
ATOM 4798 C CA . ALA B 1 250 ? -8.32 2.744 16.078 1 98.94 250 ALA B CA 1
ATOM 4799 C C . ALA B 1 250 ? -9.539 3.662 16.047 1 98.94 250 ALA B C 1
ATOM 4801 O O . ALA B 1 250 ? -9.75 4.461 16.969 1 98.94 250 ALA B O 1
ATOM 4802 N N . VAL B 1 251 ? -10.328 3.547 15.031 1 98.88 251 VAL B N 1
ATOM 4803 C CA . VAL B 1 251 ? -11.492 4.398 14.844 1 98.88 251 VAL B CA 1
ATOM 4804 C C . VAL B 1 251 ? -12.555 4.062 15.883 1 98.88 251 VAL B C 1
ATOM 4806 O O . VAL B 1 251 ? -13.25 4.949 16.391 1 98.88 251 VAL B O 1
ATOM 4809 N N . SER B 1 252 ? -12.664 2.762 16.234 1 98.81 252 SER B N 1
ATOM 4810 C CA . SER B 1 252 ? -13.641 2.344 17.234 1 98.81 252 SER B CA 1
ATOM 4811 C C . SER B 1 252 ? -13.336 2.963 18.594 1 98.81 252 SER B C 1
ATOM 4813 O O . SER B 1 252 ? -14.211 3.031 19.453 1 98.81 252 SER B O 1
ATOM 4815 N N . LEU B 1 253 ? -12.141 3.479 18.781 1 98.5 253 LEU B N 1
ATOM 4816 C CA . LEU B 1 253 ? -11.695 4.012 20.062 1 98.5 253 LEU B CA 1
ATOM 4817 C C . LEU B 1 253 ? -11.766 5.535 20.078 1 98.5 253 LEU B C 1
ATOM 4819 O O . LEU B 1 253 ? -11.297 6.176 21.016 1 98.5 253 LEU B O 1
ATOM 4823 N N . PHE B 1 254 ? -12.32 6.121 19.031 1 98.25 254 PHE B N 1
ATOM 4824 C CA . PHE B 1 254 ? -12.453 7.574 18.984 1 98.25 254 PHE B CA 1
ATOM 4825 C C . PHE B 1 254 ? -13.148 8.086 20.25 1 98.25 254 PHE B C 1
ATOM 4827 O O . PHE B 1 254 ? -14.18 7.547 20.656 1 98.25 254 PHE B O 1
ATOM 4834 N N . PRO B 1 255 ? -12.609 9.109 20.859 1 97.12 255 PRO B N 1
ATOM 4835 C CA . PRO B 1 255 ? -13.305 9.734 21.984 1 97.12 255 PRO B CA 1
ATOM 4836 C C . PRO B 1 255 ? -14.43 10.664 21.547 1 97.12 255 PRO B C 1
ATOM 4838 O O . PRO B 1 255 ? -14.648 10.852 20.344 1 97.12 255 PRO B O 1
ATOM 4841 N N . ASP B 1 256 ? -15.125 11.188 22.594 1 97.56 256 ASP B N 1
ATOM 4842 C CA . ASP B 1 256 ? -16.062 12.266 22.312 1 97.56 256 ASP B CA 1
ATOM 4843 C C . ASP B 1 256 ? -15.352 13.484 21.734 1 97.56 256 ASP B C 1
ATOM 4845 O O . ASP B 1 256 ? -14.414 14 22.344 1 97.56 256 ASP B O 1
ATOM 4849 N N . LEU B 1 257 ? -15.773 13.898 20.594 1 97.44 257 LEU B N 1
ATOM 4850 C CA . LEU B 1 257 ? -15.07 14.938 19.859 1 97.44 257 LEU B CA 1
ATOM 4851 C C . LEU B 1 257 ? -15.078 16.25 20.625 1 97.44 257 LEU B C 1
ATOM 4853 O O . LEU B 1 257 ? -14.078 16.969 20.641 1 97.44 257 LEU B O 1
ATOM 4857 N N . LYS B 1 258 ? -16.172 16.594 21.266 1 96.94 258 LYS B N 1
ATOM 4858 C CA . LYS B 1 258 ? -16.281 17.859 22 1 96.94 258 LYS B CA 1
ATOM 4859 C C . LYS B 1 258 ? -15.32 17.891 23.188 1 96.94 258 LYS B C 1
ATOM 4861 O O . LYS B 1 258 ? -14.648 18.891 23.422 1 96.94 258 LYS B O 1
ATOM 4866 N N . GLU B 1 259 ? -15.297 16.812 23.891 1 97.5 259 GLU B N 1
ATOM 4867 C CA . GLU B 1 259 ? -14.406 16.703 25.047 1 97.5 259 GLU B CA 1
ATOM 4868 C C . GLU B 1 259 ? -12.938 16.781 24.625 1 97.5 259 GLU B C 1
ATOM 4870 O O . GLU B 1 259 ? -12.141 17.469 25.266 1 97.5 259 GLU B O 1
ATOM 4875 N N . GLN B 1 260 ? -12.617 16.094 23.578 1 97.88 260 GLN B N 1
ATOM 4876 C CA . GLN B 1 260 ? -11.25 16.109 23.062 1 97.88 260 GLN B CA 1
ATOM 4877 C C . GLN B 1 260 ? -10.844 17.5 22.609 1 97.88 260 GLN B C 1
ATOM 4879 O O . GLN B 1 260 ? -9.734 17.953 22.875 1 97.88 260 GLN B O 1
ATOM 4884 N N . THR B 1 261 ? -11.758 18.125 21.906 1 97.31 261 THR B N 1
ATOM 4885 C CA . THR B 1 261 ? -11.492 19.469 21.391 1 97.31 261 THR B CA 1
ATOM 4886 C C . THR B 1 261 ? -11.219 20.438 22.531 1 97.31 261 THR B C 1
ATOM 4888 O O . THR B 1 261 ? -10.289 21.25 22.453 1 97.31 261 THR B O 1
ATOM 4891 N N . LYS B 1 262 ? -12 20.359 23.562 1 97.88 262 LYS B N 1
ATOM 4892 C CA . LYS B 1 262 ? -11.805 21.219 24.734 1 97.88 262 LYS B CA 1
ATOM 4893 C C . LYS B 1 262 ? -10.453 20.953 25.391 1 97.88 262 LYS B C 1
ATOM 4895 O O . LYS B 1 262 ? -9.727 21.891 25.719 1 97.88 262 LYS B O 1
ATOM 4900 N N . ALA B 1 263 ? -10.141 19.672 25.594 1 98.12 263 ALA B N 1
ATOM 4901 C CA . ALA B 1 263 ? -8.883 19.297 26.234 1 98.12 263 ALA B CA 1
ATOM 4902 C C . ALA B 1 263 ? -7.688 19.766 25.422 1 98.12 263 ALA B C 1
ATOM 4904 O O . ALA B 1 263 ? -6.707 20.266 25.984 1 98.12 263 ALA B O 1
ATOM 4905 N N . ILE B 1 264 ? -7.734 19.609 24.125 1 98.56 264 ILE B N 1
ATOM 4906 C CA . ILE B 1 264 ? -6.625 20 23.266 1 98.56 264 ILE B CA 1
ATOM 4907 C C . ILE B 1 264 ? -6.508 21.516 23.219 1 98.56 264 ILE B C 1
ATOM 4909 O O . ILE B 1 264 ? -5.398 22.062 23.172 1 98.56 264 ILE B O 1
ATOM 4913 N N . HIS B 1 265 ? -7.637 22.219 23.203 1 98.31 265 HIS B N 1
ATOM 4914 C CA . HIS B 1 265 ? -7.621 23.672 23.25 1 98.31 265 HIS B CA 1
ATOM 4915 C C . HIS B 1 265 ? -6.918 24.172 24.516 1 98.31 265 HIS B C 1
ATOM 4917 O O . HIS B 1 265 ? -6.113 25.109 24.438 1 98.31 265 HIS B O 1
ATOM 4923 N N . GLU B 1 266 ? -7.238 23.594 25.609 1 98.31 266 GLU B N 1
ATOM 4924 C CA . GLU B 1 266 ? -6.602 23.953 26.875 1 98.31 266 GLU B CA 1
ATOM 4925 C C . GLU B 1 266 ? -5.098 23.703 26.828 1 98.31 266 GLU B C 1
ATOM 4927 O O . GLU B 1 266 ? -4.312 24.531 27.312 1 98.31 266 GLU B O 1
ATOM 4932 N N . LEU B 1 267 ? -4.727 22.547 26.281 1 98.5 267 LEU B N 1
ATOM 4933 C CA . LEU B 1 267 ? -3.318 22.203 26.172 1 98.5 267 LEU B CA 1
ATOM 4934 C C . LEU B 1 267 ? -2.574 23.188 25.281 1 98.5 267 LEU B C 1
ATOM 4936 O O . LEU B 1 267 ? -1.477 23.625 25.609 1 98.5 267 LEU B O 1
ATOM 4940 N N . ASN B 1 268 ? -3.125 23.469 24.062 1 98.38 268 ASN B N 1
ATOM 4941 C CA . ASN B 1 268 ? -2.545 24.438 23.141 1 98.38 268 ASN B CA 1
ATOM 4942 C C . ASN B 1 268 ? -2.406 25.812 23.781 1 98.38 268 ASN B C 1
ATOM 4944 O O . ASN B 1 268 ? -1.359 26.453 23.656 1 98.38 268 ASN B O 1
ATOM 4948 N N . SER B 1 269 ? -3.447 26.281 24.5 1 98 269 SER B N 1
ATOM 4949 C CA . SER B 1 269 ? -3.428 27.578 25.156 1 98 269 SER B CA 1
ATOM 4950 C C . SER B 1 269 ? -2.33 27.641 26.219 1 98 269 SER B C 1
ATOM 4952 O O . SER B 1 269 ? -1.633 28.656 26.328 1 98 269 SER B O 1
ATOM 4954 N N . TYR B 1 270 ? -2.244 26.562 26.938 1 98.56 270 TYR B N 1
ATOM 4955 C CA . TYR B 1 270 ? -1.196 26.484 27.953 1 98.56 270 TYR B CA 1
ATOM 4956 C C . TYR B 1 270 ? 0.186 26.531 27.312 1 98.56 270 TYR B C 1
ATOM 4958 O O . TYR B 1 270 ? 1.065 27.25 27.766 1 98.56 270 TYR B O 1
ATOM 4966 N N . ALA B 1 271 ? 0.395 25.797 26.25 1 98.69 271 ALA B N 1
ATOM 4967 C CA . ALA B 1 271 ? 1.675 25.766 25.547 1 98.69 271 ALA B CA 1
ATOM 4968 C C . ALA B 1 271 ? 2.027 27.156 25 1 98.69 271 ALA B C 1
ATOM 4970 O O . ALA B 1 271 ? 3.168 27.594 25.125 1 98.69 271 ALA B O 1
ATOM 4971 N N . ARG B 1 272 ? 1.045 27.797 24.391 1 98.19 272 ARG B N 1
ATOM 4972 C CA . ARG B 1 272 ? 1.259 29.141 23.859 1 98.19 272 ARG B CA 1
ATOM 4973 C C . ARG B 1 272 ? 1.7 30.094 24.953 1 98.19 272 ARG B C 1
ATOM 4975 O O . ARG B 1 272 ? 2.666 30.844 24.781 1 98.19 272 ARG B O 1
ATOM 4982 N N . ALA B 1 273 ? 0.986 30.031 26.047 1 97.94 273 ALA B N 1
ATOM 4983 C CA . ALA B 1 273 ? 1.287 30.938 27.156 1 97.94 273 ALA B CA 1
ATOM 4984 C C . ALA B 1 273 ? 2.703 30.703 27.672 1 97.94 273 ALA B C 1
ATOM 4986 O O . ALA B 1 273 ? 3.424 31.656 27.969 1 97.94 273 ALA B O 1
ATOM 4987 N N . GLU B 1 274 ? 3.078 29.469 27.828 1 98.31 274 GLU B N 1
ATOM 4988 C CA . GLU B 1 274 ? 4.395 29.141 28.359 1 98.31 274 GLU B CA 1
ATOM 4989 C C . GLU B 1 274 ? 5.496 29.469 27.344 1 98.31 274 GLU B C 1
ATOM 4991 O O . GLU B 1 274 ? 6.566 29.953 27.734 1 98.31 274 GLU B O 1
ATOM 4996 N N . LEU B 1 275 ? 5.281 29.219 26.047 1 98.19 275 LEU B N 1
ATOM 4997 C CA . LEU B 1 275 ? 6.266 29.484 25.016 1 98.19 275 LEU B CA 1
ATOM 4998 C C . LEU B 1 275 ? 6.508 30.984 24.875 1 98.19 275 LEU B C 1
ATOM 5000 O O . LEU B 1 275 ? 7.641 31.422 24.656 1 98.19 275 LEU B O 1
ATOM 5004 N N . GLU B 1 276 ? 5.492 31.75 25.031 1 95.81 276 GLU B N 1
ATOM 5005 C CA . GLU B 1 276 ? 5.574 33.188 24.875 1 95.81 276 GLU B CA 1
ATOM 5006 C C . GLU B 1 276 ? 6.422 33.812 25.969 1 95.81 276 GLU B C 1
ATOM 5008 O O . GLU B 1 276 ? 6.91 34.938 25.828 1 95.81 276 GLU B O 1
ATOM 5013 N N . LYS B 1 277 ? 6.574 33.094 27.031 1 97.06 277 LYS B N 1
ATOM 5014 C CA . LYS B 1 277 ? 7.402 33.562 28.141 1 97.06 277 LYS B CA 1
ATOM 5015 C C . LYS B 1 277 ? 8.891 33.469 27.797 1 97.06 277 LYS B C 1
ATOM 5017 O O . LYS B 1 277 ? 9.727 34.062 28.469 1 97.06 277 LYS B O 1
ATOM 5022 N N . ILE B 1 278 ? 9.18 32.656 26.875 1 96.94 278 ILE B N 1
ATOM 5023 C CA . ILE B 1 278 ? 10.57 32.469 26.5 1 96.94 278 ILE B CA 1
ATOM 5024 C C . ILE B 1 278 ? 11.016 33.562 25.516 1 96.94 278 ILE B C 1
ATOM 5026 O O . ILE B 1 278 ? 10.438 33.688 24.438 1 96.94 278 ILE B O 1
ATOM 5030 N N . GLY B 1 279 ? 11.992 34.312 25.828 1 95 279 GLY B N 1
ATOM 5031 C CA . GLY B 1 279 ? 12.453 35.438 25.047 1 95 279 GLY B CA 1
ATOM 5032 C C . GLY B 1 279 ? 12.797 35.094 23.609 1 95 279 GLY B C 1
ATOM 5033 O O . GLY B 1 279 ? 13.602 34.188 23.375 1 95 279 GLY B O 1
ATOM 5034 N N . GLY B 1 280 ? 12.078 35.75 22.625 1 95.56 280 GLY B N 1
ATOM 5035 C CA . GLY B 1 280 ? 12.422 35.625 21.219 1 95.56 280 GLY B CA 1
ATOM 5036 C C . GLY B 1 280 ? 11.625 34.562 20.5 1 95.56 280 GLY B C 1
ATOM 5037 O O . GLY B 1 280 ? 11.57 34.531 19.281 1 95.56 280 GLY B O 1
ATOM 5038 N N . VAL B 1 281 ? 11.039 33.656 21.234 1 97.19 281 VAL B N 1
ATOM 5039 C CA . VAL B 1 281 ? 10.219 32.625 20.641 1 97.19 281 VAL B CA 1
ATOM 5040 C C . VAL B 1 281 ? 9 33.25 19.969 1 97.19 281 VAL B C 1
ATOM 5042 O O . VAL B 1 281 ? 8.422 34.188 20.469 1 97.19 281 VAL B O 1
ATOM 5045 N N . LYS B 1 282 ? 8.711 32.781 18.75 1 96.44 282 LYS B N 1
ATOM 5046 C CA . LYS B 1 282 ? 7.543 33.25 18.016 1 96.44 282 LYS B CA 1
ATOM 5047 C C . LYS B 1 282 ? 6.711 32.094 17.484 1 96.44 282 LYS B C 1
ATOM 5049 O O . LYS B 1 282 ? 7.258 31.125 16.969 1 96.44 282 LYS B O 1
ATOM 5054 N N . ILE B 1 283 ? 5.461 32.188 17.703 1 97.12 283 ILE B N 1
ATOM 5055 C CA . ILE B 1 283 ? 4.535 31.234 17.125 1 97.12 283 ILE B CA 1
ATOM 5056 C C . ILE B 1 283 ? 4.07 31.734 15.75 1 97.12 283 ILE B C 1
ATOM 5058 O O . ILE B 1 283 ? 3.469 32.812 15.648 1 97.12 283 ILE B O 1
ATOM 5062 N N . ASN B 1 284 ? 4.285 30.953 14.656 1 95.75 284 ASN B N 1
ATOM 5063 C CA . ASN B 1 284 ? 4.098 31.406 13.281 1 95.75 284 ASN B CA 1
ATOM 5064 C C . ASN B 1 284 ? 2.639 31.281 12.852 1 95.75 284 ASN B C 1
ATOM 5066 O O . ASN B 1 284 ? 2.219 31.938 11.891 1 95.75 284 ASN B O 1
ATOM 5070 N N . ASN B 1 285 ? 1.886 30.375 13.484 1 91.06 285 ASN B N 1
ATOM 5071 C CA . ASN B 1 285 ? 0.508 30.234 13.023 1 91.06 285 ASN B CA 1
ATOM 5072 C C . ASN B 1 285 ? -0.472 30.922 13.969 1 91.06 285 ASN B C 1
ATOM 5074 O O . ASN B 1 285 ? -0.162 31.141 15.141 1 91.06 285 ASN B O 1
ATOM 5078 N N . SER B 1 286 ? -1.562 31.328 13.438 1 90 286 SER B N 1
ATOM 5079 C CA . SER B 1 286 ? -2.541 32.156 14.148 1 90 286 SER B CA 1
ATOM 5080 C C . SER B 1 286 ? -3.285 31.328 15.203 1 90 286 SER B C 1
ATOM 5082 O O . SER B 1 286 ? -3.176 30.094 15.227 1 90 286 SER B O 1
ATOM 5084 N N . THR B 1 287 ? -4.039 32 16.031 1 90.75 287 THR B N 1
ATOM 5085 C CA . THR B 1 287 ? -4.848 31.344 17.062 1 90.75 287 THR B CA 1
ATOM 5086 C C . THR B 1 287 ? -6.066 30.672 16.438 1 90.75 287 THR B C 1
ATOM 5088 O O . THR B 1 287 ? -6.734 29.859 17.094 1 90.75 287 THR B O 1
ATOM 5091 N N . GLU B 1 288 ? -6.27 30.938 15.133 1 92.81 288 GLU B N 1
ATOM 5092 C CA . GLU B 1 288 ? -7.406 30.328 14.445 1 92.81 288 GLU B CA 1
ATOM 5093 C C . GLU B 1 288 ? -7.023 28.984 13.828 1 92.81 288 GLU B C 1
ATOM 5095 O O . GLU B 1 288 ? -7.887 28.266 13.336 1 92.81 288 GLU B O 1
ATOM 5100 N N . SER B 1 289 ? -5.75 28.719 13.883 1 96.88 289 SER B N 1
ATOM 5101 C CA . SER B 1 289 ? -5.277 27.453 13.336 1 96.88 289 SER B CA 1
ATOM 5102 C C . SER B 1 289 ? -5.672 26.281 14.234 1 96.88 289 SER B C 1
ATOM 5104 O O . SER B 1 289 ? -6.195 26.484 15.328 1 96.88 289 SER B O 1
ATOM 5106 N N . SER B 1 290 ? -5.527 25.078 13.75 1 98.44 290 SER B N 1
ATOM 5107 C CA . SER B 1 290 ? -5.848 23.875 14.484 1 98.44 290 SER B CA 1
ATOM 5108 C C . SER B 1 290 ? -5.145 23.844 15.836 1 98.44 290 SER B C 1
ATOM 5110 O O . SER B 1 290 ? -3.947 24.125 15.93 1 98.44 290 SER B O 1
ATOM 5112 N N . ASP B 1 291 ? -5.852 23.469 16.906 1 98.38 291 ASP B N 1
ATOM 5113 C CA . ASP B 1 291 ? -5.297 23.375 18.266 1 98.38 291 ASP B CA 1
ATOM 5114 C C . ASP B 1 291 ? -4.262 22.25 18.344 1 98.38 291 ASP B C 1
ATOM 5116 O O . ASP B 1 291 ? -3.498 22.188 19.312 1 98.38 291 ASP B O 1
ATOM 5120 N N . TYR B 1 292 ? -4.168 21.438 17.328 1 98.69 292 TYR B N 1
ATOM 5121 C CA . TYR B 1 292 ? -3.32 20.25 17.391 1 98.69 292 TYR B CA 1
ATOM 5122 C C . TYR B 1 292 ? -1.899 20.578 16.953 1 98.69 292 TYR B C 1
ATOM 5124 O O . TYR B 1 292 ? -0.99 19.75 17.109 1 98.69 292 TYR B O 1
ATOM 5132 N N . ILE B 1 293 ? -1.704 21.797 16.359 1 98.56 293 ILE B N 1
ATOM 5133 C CA . ILE B 1 293 ? -0.418 22.047 15.727 1 98.56 293 ILE B CA 1
ATOM 5134 C C . ILE B 1 293 ? 0.072 23.453 16.094 1 98.56 293 ILE B C 1
ATOM 5136 O O . ILE B 1 293 ? -0.683 24.422 16 1 98.56 293 ILE B O 1
ATOM 5140 N N . LEU B 1 294 ? 1.295 23.562 16.547 1 98.19 294 LEU B N 1
ATOM 5141 C CA . LEU B 1 294 ? 2.023 24.812 16.703 1 98.19 294 LEU B CA 1
ATOM 5142 C C . LEU B 1 294 ? 3.287 24.828 15.859 1 98.19 294 LEU B C 1
ATOM 5144 O O . LEU B 1 294 ? 3.998 23.828 15.781 1 98.19 294 LEU B O 1
ATOM 5148 N N . ASN B 1 295 ? 3.473 25.828 15.094 1 98 295 ASN B N 1
ATOM 5149 C CA . ASN B 1 295 ? 4.738 26.094 14.422 1 98 295 ASN B CA 1
ATOM 5150 C C . ASN B 1 295 ? 5.5 27.234 15.102 1 98 295 ASN B C 1
ATOM 5152 O O . ASN B 1 295 ? 4.988 28.344 15.211 1 98 295 ASN B O 1
ATOM 5156 N N . VAL B 1 296 ? 6.707 26.938 15.562 1 97.88 296 VAL B N 1
ATOM 5157 C CA . VAL B 1 296 ? 7.348 27.844 16.5 1 97.88 296 VAL B CA 1
ATOM 5158 C C . VAL B 1 296 ? 8.766 28.156 16.031 1 97.88 296 VAL B C 1
ATOM 5160 O O . VAL B 1 296 ? 9.57 27.25 15.805 1 97.88 296 VAL B O 1
ATOM 5163 N N . TYR B 1 297 ? 9.039 29.422 15.891 1 97.12 297 TYR B N 1
ATOM 5164 C CA . TYR B 1 297 ? 10.398 29.875 15.656 1 97.12 297 TYR B CA 1
ATOM 5165 C C . TYR B 1 297 ? 11.227 29.828 16.938 1 97.12 297 TYR B C 1
ATOM 5167 O O . TYR B 1 297 ? 10.82 30.391 17.969 1 97.12 297 TYR B O 1
ATOM 5175 N N . ILE B 1 298 ? 12.328 29.172 16.938 1 97.25 298 ILE B N 1
ATOM 5176 C CA . ILE B 1 298 ? 13.258 29.078 18.062 1 97.25 298 ILE B CA 1
ATOM 5177 C C . ILE B 1 298 ? 14.477 29.953 17.797 1 97.25 298 ILE B C 1
ATOM 5179 O O . ILE B 1 298 ? 15.273 29.672 16.906 1 97.25 298 ILE B O 1
ATOM 5183 N N . PRO B 1 299 ? 14.672 30.953 18.609 1 95.81 299 PRO B N 1
ATOM 5184 C CA . PRO B 1 299 ? 15.812 31.859 18.406 1 95.81 299 PRO B CA 1
ATOM 5185 C C . PRO B 1 299 ? 17.125 31.266 18.906 1 95.81 299 PRO B C 1
ATOM 5187 O O . PRO B 1 299 ? 17.688 31.703 19.906 1 95.81 299 PRO B O 1
ATOM 5190 N N . SER B 1 300 ? 17.625 30.312 18.188 1 93.88 300 SER B N 1
ATOM 5191 C CA . SER B 1 300 ? 18.875 29.625 18.453 1 93.88 300 SER B CA 1
ATOM 5192 C C . SER B 1 300 ? 19.797 29.641 17.234 1 93.88 300 SER B C 1
ATOM 5194 O O . SER B 1 300 ? 19.328 29.844 16.109 1 93.88 300 SER B O 1
ATOM 5196 N N . PHE B 1 301 ? 21.094 29.516 17.469 1 92.94 301 PHE B N 1
ATOM 5197 C CA . PHE B 1 301 ? 22.016 29.453 16.344 1 92.94 301 PHE B CA 1
ATOM 5198 C C . PHE B 1 301 ? 21.844 28.141 15.586 1 92.94 301 PHE B C 1
ATOM 5200 O O . PHE B 1 301 ? 22.297 28 14.453 1 92.94 301 PHE B O 1
ATOM 5207 N N . MET B 1 302 ? 21.188 27.219 16.172 1 93.38 302 MET B N 1
ATOM 5208 C CA . MET B 1 302 ? 20.969 25.906 15.57 1 93.38 302 MET B CA 1
ATOM 5209 C C . MET B 1 302 ? 19.875 25.969 14.5 1 93.38 302 MET B C 1
ATOM 5211 O O . MET B 1 302 ? 18.953 26.781 14.602 1 93.38 302 MET B O 1
ATOM 5215 N N . THR B 1 303 ? 20 25.156 13.453 1 93.12 303 THR B N 1
ATOM 5216 C CA . THR B 1 303 ? 18.922 24.953 12.484 1 93.12 303 THR B CA 1
ATOM 5217 C C . THR B 1 303 ? 17.781 24.141 13.109 1 93.12 303 THR B C 1
ATOM 5219 O O . THR B 1 303 ? 17.969 23.531 14.156 1 93.12 303 THR B O 1
ATOM 5222 N N . SER B 1 304 ? 16.641 24.188 12.5 1 94.69 304 SER B N 1
ATOM 5223 C CA . SER B 1 304 ? 15.484 23.438 12.992 1 94.69 304 SER B CA 1
ATOM 5224 C C . SER B 1 304 ? 15.82 21.953 13.156 1 94.69 304 SER B C 1
ATOM 5226 O O . SER B 1 304 ? 15.406 21.328 14.125 1 94.69 304 SER B O 1
ATOM 5228 N N . GLN B 1 305 ? 16.547 21.359 12.211 1 93.38 305 GLN B N 1
ATOM 5229 C CA . GLN B 1 305 ? 16.922 19.938 12.281 1 93.38 305 GLN B CA 1
ATOM 5230 C C . GLN B 1 305 ? 17.781 19.672 13.523 1 93.38 305 GLN B C 1
ATOM 5232 O O . GLN B 1 305 ? 17.547 18.688 14.227 1 93.38 305 GLN B O 1
ATOM 5237 N N . THR B 1 306 ? 18.766 20.547 13.781 1 94.94 306 THR B N 1
ATOM 5238 C CA . THR B 1 306 ? 19.641 20.375 14.938 1 94.94 306 THR B CA 1
ATOM 5239 C C . THR B 1 306 ? 18.859 20.547 16.234 1 94.94 306 THR B C 1
ATOM 5241 O O . THR B 1 306 ? 19.125 19.828 17.219 1 94.94 306 THR B O 1
ATOM 5244 N N . ILE B 1 307 ? 17.906 21.484 16.234 1 95.69 307 ILE B N 1
ATOM 5245 C CA . ILE B 1 307 ? 17.078 21.703 17.406 1 95.69 307 ILE B CA 1
ATOM 5246 C C . ILE B 1 307 ? 16.281 20.438 17.734 1 95.69 307 ILE B C 1
ATOM 5248 O O . ILE B 1 307 ? 16.219 20.016 18.891 1 95.69 307 ILE B O 1
ATOM 5252 N N . VAL B 1 308 ? 15.656 19.844 16.703 1 96.44 308 VAL B N 1
ATOM 5253 C CA . VAL B 1 308 ? 14.852 18.641 16.859 1 96.44 308 VAL B CA 1
ATOM 5254 C C . VAL B 1 308 ? 15.695 17.516 17.469 1 96.44 308 VAL B C 1
ATOM 5256 O O . VAL B 1 308 ? 15.273 16.859 18.422 1 96.44 308 VAL B O 1
ATOM 5259 N N . GLN B 1 309 ? 16.906 17.328 17.016 1 95.44 309 GLN B N 1
ATOM 5260 C CA . GLN B 1 309 ? 17.797 16.297 17.516 1 95.44 309 GLN B CA 1
ATOM 5261 C C . GLN B 1 309 ? 18.25 16.594 18.938 1 95.44 309 GLN B C 1
ATOM 5263 O O . GLN B 1 309 ? 18.344 15.695 19.781 1 95.44 309 GLN B O 1
ATOM 5268 N N . HIS B 1 310 ? 18.562 17.859 19.188 1 96.12 310 HIS B N 1
ATOM 5269 C CA . HIS B 1 310 ? 19 18.297 20.516 1 96.12 310 HIS B CA 1
ATOM 5270 C C . HIS B 1 310 ? 17.938 18.062 21.562 1 96.12 310 HIS B C 1
ATOM 5272 O O . HIS B 1 310 ? 18.203 17.484 22.625 1 96.12 310 HIS B O 1
ATOM 5278 N N . LEU B 1 311 ? 16.688 18.469 21.234 1 97.62 311 LEU B N 1
ATOM 5279 C CA . LEU B 1 311 ? 15.578 18.281 22.172 1 97.62 311 LEU B CA 1
ATOM 5280 C C . LEU B 1 311 ? 15.344 16.812 22.469 1 97.62 311 LEU B C 1
ATOM 5282 O O . LEU B 1 311 ? 15.055 16.438 23.609 1 97.62 311 LEU B O 1
ATOM 5286 N N . SER B 1 312 ? 15.469 16.031 21.453 1 97.31 312 SER B N 1
ATOM 5287 C CA . SER B 1 312 ? 15.266 14.594 21.594 1 97.31 312 SER B CA 1
ATOM 5288 C C . SER B 1 312 ? 16.375 13.969 22.438 1 97.31 312 SER B C 1
ATOM 5290 O O . SER B 1 312 ? 16.094 13.242 23.391 1 97.31 312 SER B O 1
ATOM 5292 N N . SER B 1 313 ? 17.656 14.195 22.156 1 96.06 313 SER B N 1
ATOM 5293 C CA . SER B 1 313 ? 18.797 13.531 22.766 1 96.06 313 SER B CA 1
ATOM 5294 C C . SER B 1 313 ? 19.016 14.016 24.188 1 96.06 313 SER B C 1
ATOM 5296 O O . SER B 1 313 ? 19.344 13.227 25.078 1 96.06 313 SER B O 1
ATOM 5298 N N . GLN B 1 314 ? 18.781 15.312 24.453 1 96 314 GLN B N 1
ATOM 5299 C CA . GLN B 1 314 ? 19.156 15.891 25.734 1 96 314 GLN B CA 1
ATOM 5300 C C . GLN B 1 314 ? 17.969 15.859 26.703 1 96 314 GLN B C 1
ATOM 5302 O O . GLN B 1 314 ? 18.172 15.742 27.922 1 96 314 GLN B O 1
ATOM 5307 N N . TYR B 1 315 ? 16.766 15.938 26.109 1 97.06 315 TYR B N 1
ATOM 5308 C CA . TYR B 1 315 ? 15.648 16.172 27.031 1 97.06 315 TYR B CA 1
ATOM 5309 C C . TYR B 1 315 ? 14.562 15.125 26.844 1 97.06 315 TYR B C 1
ATOM 5311 O O . TYR B 1 315 ? 13.609 15.062 27.625 1 97.06 315 TYR B O 1
ATOM 5319 N N . GLY B 1 316 ? 14.609 14.266 25.781 1 97.44 316 GLY B N 1
ATOM 5320 C CA . GLY B 1 316 ? 13.562 13.297 25.5 1 97.44 316 GLY B CA 1
ATOM 5321 C C . GLY B 1 316 ? 12.273 13.93 25.016 1 97.44 316 GLY B C 1
ATOM 5322 O O . GLY B 1 316 ? 11.18 13.445 25.312 1 97.44 316 GLY B O 1
ATOM 5323 N N . VAL B 1 317 ? 12.367 15.102 24.359 1 98.44 317 VAL B N 1
ATOM 5324 C CA . VAL B 1 317 ? 11.234 15.797 23.766 1 98.44 317 VAL B CA 1
ATOM 5325 C C . VAL B 1 317 ? 11.242 15.609 22.25 1 98.44 317 VAL B C 1
ATOM 5327 O O . VAL B 1 317 ? 12.211 15.977 21.578 1 98.44 317 VAL B O 1
ATOM 5330 N N . TYR B 1 318 ? 10.18 15.008 21.719 1 98.38 318 TYR B N 1
ATOM 5331 C CA . TYR B 1 318 ? 10.125 14.656 20.312 1 98.38 318 TYR B CA 1
ATOM 5332 C C . TYR B 1 318 ? 9.203 15.594 19.547 1 98.38 318 TYR B C 1
ATOM 5334 O O . TYR B 1 318 ? 7.988 15.578 19.734 1 98.38 318 TYR B O 1
ATOM 5342 N N . VAL B 1 319 ? 9.773 16.422 18.719 1 98.12 319 VAL B N 1
ATOM 5343 C CA . VAL B 1 319 ? 9.078 17.359 17.844 1 98.12 319 VAL B CA 1
ATOM 5344 C C . VAL B 1 319 ? 9.594 17.203 16.406 1 98.12 319 VAL B C 1
ATOM 5346 O O . VAL B 1 319 ? 10.328 16.266 16.109 1 98.12 319 VAL B O 1
ATOM 5349 N N . SER B 1 320 ? 9.102 18.094 15.516 1 96.94 320 SER B N 1
ATOM 5350 C CA . SER B 1 320 ? 9.477 17.938 14.109 1 96.94 320 SER B CA 1
ATOM 5351 C C . SER B 1 320 ? 9.961 19.25 13.516 1 96.94 320 SER B C 1
ATOM 5353 O O . SER B 1 320 ? 9.68 20.328 14.062 1 96.94 320 SER B O 1
ATOM 5355 N N . ASN B 1 321 ? 10.758 19.125 12.5 1 92.75 321 ASN B N 1
ATOM 5356 C CA . ASN B 1 321 ? 11.117 20.312 11.727 1 92.75 321 ASN B CA 1
ATOM 5357 C C . ASN B 1 321 ? 10.172 20.516 10.547 1 92.75 321 ASN B C 1
ATOM 5359 O O . ASN B 1 321 ? 10.492 21.25 9.609 1 92.75 321 ASN B O 1
ATOM 5363 N N . GLY B 1 322 ? 9.07 19.828 10.672 1 84.62 322 GLY B N 1
ATOM 5364 C CA . GLY B 1 322 ? 8.07 20 9.625 1 84.62 322 GLY B CA 1
ATOM 5365 C C . GLY B 1 322 ? 8.461 19.344 8.312 1 84.62 322 GLY B C 1
ATOM 5366 O O . GLY B 1 322 ? 8.836 18.172 8.289 1 84.62 322 GLY B O 1
ATOM 5367 N N . SER B 1 323 ? 8.242 20.016 7.25 1 73.56 323 SER B N 1
ATOM 5368 C CA . SER B 1 323 ? 8.508 19.469 5.926 1 73.56 323 SER B CA 1
ATOM 5369 C C . SER B 1 323 ? 9.93 19.766 5.477 1 73.56 323 SER B C 1
ATOM 5371 O O . SER B 1 323 ? 10.312 19.453 4.348 1 73.56 323 SER B O 1
ATOM 5373 N N . ALA B 1 324 ? 10.547 20.375 6.383 1 68.5 324 ALA B N 1
ATOM 5374 C CA . ALA B 1 324 ? 11.93 20.703 6.039 1 68.5 324 ALA B CA 1
ATOM 5375 C C . ALA B 1 324 ? 12.797 19.438 6.043 1 68.5 324 ALA B C 1
ATOM 5377 O O . ALA B 1 324 ? 12.57 18.516 6.836 1 68.5 324 ALA B O 1
ATOM 5378 N N . CYS B 1 325 ? 13.391 19.109 4.934 1 61.34 325 CYS B N 1
ATOM 5379 C CA . CYS B 1 325 ? 14.188 17.891 4.859 1 61.34 325 CYS B CA 1
ATOM 5380 C C . CYS B 1 325 ? 15.617 18.141 5.305 1 61.34 325 CYS B C 1
ATOM 5382 O O . CYS B 1 325 ? 16.062 19.297 5.367 1 61.34 325 CYS B O 1
ATOM 5384 N N . ALA B 1 326 ? 16.281 17.125 5.762 1 52.75 326 ALA B N 1
ATOM 5385 C CA . ALA B 1 326 ? 17.688 17.141 6.188 1 52.75 326 ALA B CA 1
ATOM 5386 C C . ALA B 1 326 ? 18.578 17.703 5.086 1 52.75 326 ALA B C 1
ATOM 5388 O O . ALA B 1 326 ? 19.594 18.344 5.375 1 52.75 326 ALA B O 1
ATOM 5389 N N . LYS B 1 327 ? 18.312 17.547 3.896 1 54.06 327 LYS B N 1
ATOM 5390 C CA . LYS B 1 327 ? 19.25 17.891 2.832 1 54.06 327 LYS B CA 1
ATOM 5391 C C . LYS B 1 327 ? 19.172 19.375 2.475 1 54.06 327 LYS B C 1
ATOM 5393 O O . LYS B 1 327 ? 19.5 19.766 1.353 1 54.06 327 LYS B O 1
ATOM 5398 N N . GLY B 1 328 ? 18.422 20.125 3.398 1 63.22 328 GLY B N 1
ATOM 5399 C CA . GLY B 1 328 ? 18.469 21.562 3.213 1 63.22 328 GLY B CA 1
ATOM 5400 C C . GLY B 1 328 ? 17.234 22.125 2.553 1 63.22 328 GLY B C 1
ATOM 5401 O O . GLY B 1 328 ? 17.125 23.344 2.334 1 63.22 328 GLY B O 1
ATOM 5402 N N . LYS B 1 329 ? 16.422 21.328 2.219 1 79.19 329 LYS B N 1
ATOM 5403 C CA . LYS B 1 329 ? 15.203 21.844 1.588 1 79.19 329 LYS B CA 1
ATOM 5404 C C . LYS B 1 329 ? 14.336 22.594 2.594 1 79.19 329 LYS B C 1
ATOM 5406 O O . LYS B 1 329 ? 14.07 22.094 3.686 1 79.19 329 LYS B O 1
ATOM 5411 N N . LYS B 1 330 ? 14.023 23.797 2.137 1 89.19 330 LYS B N 1
ATOM 5412 C CA . LYS B 1 330 ? 13.156 24.656 2.941 1 89.19 330 LYS B CA 1
ATOM 5413 C C . LYS B 1 330 ? 11.711 24.172 2.902 1 89.19 330 LYS B C 1
ATOM 5415 O O . LYS B 1 330 ? 11.281 23.562 1.922 1 89.19 330 LYS B O 1
ATOM 5420 N N . SER B 1 331 ? 11.078 24.453 4.035 1 94.56 331 SER B N 1
ATOM 5421 C CA . SER B 1 331 ? 9.641 24.172 4.07 1 94.56 331 SER B CA 1
ATOM 5422 C C . SER B 1 331 ? 8.914 24.938 2.967 1 94.56 331 SER B C 1
ATOM 5424 O O . SER B 1 331 ? 8.93 26.172 2.934 1 94.56 331 SER B O 1
ATOM 5426 N N . HIS B 1 332 ? 8.258 24.172 2.096 1 95.56 332 HIS B N 1
ATOM 5427 C CA . HIS B 1 332 ? 7.504 24.844 1.04 1 95.56 332 HIS B CA 1
ATOM 5428 C C . HIS B 1 332 ? 6.309 25.594 1.609 1 95.56 332 HIS B C 1
ATOM 5430 O O . HIS B 1 332 ? 5.863 26.594 1.03 1 95.56 332 HIS B O 1
ATOM 5436 N N . VAL B 1 333 ? 5.801 25.156 2.797 1 97.38 333 VAL B N 1
ATOM 5437 C CA . VAL B 1 333 ? 4.656 25.797 3.441 1 97.38 333 VAL B CA 1
ATOM 5438 C C . VAL B 1 333 ? 5.066 27.156 3.994 1 97.38 333 VAL B C 1
ATOM 5440 O O . VAL B 1 333 ? 4.449 28.172 3.678 1 97.38 333 VAL B O 1
ATOM 5443 N N . LEU B 1 334 ? 6.148 27.203 4.781 1 97.19 334 LEU B N 1
ATOM 5444 C CA . LEU B 1 334 ? 6.609 28.453 5.367 1 97.19 334 LEU B CA 1
ATOM 5445 C C . LEU B 1 334 ? 7.098 29.406 4.289 1 97.19 334 LEU B C 1
ATOM 5447 O O . LEU B 1 334 ? 6.938 30.625 4.418 1 97.19 334 LEU B O 1
ATOM 5451 N N . THR B 1 335 ? 7.699 28.812 3.238 1 97.06 335 THR B N 1
ATOM 5452 C CA . THR B 1 335 ? 8.117 29.625 2.1 1 97.06 335 THR B CA 1
ATOM 5453 C C . THR B 1 335 ? 6.91 30.25 1.417 1 97.06 335 THR B C 1
ATOM 5455 O O . THR B 1 335 ? 6.934 31.438 1.081 1 97.06 335 THR B O 1
ATOM 5458 N N . ALA B 1 336 ? 5.863 29.5 1.238 1 97.31 336 ALA B N 1
ATOM 5459 C CA . ALA B 1 336 ? 4.645 30 0.614 1 97.31 336 ALA B CA 1
ATOM 5460 C C . ALA B 1 336 ? 4.008 31.094 1.461 1 97.31 336 ALA B C 1
ATOM 5462 O O . ALA B 1 336 ? 3.357 32 0.932 1 97.31 336 ALA B O 1
ATOM 5463 N N . MET B 1 337 ? 4.211 31.062 2.756 1 97.25 337 MET B N 1
ATOM 5464 C CA . MET B 1 337 ? 3.701 32.062 3.682 1 97.25 337 MET B CA 1
ATOM 5465 C C . MET B 1 337 ? 4.547 33.344 3.625 1 97.25 337 MET 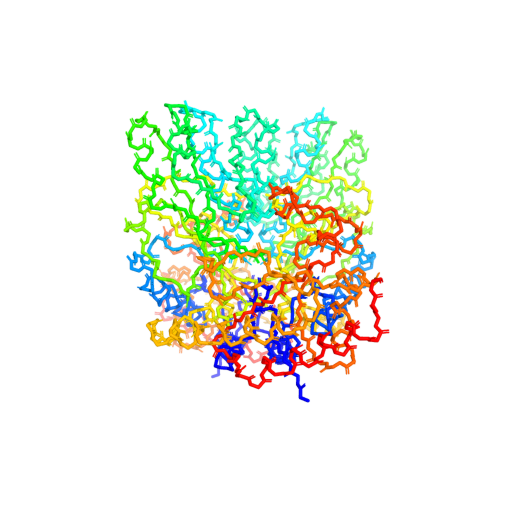B C 1
ATOM 5467 O O . MET B 1 337 ? 4.242 34.344 4.297 1 97.25 337 MET B O 1
ATOM 5471 N N . LYS B 1 338 ? 5.695 33.312 2.924 1 97.12 338 LYS B N 1
ATOM 5472 C CA . LYS B 1 338 ? 6.602 34.438 2.697 1 97.12 338 LYS B CA 1
ATOM 5473 C C . LYS B 1 338 ? 7.27 34.875 3.996 1 97.12 338 LYS B C 1
ATOM 5475 O O . LYS B 1 338 ? 7.434 36.094 4.242 1 97.12 338 LYS B O 1
ATOM 5480 N N . LEU B 1 339 ? 7.52 33.875 4.785 1 95.75 339 LEU B N 1
ATOM 5481 C CA . LEU B 1 339 ? 8.281 34.156 6 1 95.75 339 LEU B CA 1
ATOM 5482 C C . LEU B 1 339 ? 9.766 34.312 5.684 1 95.75 339 LEU B C 1
ATOM 5484 O O . LEU B 1 339 ? 10.234 33.875 4.629 1 95.75 339 LEU B O 1
ATOM 5488 N N . GLY B 1 340 ? 10.469 35.031 6.488 1 95.25 340 GLY B N 1
ATOM 5489 C CA . GLY B 1 340 ? 11.898 35.219 6.285 1 95.25 340 GLY B CA 1
ATOM 5490 C C . GLY B 1 340 ? 12.703 33.938 6.414 1 95.25 340 GLY B C 1
ATOM 5491 O O . GLY B 1 340 ? 12.32 33.031 7.16 1 95.25 340 GLY B O 1
ATOM 5492 N N . ASP B 1 341 ? 13.828 33.875 5.797 1 94.12 341 ASP B N 1
ATOM 5493 C CA . ASP B 1 341 ? 14.672 32.656 5.738 1 94.12 341 ASP B CA 1
ATOM 5494 C C . ASP B 1 341 ? 15.07 32.219 7.141 1 94.12 341 ASP B C 1
ATOM 5496 O O . ASP B 1 341 ? 15.094 31.016 7.422 1 94.12 341 ASP B O 1
ATOM 5500 N N . LYS B 1 342 ? 15.383 33.156 7.898 1 93.56 342 LYS B N 1
ATOM 5501 C CA . LYS B 1 342 ? 15.781 32.844 9.266 1 93.56 342 LYS B CA 1
ATOM 5502 C C . LYS B 1 342 ? 14.656 32.125 10.008 1 93.56 342 LYS B C 1
ATOM 5504 O O . LYS B 1 342 ? 14.906 31.141 10.719 1 93.56 342 LYS B O 1
ATOM 5509 N N . VAL B 1 343 ? 13.453 32.594 9.859 1 94.81 343 VAL B N 1
ATOM 5510 C CA . VAL B 1 343 ? 12.297 32 10.508 1 94.81 343 VAL B CA 1
ATOM 5511 C C . VAL B 1 343 ? 12.047 30.609 9.953 1 94.81 343 VAL B C 1
ATOM 5513 O O . VAL B 1 343 ? 11.812 29.672 10.703 1 94.81 343 VAL B O 1
ATOM 5516 N N . ILE B 1 344 ? 12.195 30.469 8.664 1 95.25 344 ILE B N 1
ATOM 5517 C CA . ILE B 1 344 ? 11.945 29.203 7.988 1 95.25 344 ILE B CA 1
ATOM 5518 C C . ILE B 1 344 ? 12.945 28.156 8.469 1 95.25 344 ILE B C 1
ATOM 5520 O O . ILE B 1 344 ? 12.578 27.016 8.758 1 95.25 344 ILE B O 1
ATOM 5524 N N . GLU B 1 345 ? 14.148 28.516 8.688 1 94.31 345 GLU B N 1
ATOM 5525 C CA . GLU B 1 345 ? 15.234 27.594 8.977 1 94.31 345 GLU B CA 1
ATOM 5526 C C . GLU B 1 345 ? 15.258 27.203 10.453 1 94.31 345 GLU B C 1
ATOM 5528 O O . GLU B 1 345 ? 15.898 26.219 10.828 1 94.31 345 GLU B O 1
ATOM 5533 N N . LYS B 1 346 ? 14.562 27.969 11.258 1 95.25 346 LYS B N 1
ATOM 5534 C CA . LYS B 1 346 ? 14.688 27.766 12.703 1 95.25 346 LYS B CA 1
ATOM 5535 C C . LYS B 1 346 ? 13.336 27.5 13.344 1 95.25 346 LYS B C 1
ATOM 5537 O O . LYS B 1 346 ? 13.18 27.625 14.555 1 95.25 346 LYS B O 1
ATOM 5542 N N . SER B 1 347 ? 12.352 27.156 12.516 1 96.69 347 SER B N 1
ATOM 5543 C CA . SER B 1 347 ? 11.023 26.844 13.039 1 96.69 347 SER B CA 1
ATOM 5544 C C . SER B 1 347 ? 10.844 25.328 13.195 1 96.69 347 SER B C 1
ATOM 5546 O O . SER B 1 347 ? 11.328 24.547 12.375 1 96.69 347 SER B O 1
ATOM 5548 N N . ILE B 1 348 ? 10.195 24.953 14.273 1 97.5 348 ILE B N 1
ATOM 5549 C CA . ILE B 1 348 ? 9.852 23.562 14.523 1 97.5 348 ILE B CA 1
ATOM 5550 C C . ILE B 1 348 ? 8.336 23.422 14.633 1 97.5 348 ILE B C 1
ATOM 5552 O O . ILE B 1 348 ? 7.633 24.391 14.891 1 97.5 348 ILE B O 1
ATOM 5556 N N . ARG B 1 349 ? 7.863 22.234 14.359 1 98.19 349 ARG B N 1
ATOM 5557 C CA . ARG B 1 349 ? 6.449 21.922 14.523 1 98.19 349 ARG B CA 1
ATOM 5558 C C . ARG B 1 349 ? 6.211 21.094 15.781 1 98.19 349 ARG B C 1
ATOM 5560 O O . ARG B 1 349 ? 6.883 20.078 16.016 1 98.19 349 ARG B O 1
ATOM 5567 N N . ILE B 1 350 ? 5.34 21.562 16.594 1 98.44 350 ILE B N 1
ATOM 5568 C CA . ILE B 1 350 ? 4.82 20.859 17.75 1 98.44 350 ILE B CA 1
ATOM 5569 C C . ILE B 1 350 ? 3.398 20.375 17.469 1 98.44 350 ILE B C 1
ATOM 5571 O O . ILE B 1 350 ? 2.531 21.156 17.094 1 98.44 350 ILE B O 1
ATOM 5575 N N . SER B 1 351 ? 3.16 19.094 17.594 1 98.69 351 SER B N 1
ATOM 5576 C CA . SER B 1 351 ? 1.826 18.578 17.297 1 98.69 351 SER B CA 1
ATOM 5577 C C . SER B 1 351 ? 1.324 17.688 18.438 1 98.69 351 SER B C 1
ATOM 5579 O O . SER B 1 351 ? 2.045 16.812 18.906 1 98.69 351 SER B O 1
ATOM 5581 N N . PHE B 1 352 ? 0.092 17.938 18.875 1 98.62 352 PHE B N 1
ATOM 5582 C CA . PHE B 1 352 ? -0.536 17.281 20.016 1 98.62 352 PHE B CA 1
ATOM 5583 C C . PHE B 1 352 ? -1.451 16.156 19.547 1 98.62 352 PHE B C 1
ATOM 5585 O O . PHE B 1 352 ? -1.823 16.094 18.359 1 98.62 352 PHE B O 1
ATOM 5592 N N . SER B 1 353 ? -1.701 15.203 20.375 1 98.25 353 SER B N 1
ATOM 5593 C CA . SER B 1 353 ? -2.787 14.234 20.297 1 98.25 353 SER B CA 1
ATOM 5594 C C . SER B 1 353 ? -3.543 14.133 21.609 1 98.25 353 SER B C 1
ATOM 5596 O O . SER B 1 353 ? -3.203 14.82 22.578 1 98.25 353 SER B O 1
ATOM 5598 N N . ARG B 1 354 ? -4.527 13.336 21.641 1 97.25 354 ARG B N 1
ATOM 5599 C CA . ARG B 1 354 ? -5.328 13.148 22.844 1 97.25 354 ARG B CA 1
ATOM 5600 C C . ARG B 1 354 ? -4.508 12.492 23.953 1 97.25 354 ARG B C 1
ATOM 5602 O O . ARG B 1 354 ? -4.926 12.477 25.109 1 97.25 354 ARG B O 1
ATOM 5609 N N . MET B 1 355 ? -3.289 12.062 23.656 1 97.06 355 MET B N 1
ATOM 5610 C CA . MET B 1 355 ? -2.453 11.391 24.641 1 97.06 355 MET B CA 1
ATOM 5611 C C . MET B 1 355 ? -1.525 12.383 25.328 1 97.06 355 MET B C 1
ATOM 5613 O O . MET B 1 355 ? -0.901 12.055 26.344 1 97.06 355 MET B O 1
ATOM 5617 N N . ASN B 1 356 ? -1.42 13.617 24.891 1 98.38 356 ASN B N 1
ATOM 5618 C CA . ASN B 1 356 ? -0.508 14.602 25.469 1 98.38 356 ASN B CA 1
ATOM 5619 C C . ASN B 1 356 ? -1.11 15.273 26.703 1 98.38 356 ASN B C 1
ATOM 5621 O O . ASN B 1 356 ? -2.328 15.438 26.797 1 98.38 356 ASN B O 1
ATOM 5625 N N . THR B 1 357 ? -0.252 15.641 27.578 1 98 357 THR B N 1
ATOM 5626 C CA . THR B 1 357 ? -0.646 16.203 28.859 1 98 357 THR B CA 1
ATOM 5627 C C . THR B 1 357 ? 0.059 17.531 29.109 1 98 357 THR B C 1
ATOM 5629 O O . THR B 1 357 ? 0.944 17.922 28.344 1 98 357 THR B O 1
ATOM 5632 N N . LYS B 1 358 ? -0.383 18.188 30.234 1 98.25 358 LYS B N 1
ATOM 5633 C CA . LYS B 1 358 ? 0.281 19.406 30.656 1 98.25 358 LYS B CA 1
ATOM 5634 C C . LYS B 1 358 ? 1.742 19.156 31 1 98.25 358 LYS B C 1
ATOM 5636 O O . LYS B 1 358 ? 2.6 20.016 30.781 1 98.25 358 LYS B O 1
ATOM 5641 N N . ALA B 1 359 ? 1.985 17.953 31.547 1 98.38 359 ALA B N 1
ATOM 5642 C CA . ALA B 1 359 ? 3.357 17.578 31.891 1 98.38 359 ALA B CA 1
ATOM 5643 C C . ALA B 1 359 ? 4.238 17.547 30.641 1 98.38 359 ALA B C 1
ATOM 5645 O O . ALA B 1 359 ? 5.414 17.906 30.688 1 98.38 359 ALA B O 1
ATOM 5646 N N . ASP B 1 360 ? 3.68 17.047 29.516 1 98.56 360 ASP B N 1
ATOM 5647 C CA . ASP B 1 360 ? 4.414 17.062 28.25 1 98.56 360 ASP B CA 1
ATOM 5648 C C . ASP B 1 360 ? 4.789 18.484 27.859 1 98.56 360 ASP B C 1
ATOM 5650 O O . ASP B 1 360 ? 5.898 18.734 27.391 1 98.56 360 ASP B O 1
ATOM 5654 N N . VAL B 1 361 ? 3.9 19.438 28.047 1 98.56 361 VAL B N 1
ATOM 5655 C CA . VAL B 1 361 ? 4.125 20.844 27.688 1 98.56 361 VAL B CA 1
ATOM 5656 C C . VAL B 1 361 ? 5.191 21.438 28.609 1 98.56 361 VAL B C 1
ATOM 5658 O O . VAL B 1 361 ? 6.039 22.203 28.172 1 98.56 361 VAL B O 1
ATOM 5661 N N . ASP B 1 362 ? 5.098 21.062 29.891 1 98.44 362 ASP B N 1
ATOM 5662 C CA . ASP B 1 362 ? 6.109 21.531 30.828 1 98.44 362 ASP B CA 1
ATOM 5663 C C . ASP B 1 362 ? 7.504 21.094 30.406 1 98.44 362 ASP B C 1
ATOM 5665 O O . ASP B 1 362 ? 8.453 21.891 30.438 1 98.44 362 ASP B O 1
ATOM 5669 N N . GLU B 1 363 ? 7.605 19.812 30.016 1 98.38 363 GLU B N 1
ATOM 5670 C CA . GLU B 1 363 ? 8.891 19.297 29.547 1 98.38 363 GLU B CA 1
ATOM 5671 C C . GLU B 1 363 ? 9.344 20.031 28.281 1 98.38 363 GLU B C 1
ATOM 5673 O O . GLU B 1 363 ? 10.523 20.391 28.156 1 98.38 363 GLU B O 1
ATOM 5678 N N . LEU B 1 364 ? 8.477 20.25 27.375 1 98.38 364 LEU B N 1
ATOM 5679 C CA . LEU B 1 364 ? 8.758 20.938 26.125 1 98.38 364 LEU B CA 1
ATOM 5680 C C . LEU B 1 364 ? 9.281 22.344 26.375 1 98.38 364 LEU B C 1
ATOM 5682 O O . LEU B 1 364 ? 10.32 22.734 25.844 1 98.38 364 LEU B O 1
ATOM 5686 N N . THR B 1 365 ? 8.578 23.094 27.172 1 98.25 365 THR B N 1
ATOM 5687 C CA . THR B 1 365 ? 8.898 24.516 27.344 1 98.25 365 THR B CA 1
ATOM 5688 C C . THR B 1 365 ? 10.172 24.688 28.156 1 98.25 365 THR B C 1
ATOM 5690 O O . THR B 1 365 ? 10.953 25.594 27.922 1 98.25 365 THR B O 1
ATOM 5693 N N . SER B 1 366 ? 10.352 23.781 29.125 1 98.12 366 SER B N 1
ATOM 5694 C CA . SER B 1 366 ? 11.609 23.797 29.875 1 98.12 366 SER B CA 1
ATOM 5695 C C . SER B 1 366 ? 12.797 23.516 28.969 1 98.12 366 SER B C 1
ATOM 5697 O O . SER B 1 366 ? 13.82 24.203 29.031 1 98.12 366 SER B O 1
ATOM 5699 N N . ALA B 1 367 ? 12.625 22.5 28.156 1 98 367 ALA B N 1
ATOM 5700 C CA . ALA B 1 367 ? 13.695 22.125 27.234 1 98 367 ALA B CA 1
ATOM 5701 C C . ALA B 1 367 ? 14.008 23.25 26.266 1 98 367 ALA B C 1
ATOM 5703 O O . ALA B 1 367 ? 15.172 23.547 25.984 1 98 367 ALA B O 1
ATOM 5704 N N . ILE B 1 368 ? 12.984 23.922 25.703 1 98.06 368 ILE B N 1
ATOM 5705 C CA . ILE B 1 368 ? 13.164 25.016 24.75 1 98.06 368 ILE B CA 1
ATOM 5706 C C . ILE B 1 368 ? 13.828 26.203 25.453 1 98.06 368 ILE B C 1
ATOM 5708 O O . ILE B 1 368 ? 14.742 26.828 24.906 1 98.06 368 ILE B O 1
ATOM 5712 N N . ARG B 1 369 ? 13.375 26.5 26.656 1 97.94 369 ARG B N 1
ATOM 5713 C CA . ARG B 1 369 ? 13.961 27.594 27.422 1 97.94 369 ARG B CA 1
ATOM 5714 C C . ARG B 1 369 ? 15.461 27.391 27.625 1 97.94 369 ARG B C 1
ATOM 5716 O O . ARG B 1 369 ? 16.266 28.281 27.344 1 97.94 369 ARG B O 1
ATOM 5723 N N . GLU B 1 370 ? 15.805 26.203 28.047 1 97.5 370 GLU B N 1
ATOM 5724 C CA . GLU B 1 370 ? 17.219 25.891 28.266 1 97.5 370 GLU B CA 1
ATOM 5725 C C . GLU B 1 370 ? 18.016 25.969 26.969 1 97.5 370 GLU B C 1
ATOM 5727 O O . GLU B 1 370 ? 19.156 26.422 26.969 1 97.5 370 GLU B O 1
ATOM 5732 N N . THR B 1 371 ? 17.406 25.422 25.953 1 96.75 371 THR B N 1
ATOM 5733 C CA . THR B 1 371 ? 18.062 25.422 24.656 1 96.75 371 THR B CA 1
ATOM 5734 C C . THR B 1 371 ? 18.344 26.844 24.188 1 96.75 371 THR B C 1
ATOM 5736 O O . THR B 1 371 ? 19.438 27.141 23.703 1 96.75 371 THR B O 1
ATOM 5739 N N . VAL B 1 372 ? 17.391 27.75 24.344 1 96.88 372 VAL B N 1
ATOM 5740 C CA . VAL B 1 372 ? 17.516 29.141 23.906 1 96.88 372 VAL B CA 1
ATOM 5741 C C . VAL B 1 372 ? 18.547 29.844 24.766 1 96.88 372 VAL B C 1
ATOM 5743 O O . VAL B 1 372 ? 19.328 30.672 24.266 1 96.88 372 VAL B O 1
ATOM 5746 N N . GLU B 1 373 ? 18.609 29.531 26 1 96.12 373 GLU B N 1
ATOM 5747 C CA . GLU B 1 373 ? 19.547 30.156 26.922 1 96.12 373 GLU B CA 1
ATOM 5748 C C . GLU B 1 373 ? 20.984 29.688 26.672 1 96.12 373 GLU B C 1
ATOM 5750 O O . GLU B 1 373 ? 21.922 30.484 26.719 1 96.12 373 GLU B O 1
ATOM 5755 N N . LYS B 1 374 ? 21.125 28.453 26.375 1 95.25 374 LYS B N 1
ATOM 5756 C CA . LYS B 1 374 ? 22.438 27.859 26.203 1 95.25 374 LYS B CA 1
ATOM 5757 C C . LYS B 1 374 ? 23.016 28.156 24.828 1 95.25 374 LYS B C 1
ATOM 5759 O O . LYS B 1 374 ? 24.234 28.281 24.656 1 95.25 374 LYS B O 1
ATOM 5764 N N . TYR B 1 375 ? 22.109 28.203 23.875 1 93.81 375 TYR B N 1
ATOM 5765 C CA . TYR B 1 375 ? 22.547 28.359 22.484 1 93.81 375 TYR B CA 1
ATOM 5766 C C . TYR B 1 375 ? 21.812 29.531 21.828 1 93.81 375 TYR B C 1
ATOM 5768 O O . TYR B 1 375 ? 21.109 29.328 20.844 1 93.81 375 TYR B O 1
ATOM 5776 N N . PRO B 1 376 ? 22.047 30.734 22.281 1 90.12 376 PRO B N 1
ATOM 5777 C CA . PRO B 1 376 ? 21.344 31.906 21.734 1 90.12 376 PRO B CA 1
ATOM 5778 C C . PRO B 1 376 ? 21.797 32.25 20.328 1 90.12 376 PRO B C 1
ATOM 5780 O O . PRO B 1 376 ? 22.844 31.797 19.875 1 90.12 376 PRO B O 1
ATOM 5783 N N . ILE B 1 377 ? 20.953 32.969 19.578 1 86.06 377 ILE B N 1
ATOM 5784 C CA . ILE B 1 377 ? 21.219 33.406 18.219 1 86.06 377 ILE B CA 1
ATOM 5785 C C . ILE B 1 377 ? 22.406 34.406 18.219 1 86.06 377 ILE B C 1
ATOM 5787 O O . ILE B 1 377 ? 22.516 35.25 19.094 1 86.06 377 ILE B O 1
#

pLDDT: mean 96.91, std 5.26, range [52.34, 99.0]

InterPro domains:
  IPR000192 Aminotransferase class V domain [PF00266] (4-364)
  IPR015421 Pyridoxal phosphate-dependent transferase, major domain [G3DSA:3.40.640.10] (14-257)
  IPR015422 Pyridoxal phosphate-dependent transferase, small domain [G3DSA:3.90.1150.10] (4-363)
  IPR015424 Pyridoxal phosphate-dependent transferase [SSF53383] (4-374)
  IPR016454 Cysteine desulfurase [PIRSF005572] (3-374)

Secondary structure (DSSP, 8-state):
--EE-BTTT-PPPPHHHHHHHHHHHHTS-S-TT-SSHHHHHHHHHHHHHHHHHHHHHT--GGGEEEESSHHHHHHHHHHHHHHHTTTT--EEEEETT--HHHHHHHHHHHHTT-EEEEEPP-TTS---HHHHHHH--TTEEEEEEESB-TTT--B--THHHHHHHHHHT---EEEEE-TTTBTTB---HHHHT-SEEEEESTTTT--TT-EEEEE-TT-----S--SSSGGGGTS-S---HHHHHHHHHHHHT---HHHHHHHHHHHHHHHHHHHHTSTT-EE-S-TTS-TTEEEEE--BSS-HHHHHHHIIIII-EE-B-TT--TTSPPPHHHHHTT--HHHHHTEEEEE--TT--HHHHHHHHHHHHHHHHHSB-/--EE-BTTT-PPPPHHHHHHHHHHHHTS-S-TT-SSHHHHHHHHHHHHHHHHHHHHHT--GGGEEEESSHHHHHHHHHHHHHHHTTTT--EEEEETT--HHHHHHHHHHHHTT-EEEEEPP-TTS---HHHHHHH--TTEEEEEEESB-TTT--B--THHHHHHHHHTT---EEEEE-TTTBTTB---HHHHT-SEEEEESTTTT--TT-EEEEE-TT-----S--SSSGGGGTS-S---HHHHHHHHHHHHT---HHHHHHHHHHHHHHHHHHHHTSTT-EE-S-TTS-TTEEEEE--BSS-HHHHHHHIIIII-EE-B-TT--TTSPPPHHHHHTT--HHHHHTEEEEE--TT--HHHHHHHHHHHHHHHHHSB-

Sequence (754 aa):
MSAYLDNSATTKPEEAVAKKVYQMLTEHFGNPSSFHKEGLDANAEVRRAREIIAKSLSCENEELFFTSGGTEANNLAIFGSAMANKRKGNRIVTTAIEHESVLESVAELEKQGFEVIRLEPNSDGNISEEQIFEAVNSDTILVSMMYVNNEVGSVLPVKSIRKAVKKAKAPALVHIDCVQAYGKYEIKPAKLGADLVTITAHKVHGPKGTGALYIKKGTRIVPRTYGGEQEHKIRPGTEASPLIAGFGEAVSLFPDLKEQTKAIHELNSYARAELEKIGGVKINNSTESSDYILNVYIPSFMTSQTIVQHLSSQYGVYVSNGSACAKGKKSHVLTAMKLGDKVIEKSIRISFSRMNTKADVDELTSAIRETVEKYPIMSAYLDNSATTKPEEAVAKKVYQMLTEHFGNPSSFHKEGLDANAEVRRAREIIAKSLSCENEELFFTSGGTEANNLAIFGSAMANKRKGNRIVTTAIEHESVLESVAELEKQGFEVIRLEPNSDGNISEEQIFEAVNSDTILVSMMYVNNEVGSVLPVKSIRKAVKKAKAPALVHIDCVQAYGKYEIKPAKLGADLVTITAHKVHGPKGTGALYIKKGTRIVPRTYGGEQEHKIRPGTEASPLIAGFGEAVSLFPDLKEQTKAIHELNSYARAELEKIGGVKINNSTESSDYILNVYIPSFMTSQTIVQHLSSQYGVYVSNGSACAKGKKSHVLTAMKLGDKVIEKSIRISFSRMNTKADVDELTSAIRETVEKYPI

Solvent-accessible surface area (backbone atoms only — not comparable to full-atom values): 36336 Å² total; per-residue (Å²): 123,75,27,81,24,36,25,71,76,32,26,65,33,39,68,70,19,35,50,47,25,35,42,25,38,71,73,33,42,36,37,52,85,40,77,20,64,51,8,45,50,20,32,51,40,38,50,49,16,43,45,49,48,20,54,69,31,73,52,56,56,91,24,55,37,71,34,54,16,44,31,53,21,38,33,42,51,52,53,6,35,50,63,56,34,49,89,71,28,49,28,35,39,38,46,56,58,49,58,45,20,51,51,42,37,52,52,53,41,36,76,73,69,36,46,72,46,61,47,68,38,42,68,53,50,47,53,60,59,66,57,50,47,70,68,41,36,56,41,23,30,34,37,44,44,47,37,28,36,79,49,42,11,22,62,41,56,53,64,46,50,43,56,26,33,58,74,35,63,24,77,40,45,32,35,34,39,25,47,68,28,50,91,73,50,92,55,39,45,76,84,40,47,39,41,30,39,23,30,38,20,23,53,48,21,8,44,62,40,24,20,25,29,38,39,39,85,88,66,71,58,41,58,83,45,38,34,46,68,36,66,81,41,48,44,31,38,78,65,32,44,32,47,44,31,9,30,18,46,22,59,74,63,60,70,61,63,67,61,49,50,52,53,38,42,51,48,39,51,51,42,51,59,55,42,62,69,34,85,73,42,40,69,60,33,53,92,80,23,39,57,44,33,43,21,34,31,49,52,31,69,51,44,19,65,55,45,27,34,47,36,20,75,77,53,34,30,33,41,32,38,55,74,35,45,93,88,66,46,68,33,58,49,49,51,51,21,67,54,54,67,70,50,55,46,16,23,30,23,41,16,54,57,94,84,58,49,70,68,37,43,52,53,45,44,52,48,48,44,50,47,37,70,75,38,50,101,123,75,28,80,24,34,26,71,76,32,25,64,35,41,68,70,18,36,51,46,26,35,42,25,37,71,73,33,41,36,39,54,86,39,77,22,64,50,8,46,50,20,30,52,43,38,51,49,15,44,45,50,49,21,54,70,32,73,50,56,56,90,25,56,36,73,34,55,16,43,33,55,21,38,33,40,53,52,53,7,35,50,62,57,35,49,89,71,28,47,29,34,41,36,47,57,58,49,58,44,19,52,50,42,38,52,52,53,41,37,76,73,67,36,46,73,46,62,47,67,37,40,68,51,49,47,53,59,58,65,58,50,47,69,68,41,36,56,42,23,31,33,37,44,44,46,38,30,36,78,49,42,11,24,62,42,58,55,64,46,49,44,55,26,33,58,74,36,62,23,75,41,46,32,35,35,40,24,46,66,27,50,90,73,50,93,57,40,46,76,84,41,49,38,43,28,38,24,29,36,20,23,53,47,22,9,42,62,39,24,19,24,28,38,39,39,84,90,66,71,59,41,57,82,44,40,33,46,67,37,64,80,43,46,44,30,39,77,64,32,46,34,46,44,31,9,29,20,47,21,59,73,62,60,70,62,62,68,62,49,49,51,52,39,41,53,49,38,52,51,43,50,57,56,42,61,69,34,86,73,42,42,71,60,33,53,91,80,24,40,57,42,33,44,21,34,31,46,52,32,68,50,44,18,66,53,47,28,34,47,35,21,75,76,54,34,30,33,40,34,39,55,73,34,45,92,89,66,46,68,30,58,51,49,51,52,22,68,54,54,69,69,50,54,46,17,23,32,23,41,15,52,56,95,83,58,50,70,67,37,43,51,52,46,46,51,47,51,45,51,46,37,70,75,38,49,100

Foldseek 3Di:
DFFEFALLVFDAADPVLVVLLVCCVPPLVDFCPDPDPSNVSLVVLLQLLLVLVCVLQVHDSLQKFKDQFLLQQLLQVLQQQCVVCVVQAQEEEEALQDDPSNVVSVVVSVVVPGHYHHAFAALQLEGDLVSLLVRDAQRAAEYEYEQARSAQQYGYPLLSNLVSCVVRVHNYAYEYECQQPPLQHRHHCVNSVHQKYKYGQRSQNADRRMIMMGGHPPDGTDAPDADDCPSNRNDDDGDPSSRSSSSSVSSVPRDDNVVLQVQLQVLLVLLVVLQVPAPPKDWRHDNPGRSFKTKIAQQFPDWQVVLQVQCCPPQNYHWALGPQDPVGDWNSSSVSNVDDPNRRGRIIMGGDDSPGDNVSSVSVSVSSNVRCVVGGD/DAFEFALLVFDAADPVLVVLLVCCVPPLVDFCPDPDPSNVSLVVLLQLLLVLVCVLQVHDSLQKFKDQFLLQQLLQVLQQQCVVCVVQAQEEEEALQDDPSNVVSVVVSVVVPGHYHHAFAALQLEGDLVSLLVRDAQRAAEYEYEQFRSAQQYGYPLLSNLVSCVVRVHNYAYEYECQQPPLQHRHHCVNSVHQKYKYGQRSQNADRRMIMMGGHPPDGTDAPDADDCPSNRNDDDGDPSSRSSSSSVSSVPRDDNVVLQVQLQVLLVLLVVLLVPAPPKDWRHDNPGRSFKTKIAQQFPDWQVVLQVQLCPPQNYHWALGPQDPVGDWNSSSVSNVDDPNRRGRIIMGGDDSPGDNVSSVSVSVSSNVRCVVGGD

Organism: NCBI:txid290054

Radius of gyration: 26.91 Å; Cα contacts (8 Å, |Δi|>4): 1798; chains: 2; bounding box: 44×80×64 Å